Protein AF-A0A955QIJ5-F1 (afdb_monomer)

Structure (mmCIF, N/CA/C/O backbone):
data_AF-A0A955QIJ5-F1
#
_entry.id   AF-A0A955QIJ5-F1
#
loop_
_atom_site.group_PDB
_atom_site.id
_atom_site.type_symbol
_atom_site.label_atom_id
_atom_site.label_alt_id
_atom_site.label_comp_id
_atom_site.label_asym_id
_atom_site.label_entity_id
_atom_site.label_seq_id
_atom_site.pdbx_PDB_ins_code
_atom_site.Cartn_x
_atom_site.Cartn_y
_atom_site.Cartn_z
_atom_site.occupancy
_atom_site.B_iso_or_equiv
_atom_site.auth_seq_id
_atom_site.auth_comp_id
_atom_site.auth_asym_id
_atom_site.auth_atom_id
_atom_site.pdbx_PDB_model_num
ATOM 1 N N . MET A 1 1 ? -51.780 15.637 22.548 1.00 55.47 1 MET A N 1
ATOM 2 C CA . MET A 1 1 ? -52.985 15.083 21.881 1.00 55.47 1 MET A CA 1
ATOM 3 C C . MET A 1 1 ? -52.559 14.599 20.509 1.00 55.47 1 MET A C 1
ATOM 5 O O . MET A 1 1 ? -51.910 15.371 19.822 1.00 55.47 1 MET A O 1
ATOM 9 N N . ALA A 1 2 ? -52.879 13.366 20.103 1.00 66.81 2 ALA A N 1
ATOM 10 C CA . ALA A 1 2 ? -52.420 12.860 18.807 1.00 66.81 2 ALA A CA 1
ATOM 11 C C . ALA A 1 2 ? -52.874 13.755 17.642 1.00 66.81 2 ALA A C 1
ATOM 13 O O . ALA A 1 2 ? -53.985 14.299 17.634 1.00 66.81 2 ALA A O 1
ATOM 14 N N . LYS A 1 3 ? -51.983 13.913 16.665 1.00 83.75 3 LYS A N 1
ATOM 15 C CA . LYS A 1 3 ? -52.189 14.722 15.465 1.00 83.75 3 LYS A CA 1
ATOM 16 C C . LYS A 1 3 ? -51.974 13.854 14.242 1.00 83.75 3 LYS A C 1
ATOM 18 O O . LYS A 1 3 ? -51.146 12.955 14.242 1.00 83.75 3 LYS A O 1
ATOM 23 N N . ILE A 1 4 ? -52.687 14.149 13.174 1.00 87.12 4 ILE A N 1
ATOM 24 C CA . ILE A 1 4 ? -52.513 13.493 11.886 1.00 87.12 4 ILE A CA 1
ATOM 25 C C . ILE A 1 4 ? -51.670 14.417 11.021 1.00 87.12 4 ILE A C 1
ATOM 27 O O . ILE A 1 4 ? -52.077 15.540 10.721 1.00 87.12 4 ILE A O 1
ATOM 31 N N . HIS A 1 5 ? -50.490 13.946 10.642 1.00 88.44 5 HIS A N 1
ATOM 32 C CA . HIS A 1 5 ? -49.674 14.561 9.610 1.00 88.44 5 HIS A CA 1
ATOM 33 C C . HIS A 1 5 ? -50.230 14.176 8.238 1.00 88.44 5 HIS A C 1
ATOM 35 O O . HIS A 1 5 ? -50.459 13.002 7.973 1.00 88.44 5 HIS A O 1
ATOM 41 N N . CYS A 1 6 ? -50.457 15.153 7.367 1.00 87.00 6 CYS A N 1
ATOM 42 C CA . CYS A 1 6 ? -50.906 14.956 5.996 1.00 87.00 6 CYS A CA 1
ATOM 43 C C . CYS A 1 6 ? -49.921 15.614 5.030 1.00 87.00 6 CYS A C 1
ATOM 45 O O . CYS A 1 6 ? -49.727 16.833 5.076 1.00 87.00 6 CYS A O 1
ATOM 47 N N . GLN A 1 7 ? -49.372 14.822 4.112 1.00 86.25 7 GLN A N 1
ATOM 48 C CA . GLN A 1 7 ? -48.500 15.273 3.035 1.00 86.25 7 GLN A CA 1
ATOM 49 C C . GLN A 1 7 ? -49.211 15.166 1.680 1.00 86.25 7 GLN A C 1
ATOM 51 O O . GLN A 1 7 ? -49.794 14.134 1.350 1.00 86.25 7 GLN A O 1
ATOM 56 N N . TYR A 1 8 ? -49.150 16.228 0.876 1.00 82.06 8 TYR A N 1
ATOM 57 C CA . TYR A 1 8 ? -49.671 16.264 -0.495 1.00 82.06 8 TYR A CA 1
ATOM 58 C C . TYR A 1 8 ? -48.760 17.135 -1.368 1.00 82.06 8 TYR A C 1
ATOM 60 O O . TYR A 1 8 ? -48.547 18.304 -1.051 1.00 82.06 8 TYR A O 1
ATOM 68 N N . GLU A 1 9 ? -48.208 16.570 -2.451 1.00 80.06 9 GLU A N 1
ATOM 69 C CA . GLU A 1 9 ? -47.320 17.267 -3.409 1.00 80.06 9 GLU A CA 1
ATOM 70 C C . GLU A 1 9 ? -46.224 18.113 -2.717 1.00 80.06 9 GLU A C 1
ATOM 72 O O . GLU A 1 9 ? -46.011 19.282 -3.030 1.00 80.06 9 GLU A O 1
ATOM 77 N N . GLY A 1 10 ? -45.560 17.528 -1.711 1.00 70.06 10 GLY A N 1
ATOM 78 C CA . GLY A 1 10 ? -44.480 18.169 -0.948 1.00 70.06 10 GLY A CA 1
ATOM 79 C C . GLY A 1 10 ? -44.929 19.137 0.155 1.00 70.06 10 GLY A C 1
ATOM 80 O O . GLY A 1 10 ? -44.114 19.499 0.999 1.00 70.06 10 GLY A O 1
ATOM 81 N N . LYS A 1 11 ? -46.213 19.520 0.217 1.00 66.62 11 LYS A N 1
ATOM 82 C CA . LYS A 1 11 ? -46.762 20.359 1.296 1.00 66.62 11 LYS A CA 1
ATOM 83 C C . LYS A 1 11 ? -47.198 19.510 2.486 1.00 66.62 11 LYS A C 1
ATOM 85 O O . LYS A 1 11 ? -47.835 18.473 2.304 1.00 66.62 1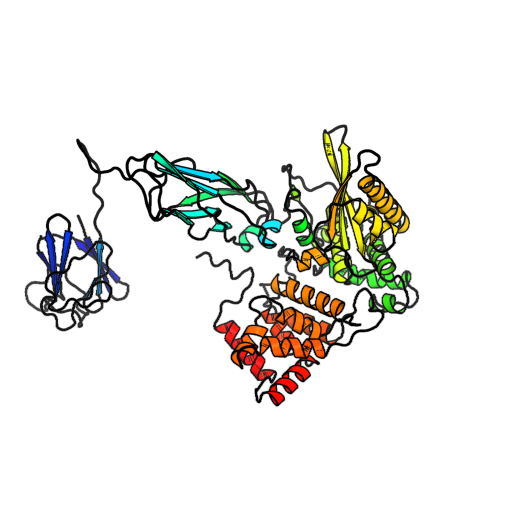1 LYS A O 1
ATOM 90 N N . GLN A 1 12 ? -46.887 19.985 3.688 1.00 77.69 12 GLN A N 1
ATOM 91 C CA . GLN A 1 12 ? -47.206 19.329 4.956 1.00 77.69 12 GLN A CA 1
ATOM 92 C C . GLN A 1 12 ? -48.290 20.100 5.716 1.00 77.69 12 GLN A C 1
ATOM 94 O O . GLN A 1 12 ? -48.309 21.331 5.725 1.00 77.69 12 GLN A O 1
ATOM 99 N N . SER A 1 13 ? -49.204 19.370 6.349 1.00 77.50 13 SER A N 1
ATOM 100 C CA . SER A 1 13 ? -50.295 19.910 7.166 1.00 77.50 13 SER A CA 1
ATOM 101 C C . SER A 1 13 ? -50.574 18.992 8.354 1.00 77.50 13 SER A C 1
ATOM 103 O O . SER A 1 13 ? -50.336 17.789 8.279 1.00 77.50 13 SER A O 1
ATOM 105 N N . PHE A 1 14 ? -51.059 19.555 9.460 1.00 80.25 14 PHE A N 1
ATOM 106 C CA . PHE A 1 14 ? -51.228 18.838 10.723 1.00 80.25 14 PHE A CA 1
ATOM 107 C C . PHE A 1 14 ? -52.631 19.061 11.273 1.00 80.25 14 PHE A C 1
ATOM 109 O O . PHE A 1 14 ? -53.052 20.203 11.456 1.00 80.25 14 PHE A O 1
ATOM 116 N N . PHE A 1 15 ? -53.340 17.973 11.565 1.00 79.94 15 PHE A N 1
ATOM 117 C CA . PHE A 1 15 ? -54.726 18.008 12.023 1.00 79.94 15 PHE A CA 1
ATOM 118 C C . PHE A 1 15 ? -54.845 17.395 13.421 1.00 79.94 15 PHE A C 1
ATOM 120 O O . PHE A 1 15 ? -54.448 16.245 13.606 1.00 79.94 15 PHE A O 1
ATOM 127 N N . PRO A 1 16 ? -55.373 18.115 14.423 1.00 79.38 16 PRO A N 1
ATOM 128 C CA . PRO A 1 16 ? -55.605 17.537 15.740 1.00 79.38 16 PRO A CA 1
ATOM 129 C C . PRO A 1 16 ? -56.772 16.547 15.699 1.00 79.38 16 PRO A C 1
ATOM 131 O O . PRO A 1 16 ? -57.781 16.794 15.033 1.00 79.38 16 PRO A O 1
ATOM 134 N N . ILE A 1 17 ? -56.671 15.459 16.462 1.00 79.81 17 ILE A N 1
ATOM 135 C CA . ILE A 1 17 ? -57.813 14.572 16.687 1.00 79.81 17 ILE A CA 1
ATOM 136 C C . ILE A 1 17 ? -58.677 15.181 17.786 1.00 79.81 17 ILE A C 1
ATOM 138 O O . ILE A 1 17 ? -58.249 15.315 18.930 1.00 79.81 17 ILE A O 1
ATOM 142 N N . THR A 1 18 ? -59.874 15.629 17.406 1.00 75.81 18 THR A N 1
ATOM 143 C CA . THR A 1 18 ? -60.755 16.448 18.262 1.00 75.81 18 THR A CA 1
ATOM 144 C C . THR A 1 18 ? -62.062 15.757 18.636 1.00 75.81 18 THR A C 1
ATOM 146 O O . THR A 1 18 ? -62.811 16.279 19.460 1.00 75.81 18 THR A O 1
ATOM 149 N N . LYS A 1 19 ? -62.355 14.602 18.030 1.00 81.25 19 LYS A N 1
ATOM 150 C CA . LYS A 1 19 ? -63.581 13.823 18.235 1.00 81.25 19 LYS A CA 1
ATOM 151 C C . LYS A 1 19 ? -63.253 12.333 18.186 1.00 81.25 19 LYS A C 1
ATOM 153 O O . LYS A 1 19 ? -62.383 11.938 17.414 1.00 81.25 19 LYS A O 1
ATOM 158 N N . ASP A 1 20 ? -64.026 11.522 18.907 1.00 84.56 20 ASP A N 1
ATOM 159 C CA . ASP A 1 20 ? -63.888 10.055 18.901 1.00 84.56 20 ASP A CA 1
ATOM 160 C C . ASP A 1 20 ? -64.119 9.451 17.513 1.00 84.56 20 ASP A C 1
ATOM 162 O O . ASP A 1 20 ? -63.571 8.402 17.193 1.00 84.56 20 ASP A O 1
ATOM 166 N N . ARG A 1 21 ? -64.900 10.127 16.662 1.00 90.12 21 ARG A N 1
ATOM 167 C CA . ARG A 1 21 ? -65.059 9.794 15.246 1.00 90.12 21 ARG A CA 1
ATOM 168 C C . ARG A 1 21 ? -64.950 11.051 14.390 1.00 90.12 21 ARG A C 1
ATOM 170 O O . ARG A 1 21 ? -65.693 12.008 14.602 1.00 90.12 21 ARG A O 1
ATOM 177 N N . MET A 1 22 ? -64.048 11.031 13.411 1.00 92.00 22 MET A N 1
ATOM 178 C CA . MET A 1 22 ? -63.779 12.141 12.492 1.00 92.00 22 MET A CA 1
ATOM 179 C C . MET A 1 22 ? -63.942 11.694 11.042 1.00 92.00 22 MET A C 1
ATOM 181 O O . MET A 1 22 ? -63.424 10.650 10.645 1.00 92.00 22 MET A O 1
ATOM 185 N N . LEU A 1 23 ? -64.643 12.491 10.237 1.00 92.31 23 LEU A N 1
ATOM 186 C CA . LEU A 1 23 ? -64.738 12.287 8.795 1.00 92.31 23 LEU A CA 1
ATOM 187 C C . LEU A 1 23 ? -63.526 12.903 8.087 1.00 92.31 23 LEU A C 1
ATOM 189 O O . LEU A 1 23 ? -63.251 14.092 8.247 1.00 92.31 23 LEU A O 1
ATOM 193 N N . ILE A 1 24 ? -62.858 12.118 7.244 1.00 93.56 24 ILE A N 1
ATOM 194 C CA . ILE A 1 24 ? -61.839 12.586 6.304 1.00 93.56 24 ILE A CA 1
ATOM 195 C C . ILE A 1 24 ? -62.454 12.741 4.918 1.00 93.56 24 ILE A C 1
ATOM 197 O O . ILE A 1 24 ? -63.119 11.837 4.399 1.00 93.56 24 ILE A O 1
ATOM 201 N N . GLY A 1 25 ? -62.157 13.851 4.254 1.00 90.50 25 GLY A N 1
ATOM 202 C CA . GLY A 1 25 ? -62.460 13.984 2.840 1.00 90.50 25 GLY A CA 1
ATOM 203 C C . GLY A 1 25 ? -62.065 15.328 2.268 1.00 90.50 25 GLY A C 1
ATOM 204 O O . GLY A 1 25 ? -61.505 16.187 2.940 1.00 90.50 25 GLY A O 1
ATOM 205 N N . ARG A 1 26 ? -62.386 15.517 0.997 1.00 91.12 26 ARG A N 1
ATOM 206 C CA . ARG A 1 26 ? -62.233 16.791 0.301 1.00 91.12 26 ARG A CA 1
ATOM 207 C C . ARG A 1 26 ? -63.404 17.724 0.633 1.00 91.12 26 ARG A C 1
ATOM 209 O O . ARG A 1 26 ? -64.551 17.273 0.569 1.00 91.12 26 ARG A O 1
ATOM 216 N N . PRO A 1 27 ? -63.187 19.012 0.940 1.00 85.12 27 PRO A N 1
ATOM 217 C CA . PRO A 1 27 ? -64.286 19.902 1.297 1.00 85.12 27 PRO A CA 1
ATOM 218 C C . PRO A 1 27 ? -65.301 20.056 0.141 1.00 85.12 27 PRO A C 1
ATOM 220 O O . PRO A 1 27 ? -64.931 20.045 -1.041 1.00 85.12 27 PRO A O 1
ATOM 223 N N . PRO A 1 28 ? -66.613 20.138 0.439 1.00 77.31 28 PRO A N 1
ATOM 224 C CA . PRO A 1 28 ? -67.637 20.380 -0.568 1.00 77.31 28 PRO A CA 1
ATOM 225 C C . PRO A 1 28 ? -67.699 21.870 -0.941 1.00 77.31 28 PRO A C 1
ATOM 227 O O . PRO A 1 28 ? -67.513 22.737 -0.100 1.00 77.31 28 PRO A O 1
ATOM 230 N N . GLY A 1 29 ? -68.069 22.186 -2.188 1.00 68.94 29 GLY A N 1
ATOM 231 C CA . GLY A 1 29 ? -68.242 23.586 -2.617 1.00 68.94 29 GLY A CA 1
ATOM 232 C C . GLY A 1 29 ? -69.404 24.330 -1.931 1.00 68.94 29 GLY A C 1
ATOM 233 O O . GLY A 1 29 ? -69.423 25.556 -1.925 1.00 68.94 29 GLY A O 1
ATOM 234 N N . LYS A 1 30 ? -70.381 23.604 -1.362 1.00 62.94 30 LYS A N 1
ATOM 235 C CA . LYS A 1 30 ? -71.430 24.099 -0.449 1.00 62.94 30 LYS A CA 1
ATOM 236 C C . LYS A 1 30 ? -71.804 22.979 0.530 1.00 62.94 30 LYS A C 1
ATOM 238 O O . LYS A 1 30 ? -72.020 21.853 0.084 1.00 62.94 30 LYS A O 1
ATOM 243 N N . GLY A 1 31 ? -71.917 23.283 1.823 1.00 66.88 31 GLY A N 1
ATOM 244 C CA . GLY A 1 31 ? -72.259 22.319 2.879 1.00 66.88 31 GLY A CA 1
ATOM 245 C C . GLY A 1 31 ? -71.198 22.237 3.978 1.00 66.88 31 GLY A C 1
ATOM 246 O O . GLY A 1 31 ? -70.257 23.024 3.991 1.00 66.88 31 GLY A O 1
ATOM 247 N N . GLN A 1 32 ? -71.371 21.301 4.912 1.00 69.56 32 GLN A N 1
ATOM 248 C CA . GLN A 1 32 ? -70.445 21.112 6.028 1.00 69.56 32 GLN A CA 1
ATOM 249 C C . GLN A 1 32 ? -69.159 20.420 5.552 1.00 69.56 32 GLN A C 1
ATOM 251 O O . GLN A 1 32 ? -69.215 19.374 4.905 1.00 69.56 32 GLN A O 1
ATOM 256 N N . SER A 1 33 ? -68.010 21.021 5.862 1.00 78.94 33 SER A N 1
ATOM 257 C CA . SER A 1 33 ? -66.695 20.441 5.582 1.00 78.94 33 SER A CA 1
ATOM 258 C C . SER A 1 33 ? -66.411 19.225 6.473 1.00 78.94 33 SER A C 1
ATOM 260 O O . SER A 1 33 ? -66.913 19.173 7.599 1.00 78.94 33 SER A O 1
ATOM 262 N N . PRO A 1 34 ? -65.614 18.256 5.990 1.00 86.81 34 PRO A N 1
ATOM 263 C CA . PRO A 1 34 ? -65.160 17.130 6.800 1.00 86.81 34 PRO A CA 1
ATOM 264 C C . PRO A 1 34 ? -64.276 17.603 7.962 1.00 86.81 34 PRO A C 1
ATOM 266 O O . PRO A 1 34 ? -63.668 18.673 7.894 1.00 86.81 34 PRO A O 1
ATOM 269 N N . ASP A 1 35 ? -64.198 16.792 9.018 1.00 87.56 35 ASP A N 1
ATOM 270 C CA . ASP A 1 35 ? -63.408 17.095 10.217 1.00 87.56 35 ASP A CA 1
ATOM 271 C C . ASP A 1 35 ? -61.901 17.154 9.909 1.00 87.56 35 ASP A C 1
ATOM 273 O O . ASP A 1 35 ? -61.183 17.964 10.493 1.00 87.56 35 ASP A O 1
ATOM 277 N N . LEU A 1 36 ? -61.434 16.335 8.956 1.00 90.81 36 LEU A N 1
ATOM 278 C CA . LEU A 1 36 ? -60.126 16.462 8.312 1.00 90.81 36 LEU A CA 1
ATOM 279 C C . LEU A 1 36 ? -60.327 16.773 6.825 1.00 90.81 36 LEU A C 1
ATOM 281 O O . LEU A 1 36 ? -60.712 15.903 6.036 1.00 90.81 36 LEU A O 1
ATOM 285 N N . ALA A 1 37 ? -60.060 18.024 6.450 1.00 88.25 37 ALA A N 1
ATOM 286 C CA . ALA A 1 37 ? -60.170 18.499 5.077 1.00 88.25 37 ALA A CA 1
ATOM 287 C C . ALA A 1 37 ? -58.875 18.243 4.294 1.00 88.25 37 ALA A C 1
ATOM 289 O O . ALA A 1 37 ? -57.861 18.908 4.502 1.00 88.25 37 ALA A O 1
ATOM 290 N N . LEU A 1 38 ? -58.932 17.286 3.369 1.00 89.38 38 LEU A N 1
ATOM 291 C CA . LEU A 1 38 ? -57.890 17.050 2.371 1.00 89.38 38 LEU A CA 1
ATOM 292 C C . LEU A 1 38 ? -57.877 18.174 1.317 1.00 89.38 38 LEU A C 1
ATOM 294 O O . LEU A 1 38 ? -58.902 18.842 1.131 1.00 89.38 38 LEU A O 1
ATOM 298 N N . PRO A 1 39 ? -56.757 18.381 0.597 1.00 87.25 39 PRO A N 1
ATOM 299 C CA . PRO A 1 39 ? -56.637 19.443 -0.401 1.00 87.25 39 PRO A CA 1
ATOM 300 C C . PRO A 1 39 ? -57.777 19.449 -1.432 1.00 87.25 39 PRO A C 1
ATOM 302 O O . PRO A 1 39 ? -58.151 18.412 -1.983 1.00 87.25 39 PRO A O 1
ATOM 305 N N . GLU A 1 40 ? -58.328 20.632 -1.734 1.00 83.56 40 GLU A N 1
ATOM 306 C CA . GLU A 1 40 ? -59.497 20.781 -2.623 1.00 83.56 40 GLU A CA 1
ATOM 307 C C . GLU A 1 40 ? -59.259 20.280 -4.056 1.00 83.56 40 GLU A C 1
ATOM 309 O O . GLU A 1 40 ? -60.211 19.960 -4.775 1.00 83.56 40 GLU A O 1
ATOM 314 N N . ASN A 1 41 ? -57.992 20.208 -4.464 1.00 84.69 41 ASN A N 1
ATOM 315 C CA . ASN A 1 41 ? -57.523 19.742 -5.762 1.00 84.69 41 ASN A CA 1
ATOM 316 C C . ASN A 1 41 ? -57.182 18.239 -5.801 1.00 84.69 41 ASN A C 1
ATOM 318 O O . ASN A 1 41 ? -56.866 17.735 -6.879 1.00 84.69 41 ASN A O 1
ATOM 322 N N . ASP A 1 42 ? -57.292 17.496 -4.692 1.00 85.75 42 ASP A N 1
ATOM 323 C CA . ASP A 1 42 ? -57.155 16.035 -4.714 1.00 85.75 42 ASP A CA 1
ATOM 324 C C . ASP A 1 42 ? -58.450 15.374 -5.21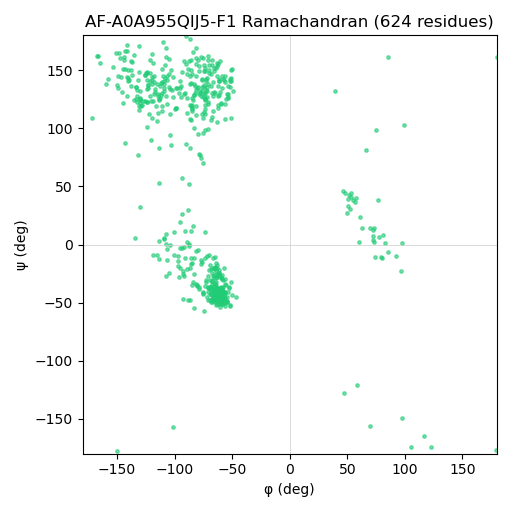4 1.00 85.75 42 ASP A C 1
ATOM 326 O O . ASP A 1 42 ? -59.268 14.857 -4.453 1.00 85.75 42 ASP A O 1
ATOM 330 N N . TYR A 1 43 ? -58.670 15.398 -6.529 1.00 83.94 43 TYR A N 1
ATOM 331 C CA . TYR A 1 43 ? -59.876 14.834 -7.148 1.00 83.94 43 TYR A CA 1
ATOM 332 C C . TYR A 1 43 ? -60.006 13.307 -6.996 1.00 83.94 43 TYR A C 1
ATOM 334 O O . TYR A 1 43 ? -61.082 12.771 -7.274 1.00 83.94 43 TYR A O 1
ATOM 342 N N . HIS A 1 44 ? -58.954 12.615 -6.542 1.00 86.38 44 HIS A N 1
ATOM 343 C CA . HIS A 1 44 ? -58.992 11.186 -6.226 1.00 86.38 44 HIS A CA 1
ATOM 344 C C . HIS A 1 44 ? -59.484 10.919 -4.797 1.00 86.38 44 HIS A C 1
ATOM 346 O O . HIS A 1 44 ? -59.927 9.803 -4.511 1.00 86.38 44 HIS A O 1
ATOM 352 N N . ALA A 1 45 ? -59.484 11.932 -3.927 1.00 89.19 45 ALA A N 1
ATOM 353 C CA . ALA A 1 45 ? -60.143 11.893 -2.633 1.00 89.19 45 ALA A CA 1
ATOM 354 C C . ALA A 1 45 ? -61.643 12.231 -2.753 1.00 89.19 45 ALA A C 1
ATOM 356 O O . ALA A 1 45 ? -62.090 13.147 -3.453 1.00 89.19 45 ALA A O 1
ATOM 357 N N . GLY A 1 46 ? -62.455 11.468 -2.026 1.00 87.44 46 GLY A N 1
ATOM 358 C CA . GLY A 1 46 ? -63.903 11.651 -1.956 1.00 87.44 46 GLY A CA 1
ATOM 359 C C . GLY A 1 46 ? -64.250 12.789 -1.000 1.00 87.44 46 GLY A C 1
ATOM 360 O O . GLY A 1 46 ? -63.456 13.127 -0.128 1.00 87.44 46 GLY A O 1
ATOM 361 N N . ARG A 1 47 ? -65.446 13.376 -1.124 1.00 86.94 47 ARG A N 1
ATOM 362 C CA . ARG A 1 47 ? -65.876 14.442 -0.196 1.00 86.94 47 ARG A CA 1
ATOM 363 C C . ARG A 1 47 ? -66.146 13.936 1.228 1.00 86.94 47 ARG A C 1
ATOM 365 O O . ARG A 1 47 ? -65.922 14.658 2.187 1.00 86.94 47 ARG A O 1
ATOM 372 N N . ALA A 1 48 ? -66.579 12.683 1.342 1.00 89.75 48 ALA A N 1
ATOM 373 C CA . ALA A 1 48 ? -66.722 11.938 2.590 1.00 89.75 48 ALA A CA 1
ATOM 374 C C . ALA A 1 48 ? -66.057 10.564 2.397 1.00 89.75 48 ALA A C 1
ATOM 376 O O . ALA A 1 48 ? -66.734 9.594 2.067 1.00 89.75 48 ALA A O 1
ATOM 377 N N . HIS A 1 49 ? -64.722 10.523 2.446 1.00 92.50 49 HIS A N 1
ATOM 378 C CA . HIS A 1 49 ? -63.925 9.409 1.923 1.00 92.50 49 HIS A CA 1
ATOM 379 C C . HIS A 1 49 ? -63.697 8.290 2.942 1.00 92.50 49 HIS A C 1
ATOM 381 O O . HIS A 1 49 ? -63.896 7.128 2.609 1.00 92.50 49 HIS A O 1
ATOM 387 N N . ALA A 1 50 ? -63.296 8.627 4.165 1.00 94.75 50 ALA A N 1
ATOM 388 C CA . ALA A 1 50 ? -63.002 7.652 5.212 1.00 94.75 50 ALA A CA 1
ATOM 389 C C . ALA A 1 50 ? -63.352 8.217 6.591 1.00 94.75 50 ALA A C 1
ATOM 391 O O . ALA A 1 50 ? -63.444 9.432 6.761 1.00 94.75 50 ALA A O 1
ATOM 392 N N . PHE A 1 51 ? -63.520 7.343 7.576 1.00 93.38 51 PHE A N 1
ATOM 393 C CA . PHE A 1 51 ? -63.662 7.716 8.978 1.00 93.38 51 PHE A CA 1
ATOM 394 C C . PHE A 1 51 ? -62.440 7.287 9.773 1.00 93.38 51 PHE A C 1
ATOM 396 O O . PHE A 1 51 ? -61.942 6.178 9.599 1.00 93.38 51 PHE A O 1
ATOM 403 N N . ILE A 1 52 ? -62.013 8.146 10.692 1.00 92.31 52 ILE A N 1
ATOM 404 C CA . ILE A 1 52 ? -61.091 7.785 11.765 1.00 92.31 52 ILE A CA 1
ATOM 405 C C . ILE A 1 52 ? -61.921 7.622 13.021 1.00 92.31 52 ILE A C 1
ATOM 407 O O . ILE A 1 52 ? -62.740 8.489 13.321 1.00 92.31 52 ILE A O 1
ATOM 411 N N . THR A 1 53 ? -61.702 6.533 13.747 1.00 89.50 53 THR A N 1
ATOM 412 C CA . THR A 1 53 ? -62.298 6.329 15.068 1.00 89.50 53 THR A CA 1
ATOM 413 C C . THR A 1 53 ? -61.194 6.092 16.087 1.00 89.50 53 THR A C 1
ATOM 415 O O . THR A 1 53 ? -60.277 5.315 15.818 1.00 89.50 53 THR A O 1
ATOM 418 N N . GLN A 1 54 ? -61.282 6.748 17.240 1.00 82.62 54 GLN A N 1
ATOM 419 C CA . GLN A 1 54 ? -60.388 6.568 18.376 1.00 82.62 54 GLN A CA 1
ATOM 420 C C . GLN A 1 54 ? -61.159 5.929 19.533 1.00 82.62 54 GLN A C 1
ATOM 422 O O . GLN A 1 54 ? -62.201 6.425 19.946 1.00 82.62 54 GLN A O 1
ATOM 427 N N . GLU A 1 55 ? -60.623 4.844 20.083 1.00 77.81 55 GLU A N 1
ATOM 428 C CA . GLU A 1 55 ? -61.153 4.153 21.263 1.00 77.81 55 GLU A CA 1
ATOM 429 C C . GLU A 1 55 ? -59.969 3.697 22.123 1.00 77.81 55 GLU A C 1
ATOM 431 O O . GLU A 1 55 ? -59.042 3.063 21.626 1.00 77.81 55 GLU A O 1
ATOM 436 N N . HIS A 1 56 ? -59.974 4.034 23.414 1.00 71.88 56 HIS A N 1
ATOM 437 C CA . HIS A 1 56 ? -58.945 3.600 24.375 1.00 71.88 56 HIS A CA 1
ATOM 438 C C . HIS A 1 56 ? -57.482 3.877 23.949 1.00 71.88 56 HIS A C 1
ATOM 440 O O . HIS A 1 56 ? -56.578 3.135 24.317 1.00 71.88 56 HIS A O 1
ATOM 446 N N . GLY A 1 57 ? -57.233 4.948 23.182 1.00 69.69 57 GLY A N 1
ATOM 447 C CA . GLY A 1 57 ? -55.884 5.343 22.739 1.00 69.69 57 GLY A CA 1
ATOM 448 C C . GLY A 1 57 ? -55.385 4.657 21.462 1.00 69.69 57 GLY A C 1
ATOM 449 O O . GLY A 1 57 ? -54.356 5.065 20.928 1.00 69.69 57 GLY A O 1
ATOM 450 N N . CYS A 1 58 ? -56.138 3.692 20.938 1.00 76.75 58 CYS A N 1
ATOM 451 C CA . CYS A 1 58 ? -55.923 3.105 19.622 1.00 76.75 58 CYS A CA 1
ATOM 452 C C . CYS A 1 58 ? -56.709 3.887 18.561 1.00 76.75 58 CYS A C 1
ATOM 454 O O . CYS A 1 58 ? -57.713 4.547 18.856 1.00 76.75 58 CYS A O 1
ATOM 456 N N . TYR A 1 59 ? -56.248 3.812 17.316 1.00 85.81 59 TYR A N 1
ATOM 457 C CA . TYR A 1 59 ? -56.860 4.499 16.184 1.00 85.81 59 TYR A CA 1
ATOM 458 C C . TYR A 1 59 ? -57.168 3.495 15.099 1.00 85.81 59 TYR A C 1
ATOM 460 O O . TYR A 1 59 ? -56.448 2.524 14.887 1.00 85.81 59 TYR A O 1
ATOM 468 N N . TRP A 1 60 ? -58.262 3.742 14.405 1.00 92.12 60 TRP A N 1
ATOM 469 C CA . TRP A 1 60 ? -58.718 2.900 13.324 1.00 92.12 60 TRP A CA 1
ATOM 470 C C . TRP A 1 60 ? -59.200 3.765 12.182 1.00 92.12 60 TRP A C 1
ATOM 472 O O . TRP A 1 60 ? -59.741 4.850 12.406 1.00 92.12 60 TRP A O 1
ATOM 482 N N . ILE A 1 61 ? -59.064 3.238 10.975 1.00 94.19 61 ILE A N 1
ATOM 483 C CA . ILE A 1 61 ? -59.534 3.864 9.755 1.00 94.19 61 ILE A CA 1
ATOM 484 C C . ILE A 1 61 ? -60.492 2.934 9.014 1.00 94.19 61 ILE A C 1
ATOM 486 O O . ILE A 1 61 ? -60.279 1.727 8.913 1.00 94.19 61 ILE A O 1
ATOM 490 N N . GLU A 1 62 ? -61.577 3.508 8.516 1.00 94.50 62 GLU A N 1
ATOM 491 C CA . GLU A 1 62 ? -62.615 2.808 7.768 1.00 94.50 62 GLU A CA 1
ATOM 492 C C . GLU A 1 62 ? -62.896 3.563 6.468 1.00 94.50 62 GLU A C 1
ATOM 494 O O . GLU A 1 62 ? -63.209 4.755 6.495 1.00 94.50 62 GLU A O 1
ATOM 499 N N . ASP A 1 63 ? -62.801 2.881 5.326 1.00 95.44 63 ASP A N 1
ATOM 500 C CA . ASP A 1 63 ? -63.191 3.459 4.038 1.00 95.44 63 ASP A CA 1
ATOM 501 C C . ASP A 1 63 ? -64.719 3.588 3.949 1.00 95.44 63 ASP A C 1
ATOM 503 O O . ASP A 1 63 ? -65.455 2.616 4.128 1.00 95.44 63 ASP A O 1
ATOM 507 N N . ASN A 1 64 ? -65.207 4.788 3.634 1.00 92.81 64 ASN A N 1
ATOM 508 C CA . ASN A 1 64 ? -66.633 5.098 3.572 1.00 92.81 64 ASN A CA 1
ATOM 509 C C . ASN A 1 64 ? -67.188 4.931 2.147 1.00 92.81 64 ASN A C 1
ATOM 511 O O . ASN A 1 64 ? -67.716 5.876 1.557 1.00 92.81 64 ASN A O 1
ATOM 515 N N . GLN A 1 65 ? -67.035 3.732 1.577 1.00 87.31 65 GLN A N 1
ATOM 516 C CA . GLN A 1 65 ? -67.450 3.403 0.203 1.00 87.31 65 GLN A CA 1
ATOM 517 C C . GLN A 1 65 ? -66.903 4.401 -0.828 1.00 87.31 65 GLN A C 1
ATOM 519 O O . GLN A 1 65 ? -67.603 4.866 -1.736 1.00 87.31 65 GLN A O 1
ATOM 524 N N . SER A 1 66 ? -65.637 4.777 -0.665 1.00 89.19 66 SER A N 1
ATOM 525 C CA . SER A 1 66 ? -65.007 5.748 -1.544 1.00 89.19 66 SER A CA 1
ATOM 526 C C . SER A 1 66 ? -64.842 5.169 -2.953 1.00 89.19 66 SER A C 1
ATOM 528 O O . SER A 1 66 ? -64.773 3.961 -3.127 1.00 89.19 66 SER A O 1
ATOM 530 N N . LYS A 1 67 ? -64.775 6.000 -4.002 1.00 85.75 67 LYS A N 1
ATOM 531 C CA . LYS A 1 67 ? -64.581 5.483 -5.375 1.00 85.75 67 LYS A CA 1
ATOM 532 C C . LYS A 1 67 ? -63.162 4.978 -5.635 1.00 85.75 67 LYS A C 1
ATOM 534 O O . LYS A 1 67 ? -62.988 4.080 -6.450 1.00 85.75 67 LYS A O 1
ATOM 539 N N . SER A 1 68 ? -62.175 5.591 -4.987 1.00 86.62 68 SER A N 1
ATOM 540 C CA . SER A 1 68 ? -60.759 5.307 -5.230 1.00 86.62 68 SER A CA 1
ATOM 541 C C . SER A 1 68 ? -60.195 4.280 -4.252 1.00 86.62 68 SER A C 1
ATOM 543 O O . SER A 1 68 ? -59.208 3.648 -4.588 1.00 86.62 68 SER A O 1
ATOM 545 N N . GLY A 1 69 ? -60.827 4.069 -3.096 1.00 88.75 69 GLY A N 1
ATOM 546 C CA . GLY A 1 69 ? -60.296 3.247 -2.013 1.00 88.75 69 GLY A CA 1
ATOM 547 C C . GLY A 1 69 ? -59.359 4.020 -1.083 1.00 88.75 69 GLY A C 1
ATOM 548 O O . GLY A 1 69 ? -58.817 5.069 -1.435 1.00 88.75 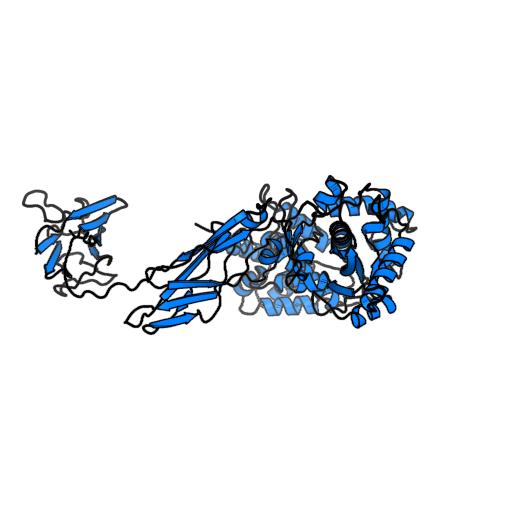69 GLY A O 1
ATOM 549 N N . THR A 1 70 ? -59.165 3.449 0.103 1.00 93.62 70 THR A N 1
ATOM 550 C CA . THR A 1 70 ? -58.199 3.873 1.120 1.00 93.62 70 THR A CA 1
ATOM 551 C C . THR A 1 70 ? -57.140 2.781 1.238 1.00 93.62 70 THR A C 1
ATOM 553 O O . THR A 1 70 ? -57.487 1.597 1.263 1.00 93.62 70 THR A O 1
ATOM 556 N N . TRP A 1 71 ? -55.858 3.143 1.313 1.00 92.75 71 TRP A N 1
ATOM 557 C CA . TRP A 1 71 ? -54.766 2.166 1.390 1.00 92.75 71 TRP A CA 1
ATOM 558 C C . TRP A 1 71 ? -53.932 2.353 2.645 1.00 92.75 71 TRP A C 1
ATOM 560 O O . TRP A 1 71 ? -53.410 3.437 2.871 1.00 92.75 71 TRP A O 1
ATOM 570 N N . ILE A 1 72 ? -53.731 1.284 3.409 1.00 87.88 72 ILE A N 1
ATOM 571 C CA . ILE A 1 72 ? -52.813 1.249 4.551 1.00 87.88 72 ILE A CA 1
ATOM 572 C C . ILE A 1 72 ? -51.662 0.296 4.228 1.00 87.88 72 ILE A C 1
ATOM 574 O O . ILE A 1 72 ? -51.898 -0.846 3.833 1.00 87.88 72 ILE A O 1
ATOM 578 N N . ASN A 1 73 ? -50.418 0.776 4.323 1.00 78.06 73 ASN A N 1
ATOM 579 C CA . ASN A 1 73 ? -49.216 -0.004 3.987 1.00 78.06 73 ASN A CA 1
ATOM 580 C C . ASN A 1 73 ? -49.312 -0.746 2.625 1.00 78.06 73 ASN A C 1
ATOM 582 O O . ASN A 1 73 ? -49.049 -1.941 2.520 1.00 78.06 73 ASN A O 1
ATOM 586 N N . GLY A 1 74 ? -49.815 -0.059 1.591 1.00 73.50 74 GLY A N 1
ATOM 587 C CA . GLY A 1 74 ? -50.008 -0.616 0.241 1.00 73.50 74 GLY A CA 1
ATOM 588 C C . GLY A 1 74 ? -51.257 -1.491 0.041 1.00 73.50 74 GLY A C 1
ATOM 589 O O . GLY A 1 74 ? -51.631 -1.757 -1.100 1.00 73.50 74 GLY A O 1
ATOM 590 N N . ASN A 1 75 ? -51.964 -1.880 1.106 1.00 81.94 75 ASN A N 1
ATOM 591 C CA . ASN A 1 75 ? -53.157 -2.728 1.030 1.00 81.94 75 ASN A CA 1
ATOM 592 C C . ASN A 1 75 ? -54.451 -1.902 0.984 1.00 81.94 75 ASN A C 1
ATOM 594 O O . ASN A 1 75 ? -54.697 -1.083 1.868 1.00 81.94 75 ASN A O 1
ATOM 598 N N . ASN A 1 76 ? -55.318 -2.149 -0.008 1.00 90.25 76 ASN A N 1
ATOM 599 C CA . ASN A 1 76 ? -56.638 -1.506 -0.098 1.00 90.25 76 ASN A CA 1
ATOM 600 C C . ASN A 1 76 ? -57.597 -2.068 0.972 1.00 90.25 76 ASN A C 1
ATOM 602 O O . ASN A 1 76 ? -57.715 -3.295 1.119 1.00 90.25 76 ASN A O 1
ATOM 606 N N . ILE A 1 77 ? -58.282 -1.179 1.697 1.00 92.75 77 ILE A N 1
ATOM 607 C CA . ILE A 1 77 ? -59.236 -1.509 2.770 1.00 92.75 77 ILE A CA 1
ATOM 608 C C . ILE A 1 77 ? -60.708 -1.229 2.422 1.00 92.75 77 ILE A C 1
ATOM 610 O O . ILE A 1 77 ? -61.583 -1.409 3.266 1.00 92.75 77 ILE A O 1
ATOM 614 N N . GLN A 1 78 ? -61.013 -0.832 1.185 1.00 90.38 78 GLN A N 1
ATOM 615 C CA . GLN A 1 78 ? -62.387 -0.617 0.724 1.00 90.38 78 GLN A CA 1
ATOM 616 C C . GLN A 1 78 ? -63.263 -1.861 0.965 1.00 90.38 78 GLN A C 1
ATOM 618 O O . GLN A 1 78 ? -62.918 -2.970 0.556 1.00 90.38 78 GLN A O 1
ATOM 623 N N . GLY A 1 79 ? -64.395 -1.683 1.652 1.00 81.56 79 GLY A N 1
ATOM 624 C CA . GLY A 1 79 ? -65.327 -2.771 1.975 1.00 81.56 79 GLY A CA 1
ATOM 625 C C . GLY A 1 79 ? -64.844 -3.761 3.046 1.00 81.56 79 GLY A C 1
ATOM 626 O O . GLY A 1 79 ? -65.562 -4.714 3.333 1.00 81.56 79 GLY A O 1
ATOM 627 N N . LYS A 1 80 ? -63.669 -3.546 3.662 1.00 85.25 80 LYS A N 1
ATOM 628 C CA . LYS A 1 80 ? -63.135 -4.398 4.745 1.00 85.25 80 LYS A CA 1
ATOM 629 C C . LYS A 1 80 ? -63.575 -3.965 6.151 1.00 85.25 80 LYS A C 1
ATOM 631 O O . LYS A 1 80 ? -63.167 -4.584 7.128 1.00 85.25 80 LYS A O 1
ATOM 636 N N . GLY A 1 81 ? -64.411 -2.931 6.250 1.00 85.81 81 GLY A N 1
ATOM 637 C CA . GLY A 1 81 ? -64.816 -2.333 7.521 1.00 85.81 81 GLY A CA 1
ATOM 638 C C . GLY A 1 81 ? -63.669 -1.582 8.199 1.00 85.81 81 GLY A C 1
ATOM 639 O O . GLY A 1 81 ? -62.730 -1.123 7.546 1.00 85.81 81 GLY A O 1
ATOM 640 N N . ARG A 1 82 ? -63.763 -1.436 9.520 1.00 88.00 82 ARG A N 1
ATOM 641 C CA . ARG A 1 82 ? -62.801 -0.705 10.351 1.00 88.00 82 ARG A CA 1
ATOM 642 C C . ARG A 1 82 ? -61.495 -1.495 10.513 1.00 88.00 82 ARG A C 1
ATOM 644 O O . ARG A 1 82 ? -61.502 -2.596 11.055 1.00 88.00 82 ARG A O 1
ATOM 651 N N . VAL A 1 83 ? -60.376 -0.915 10.080 1.00 89.06 83 VAL A N 1
ATOM 652 C CA . VAL A 1 83 ? -59.025 -1.497 10.166 1.00 89.06 83 VAL A CA 1
ATOM 653 C C . VAL A 1 83 ? -58.189 -0.692 11.156 1.00 89.06 83 VAL A C 1
ATOM 655 O O . VAL A 1 83 ? -58.286 0.533 11.196 1.00 89.06 83 VAL A O 1
ATOM 658 N N . GLU A 1 84 ? -57.394 -1.365 11.985 1.00 89.19 84 GLU A N 1
ATOM 659 C CA . GLU A 1 84 ? -56.496 -0.685 12.922 1.00 89.19 84 GLU A CA 1
ATOM 660 C C . GLU A 1 84 ? -55.464 0.160 12.165 1.00 89.19 84 GLU A C 1
ATOM 662 O O . GLU A 1 84 ? -54.902 -0.272 11.158 1.00 89.19 84 GLU A O 1
ATOM 667 N N . TRP A 1 85 ? -55.238 1.382 12.645 1.00 89.31 85 TRP A N 1
ATOM 668 C CA . TRP A 1 85 ? -54.287 2.332 12.085 1.00 89.31 85 TRP A CA 1
ATOM 669 C C . TRP A 1 85 ? -53.238 2.709 13.140 1.00 89.31 85 TRP A C 1
ATOM 671 O O . TRP A 1 85 ? -53.434 3.665 13.896 1.00 89.31 85 TRP A O 1
ATOM 681 N N . PRO A 1 86 ? -52.120 1.965 13.212 1.00 83.50 86 PRO A N 1
ATOM 682 C CA . PRO A 1 86 ? -51.069 2.241 14.181 1.00 83.50 86 PRO A CA 1
ATOM 683 C C . PRO A 1 86 ? -50.377 3.591 13.913 1.00 83.50 86 PRO A C 1
ATOM 685 O O . PRO A 1 86 ? -50.251 3.998 12.750 1.00 83.50 86 PRO A O 1
ATOM 688 N N . PRO A 1 87 ? -49.872 4.282 14.954 1.00 82.62 87 PRO A N 1
ATOM 689 C CA . PRO A 1 87 ? -49.026 5.463 14.786 1.00 82.62 87 PRO A CA 1
ATOM 690 C C . PRO A 1 87 ? -47.857 5.205 13.831 1.00 82.62 87 PRO A C 1
ATOM 692 O O . PRO A 1 87 ? -47.378 4.079 13.708 1.00 82.62 87 PRO A O 1
ATOM 695 N N . ASN A 1 88 ? -47.410 6.246 13.131 1.00 80.62 88 ASN A N 1
ATOM 696 C CA . ASN A 1 88 ? -46.348 6.193 12.118 1.00 80.62 88 ASN A CA 1
ATOM 697 C C . ASN A 1 88 ? -46.615 5.268 10.913 1.00 80.62 88 ASN A C 1
ATOM 699 O O . ASN A 1 88 ? -45.788 5.198 10.007 1.00 80.62 88 ASN A O 1
ATOM 703 N N . THR A 1 89 ? -47.781 4.618 10.832 1.00 84.19 89 THR A N 1
ATOM 704 C CA . THR A 1 89 ? -48.166 3.832 9.656 1.00 84.19 89 THR A CA 1
ATOM 705 C C . THR A 1 89 ? -48.776 4.752 8.596 1.00 84.19 89 THR A C 1
ATOM 707 O O . THR A 1 89 ? -49.757 5.440 8.889 1.00 84.19 89 THR A O 1
ATOM 710 N N . PRO A 1 90 ? -48.254 4.778 7.359 1.00 88.94 90 PRO A N 1
ATOM 711 C CA . PRO A 1 90 ? -48.813 5.617 6.310 1.00 88.94 90 PRO A CA 1
ATOM 712 C C . PRO A 1 90 ? -50.142 5.057 5.782 1.00 88.94 90 PRO A C 1
ATOM 714 O O . PRO A 1 90 ? -50.240 3.892 5.379 1.00 88.94 90 PRO A O 1
ATOM 717 N N . VAL A 1 91 ? -51.151 5.926 5.716 1.00 93.44 91 VAL A N 1
ATOM 718 C CA . VAL A 1 91 ? -52.414 5.704 5.007 1.00 93.44 91 VAL A CA 1
ATOM 719 C C . VAL A 1 91 ? -52.504 6.648 3.819 1.00 93.44 91 VAL A C 1
ATOM 721 O O . VAL A 1 91 ? -52.415 7.863 3.958 1.00 93.44 91 VAL A O 1
ATOM 724 N N . LYS A 1 92 ? -52.731 6.101 2.632 1.00 93.62 92 LYS A N 1
ATOM 725 C CA . LYS A 1 92 ? -52.964 6.867 1.414 1.00 93.62 92 LYS A CA 1
ATOM 726 C C . LYS A 1 92 ? -54.462 7.014 1.157 1.00 93.62 92 LYS A C 1
ATOM 728 O O . LYS A 1 92 ? -55.188 6.020 1.131 1.00 93.62 92 LYS A O 1
ATOM 733 N N . ILE A 1 93 ? -54.897 8.246 0.906 1.00 92.38 93 ILE A N 1
ATOM 734 C CA . ILE A 1 93 ? -56.233 8.596 0.406 1.00 92.38 93 ILE A CA 1
ATOM 735 C C . ILE A 1 93 ? -56.039 9.546 -0.772 1.00 92.38 93 ILE A C 1
ATOM 737 O O . ILE A 1 93 ? -55.464 10.619 -0.612 1.00 92.38 93 ILE A O 1
ATOM 741 N N . GLY A 1 94 ? -56.500 9.158 -1.963 1.00 89.19 94 GLY A N 1
ATOM 742 C CA . GLY A 1 94 ? -56.198 9.910 -3.183 1.00 89.19 94 GLY A CA 1
ATOM 743 C C . GLY A 1 94 ? -54.685 10.007 -3.421 1.00 89.19 94 GLY A C 1
ATOM 744 O O . GLY A 1 94 ? -54.003 8.986 -3.548 1.00 89.19 94 GLY A O 1
ATOM 745 N N . LYS A 1 95 ? -54.158 11.231 -3.484 1.00 88.69 95 LYS A N 1
ATOM 746 C CA . LYS A 1 95 ? -52.715 11.520 -3.536 1.00 88.69 95 LYS A CA 1
ATOM 747 C C . LYS A 1 95 ? -52.138 11.945 -2.180 1.00 88.69 95 LYS A C 1
ATOM 749 O O . LYS A 1 95 ? -50.919 12.051 -2.067 1.00 88.69 95 LYS A O 1
ATOM 754 N N . SER A 1 96 ? -52.975 12.179 -1.174 1.00 89.50 96 SER A N 1
ATOM 755 C CA . SER A 1 96 ? -52.532 12.500 0.181 1.00 89.50 96 SER A CA 1
ATOM 756 C C . SER A 1 96 ? -52.000 11.271 0.919 1.00 89.50 96 SER A C 1
ATOM 758 O O . SER A 1 96 ? -52.608 10.197 0.887 1.00 89.50 96 SER A O 1
ATOM 760 N N . LEU A 1 97 ? -50.882 11.455 1.622 1.00 90.88 97 LEU A N 1
ATOM 761 C CA . LEU A 1 97 ? -50.328 10.496 2.573 1.00 90.88 97 LEU A CA 1
ATOM 762 C C . LEU A 1 97 ? -50.568 11.008 3.994 1.00 90.88 97 LEU A C 1
ATOM 764 O O . LEU A 1 97 ? -50.142 12.108 4.341 1.00 90.88 97 LEU A O 1
ATOM 768 N N . LEU A 1 98 ? -51.272 10.221 4.794 1.00 91.12 98 LEU A N 1
ATOM 769 C CA . LEU A 1 98 ? -51.651 10.522 6.164 1.00 91.12 98 LEU A CA 1
ATOM 770 C C . LEU A 1 98 ? -50.855 9.633 7.113 1.00 91.12 98 LEU A C 1
ATOM 772 O O . LEU A 1 98 ? -50.795 8.422 6.920 1.00 91.12 98 LEU A O 1
ATOM 776 N N . THR A 1 99 ? -50.324 10.218 8.177 1.00 89.38 99 THR A N 1
ATOM 777 C CA . THR A 1 99 ? -49.610 9.496 9.226 1.00 89.38 99 THR A CA 1
ATOM 778 C C . THR A 1 99 ? -50.076 10.001 10.579 1.00 89.38 99 THR A C 1
ATOM 780 O O . THR A 1 99 ? -50.015 11.196 10.871 1.00 89.38 99 THR A O 1
ATOM 783 N N . LEU A 1 100 ? -50.553 9.092 11.419 1.00 85.38 100 LEU A N 1
ATOM 784 C CA . LEU A 1 100 ? -50.899 9.411 12.793 1.00 85.38 100 LEU A CA 1
ATOM 785 C C . LEU A 1 100 ? -49.622 9.598 13.624 1.00 85.38 100 LEU A C 1
ATOM 787 O O . LEU A 1 100 ? -48.801 8.690 13.714 1.00 85.38 100 LEU A O 1
ATOM 791 N N . MET A 1 101 ? -49.491 10.749 14.273 1.00 76.50 101 MET A N 1
ATOM 792 C CA . MET A 1 101 ? -48.420 11.077 15.209 1.00 76.50 101 MET A CA 1
ATOM 793 C C . MET A 1 101 ? -49.009 11.164 16.619 1.00 76.50 101 MET A C 1
ATOM 795 O O . MET A 1 101 ? -49.844 12.027 16.904 1.00 76.50 101 MET A O 1
ATOM 799 N N . ALA A 1 102 ? -48.613 10.263 17.513 1.00 63.53 102 ALA A N 1
ATOM 800 C CA . ALA A 1 102 ? -48.992 10.356 18.918 1.00 63.53 102 ALA A CA 1
ATOM 801 C C . ALA A 1 102 ? -48.042 11.324 19.648 1.00 63.53 102 ALA A C 1
ATOM 803 O O . ALA A 1 102 ? -46.827 11.178 19.548 1.00 63.53 102 ALA A O 1
ATOM 804 N N . ASP A 1 103 ? -48.588 12.302 20.382 1.00 48.97 103 ASP A N 1
ATOM 805 C CA . ASP A 1 103 ? -47.797 13.125 21.310 1.00 48.97 103 ASP A CA 1
ATOM 806 C C . ASP A 1 103 ? -47.451 12.278 22.547 1.00 48.97 103 ASP A C 1
ATOM 808 O O . ASP A 1 103 ? -48.358 11.779 23.223 1.00 48.97 103 ASP A O 1
ATOM 812 N N . SER A 1 104 ? -46.166 12.169 22.885 1.00 36.53 104 SER A N 1
ATOM 813 C CA . SER A 1 104 ? -45.702 11.637 24.171 1.00 36.53 104 SER A CA 1
ATOM 814 C C . SER A 1 104 ? -46.240 12.497 25.330 1.00 36.53 104 SER A C 1
ATOM 816 O O . SER A 1 104 ? -46.113 13.724 25.273 1.00 36.53 104 SER A O 1
ATOM 818 N N . PRO A 1 105 ? -46.834 11.925 26.396 1.00 33.59 105 PRO A N 1
ATOM 819 C CA . PRO A 1 105 ? -47.292 12.724 27.525 1.00 33.59 105 PRO A CA 1
ATOM 820 C C . PRO A 1 105 ? -46.130 13.177 28.426 1.00 33.59 105 PRO A C 1
ATOM 822 O O . PRO A 1 105 ? -45.291 12.381 28.843 1.00 33.59 105 PRO A O 1
ATOM 825 N N . SER A 1 106 ? -46.129 14.472 28.758 1.00 29.30 106 SER A N 1
ATOM 826 C CA . SER A 1 106 ? -45.315 15.119 29.794 1.00 29.30 106 SER A CA 1
ATOM 827 C C . SER A 1 106 ? -45.714 14.687 31.216 1.00 29.30 106 SER A C 1
ATOM 829 O O . SER A 1 106 ? -46.892 14.477 31.497 1.00 29.30 106 SER A O 1
ATOM 831 N N . GLN A 1 107 ? -44.728 14.623 32.116 1.00 35.81 107 GLN A N 1
ATOM 832 C CA . GLN A 1 107 ? -44.815 14.215 33.528 1.00 35.81 107 GLN A CA 1
ATOM 833 C C . GLN A 1 107 ? -45.721 15.096 34.415 1.00 35.81 107 GLN A C 1
ATOM 835 O O . GLN A 1 107 ? -45.616 16.318 34.353 1.00 35.81 107 GLN A O 1
ATOM 840 N N . ALA A 1 108 ? -46.476 14.469 35.334 1.00 27.84 108 ALA A N 1
ATOM 841 C CA . ALA A 1 108 ? -46.481 14.774 36.781 1.00 27.84 108 ALA A CA 1
ATOM 842 C C . ALA A 1 108 ? -47.316 13.737 37.588 1.00 27.84 108 ALA A C 1
ATOM 844 O O . ALA A 1 108 ? -48.533 13.731 37.466 1.00 27.84 108 ALA A O 1
ATOM 845 N N . GLN A 1 109 ? -46.609 12.891 38.367 1.00 30.92 109 GLN A N 1
ATOM 846 C CA . GLN A 1 109 ? -46.917 12.216 39.665 1.00 30.92 109 GLN A CA 1
ATOM 847 C C . GLN A 1 109 ? -48.355 11.668 39.917 1.00 30.92 109 GLN A C 1
ATOM 849 O O . GLN A 1 109 ? -49.327 12.390 39.772 1.00 30.92 109 GLN A O 1
ATOM 854 N N . ASP A 1 110 ? -48.621 10.441 40.390 1.00 26.28 110 ASP A N 1
ATOM 855 C CA . ASP A 1 110 ? -47.833 9.489 41.185 1.00 26.28 110 ASP A CA 1
ATOM 856 C C . ASP A 1 110 ? -48.478 8.070 41.183 1.00 26.28 110 ASP A C 1
ATOM 858 O O . ASP A 1 110 ? -49.677 7.926 40.951 1.00 26.28 110 ASP A O 1
ATOM 862 N N . ALA A 1 111 ? -47.675 7.058 41.544 1.00 32.38 111 ALA A N 1
ATOM 863 C CA . ALA A 1 111 ? -48.026 5.717 42.060 1.00 32.38 111 ALA A CA 1
ATOM 864 C C . ALA A 1 111 ? -48.586 4.584 41.139 1.00 32.38 111 ALA A C 1
ATOM 866 O O . ALA A 1 111 ? -49.785 4.350 41.005 1.00 32.38 111 ALA A O 1
ATOM 867 N N . SER A 1 112 ? -47.640 3.713 40.749 1.00 32.62 112 SER A N 1
ATOM 868 C CA . SER A 1 112 ? -47.728 2.251 40.515 1.00 32.62 112 SER A CA 1
ATOM 869 C C . SER A 1 112 ? -47.881 1.701 39.075 1.00 32.62 112 SER A C 1
ATOM 871 O O . SER A 1 112 ? -48.953 1.639 38.485 1.00 32.62 112 SER A O 1
ATOM 873 N N . SER A 1 113 ? -46.731 1.208 38.582 1.00 33.09 113 SER A N 1
ATOM 874 C CA . SER A 1 113 ? -46.493 0.167 37.558 1.00 33.09 113 SER A CA 1
ATOM 875 C C . SER A 1 113 ? -46.898 0.408 36.092 1.00 33.09 113 SER A C 1
ATOM 877 O O . SER A 1 113 ? -47.853 -0.179 35.597 1.00 33.09 113 SER A O 1
ATOM 879 N N . LEU A 1 114 ? -46.045 1.129 35.356 1.00 30.70 114 LEU A N 1
ATOM 880 C CA . LEU A 1 114 ? -45.700 0.809 33.958 1.00 30.70 114 LEU A CA 1
ATOM 881 C C . LEU A 1 114 ? -44.279 0.203 33.947 1.00 30.70 114 LEU A C 1
ATOM 883 O O . LEU A 1 114 ? -43.474 0.608 34.798 1.00 30.70 114 LEU A O 1
ATOM 887 N N . PRO A 1 115 ? -43.931 -0.744 33.047 1.00 34.19 115 PRO A N 1
ATOM 888 C CA . PRO A 1 115 ? -42.549 -1.190 32.913 1.00 34.19 115 PRO A CA 1
ATOM 889 C C . PRO A 1 115 ? -41.719 0.022 32.486 1.00 34.19 115 PRO A C 1
ATOM 891 O O . PRO A 1 115 ? -41.981 0.624 31.448 1.00 34.19 115 PRO A O 1
ATOM 894 N N . ARG A 1 116 ? -40.760 0.423 33.324 1.00 41.94 116 ARG A N 1
ATOM 895 C CA . ARG A 1 116 ? -39.716 1.373 32.933 1.00 41.94 116 ARG A CA 1
ATOM 896 C C . ARG A 1 116 ? -39.063 0.808 31.669 1.00 41.94 116 ARG A C 1
ATOM 898 O O . ARG A 1 116 ? -38.636 -0.342 31.718 1.00 41.94 116 ARG A O 1
ATOM 905 N N . GLU A 1 117 ? -38.968 1.578 30.581 1.00 54.06 117 GLU A N 1
ATOM 906 C CA . GLU A 1 117 ? -37.922 1.325 29.581 1.00 54.06 117 GLU A CA 1
ATOM 907 C C . GLU A 1 117 ? -36.621 1.254 30.371 1.00 54.06 117 GLU A C 1
ATOM 909 O O . GLU A 1 117 ? -36.214 2.241 30.990 1.00 54.06 117 GLU A O 1
ATOM 914 N N . VAL A 1 118 ? -36.062 0.055 30.492 1.00 59.09 118 VAL A N 1
ATOM 915 C CA . VAL A 1 118 ? -34.833 -0.143 31.241 1.00 59.09 118 VAL A CA 1
ATOM 916 C C . VAL A 1 118 ? -33.732 0.383 30.328 1.00 59.09 118 VAL A C 1
ATOM 918 O O . VAL A 1 118 ? -33.529 -0.197 29.261 1.00 59.09 118 VAL A O 1
ATOM 921 N N . PRO A 1 119 ? -33.057 1.488 30.683 1.00 70.62 119 PRO A N 1
ATOM 922 C CA . PRO A 1 119 ? -31.945 1.962 29.883 1.00 70.62 119 PRO A CA 1
ATOM 923 C C . PRO A 1 119 ? -30.847 0.894 29.890 1.00 70.62 119 PRO A C 1
ATOM 925 O O . PRO A 1 119 ? -30.456 0.405 30.951 1.00 70.62 119 PRO A O 1
ATOM 928 N N . LEU A 1 120 ? -30.382 0.514 28.702 1.00 83.88 120 LEU A N 1
ATOM 929 C CA . LEU A 1 120 ? -29.287 -0.435 28.549 1.00 83.88 120 LEU A CA 1
ATOM 930 C C . LEU A 1 120 ? -27.988 0.259 28.912 1.00 83.88 120 LEU A C 1
ATOM 932 O O . LEU A 1 120 ? -27.658 1.295 28.331 1.00 83.88 120 LEU A O 1
ATOM 936 N N . ARG A 1 121 ? -27.231 -0.328 29.836 1.00 89.19 121 ARG A N 1
ATOM 937 C CA . ARG A 1 121 ? -25.877 0.149 30.078 1.00 89.19 121 ARG A CA 1
ATOM 938 C C . ARG A 1 121 ? -24.945 -0.402 29.013 1.00 89.19 121 ARG A C 1
ATOM 940 O O . ARG A 1 121 ? -25.035 -1.579 28.685 1.00 89.19 121 ARG A O 1
ATOM 947 N N . VAL A 1 122 ? -24.065 0.427 28.469 1.00 88.75 122 VAL A N 1
ATOM 948 C CA . VAL A 1 122 ? -23.134 0.017 27.408 1.00 88.75 122 VAL A CA 1
ATOM 949 C C . VAL A 1 122 ? -21.701 0.164 27.897 1.00 88.75 122 VAL A C 1
ATOM 951 O O . VAL A 1 122 ? -21.379 1.118 28.599 1.00 88.75 122 VAL A O 1
ATOM 954 N N . ALA A 1 123 ? -20.859 -0.806 27.552 1.00 88.00 123 ALA A N 1
ATOM 955 C CA . ALA A 1 123 ? -19.411 -0.709 27.647 1.00 88.00 123 ALA A CA 1
ATOM 956 C C . ALA A 1 123 ? -18.808 -0.983 26.272 1.00 88.00 123 ALA A C 1
ATOM 958 O O . ALA A 1 123 ? -19.274 -1.865 25.546 1.00 88.00 123 ALA A O 1
ATOM 959 N N . VAL A 1 124 ? -17.763 -0.233 25.945 1.00 88.81 124 VAL A N 1
ATOM 960 C CA . VAL A 1 124 ? -17.069 -0.324 24.665 1.00 88.81 124 VAL A CA 1
ATOM 961 C C . VAL A 1 124 ? -15.585 -0.559 24.914 1.00 88.81 124 VAL A C 1
ATOM 963 O O . VAL A 1 124 ? -15.031 -0.062 25.892 1.00 88.81 124 VAL A O 1
ATOM 966 N N . SER A 1 125 ? -14.949 -1.324 24.035 1.00 89.75 125 SER A N 1
ATOM 967 C CA . SER A 1 125 ? -13.500 -1.496 23.982 1.00 89.75 125 SER A CA 1
ATOM 968 C C . SER A 1 125 ? -13.041 -1.341 22.537 1.00 89.75 125 SER A C 1
ATOM 970 O O . SER A 1 125 ? -13.590 -1.977 21.636 1.00 89.75 125 SER A O 1
ATOM 972 N N . CYS A 1 126 ? -12.060 -0.474 22.305 1.00 91.00 126 CYS A N 1
ATOM 973 C CA . CYS A 1 126 ? -11.469 -0.238 20.992 1.00 91.00 126 CYS A CA 1
ATOM 974 C C . CYS A 1 126 ? -9.999 0.195 21.139 1.00 91.00 126 CYS A C 1
ATOM 976 O O . CYS A 1 126 ? -9.577 0.576 22.238 1.00 91.00 126 CYS A O 1
ATOM 978 N N . PRO A 1 127 ? -9.206 0.166 20.054 1.00 89.81 127 PRO A N 1
ATOM 979 C CA . PRO A 1 127 ? -7.887 0.783 20.042 1.00 89.81 127 PRO A CA 1
ATOM 980 C C . PRO A 1 127 ? -7.975 2.277 20.421 1.00 89.81 127 PRO A C 1
ATOM 982 O O . PRO A 1 127 ? -8.909 2.960 19.994 1.00 89.81 127 PRO A O 1
ATOM 985 N N . PRO A 1 128 ? -7.029 2.806 21.221 1.00 90.00 128 PRO A N 1
ATOM 986 C CA . PRO A 1 128 ? -7.070 4.195 21.691 1.00 90.00 128 PRO A CA 1
ATOM 987 C C . PRO A 1 128 ? -6.652 5.211 20.618 1.00 90.00 128 PRO A C 1
ATOM 989 O O . PRO A 1 128 ? -6.856 6.413 20.783 1.00 90.00 128 PRO A O 1
ATOM 992 N N . GLU A 1 129 ? -6.031 4.734 19.543 1.00 91.19 129 GLU A N 1
ATOM 993 C CA . GLU A 1 129 ? -5.434 5.522 18.472 1.00 91.19 129 GLU A CA 1
ATOM 994 C C . GLU A 1 129 ? -5.795 4.884 17.128 1.00 91.19 129 GLU A C 1
ATOM 996 O O . GLU A 1 129 ? -5.876 3.659 17.027 1.00 91.19 129 GLU A O 1
ATOM 1001 N N . VAL A 1 130 ? -5.979 5.701 16.092 1.00 92.56 130 VAL A N 1
ATOM 1002 C CA . VAL A 1 130 ? -6.145 5.247 14.707 1.00 92.56 130 VAL A CA 1
ATOM 1003 C C . VAL A 1 130 ? -5.242 6.059 13.785 1.00 92.56 130 VAL A C 1
ATOM 1005 O O . VAL A 1 130 ? -5.183 7.285 13.874 1.00 92.56 130 VAL A O 1
ATOM 1008 N N . ALA A 1 131 ? -4.517 5.367 12.905 1.00 92.31 131 ALA A N 1
ATOM 1009 C CA . ALA A 1 131 ? -3.624 5.975 11.927 1.00 92.31 131 ALA A CA 1
ATOM 1010 C C . ALA A 1 131 ? -4.208 5.852 10.520 1.00 92.31 131 ALA A C 1
ATOM 1012 O O . ALA A 1 131 ? -4.755 4.812 10.155 1.00 92.31 131 ALA A O 1
ATOM 1013 N N . TYR A 1 132 ? -4.009 6.876 9.694 1.00 93.81 132 TYR A N 1
ATOM 1014 C CA . TYR A 1 132 ? -4.370 6.813 8.279 1.00 93.81 132 TYR A CA 1
ATOM 1015 C C . TYR A 1 132 ? -3.670 5.651 7.559 1.00 93.81 132 TYR A C 1
ATOM 1017 O O . TYR A 1 132 ? -4.314 4.889 6.844 1.00 93.81 132 TYR A O 1
ATOM 1025 N N . SER A 1 133 ? -2.373 5.456 7.818 1.00 92.19 133 SER A N 1
ATOM 1026 C CA . SER A 1 133 ? -1.565 4.383 7.222 1.00 92.19 133 SER A CA 1
ATOM 1027 C C . SER A 1 133 ? -2.098 2.973 7.495 1.00 92.19 133 SER A C 1
ATOM 1029 O O . SER A 1 133 ? -1.950 2.075 6.661 1.00 92.19 133 SER A O 1
ATOM 1031 N N . TRP A 1 134 ? -2.740 2.808 8.649 1.00 89.00 134 TRP A N 1
ATOM 1032 C CA . TRP A 1 134 ? -3.368 1.582 9.117 1.00 89.00 134 TRP A CA 1
ATOM 1033 C C . TRP A 1 134 ? -4.681 1.309 8.376 1.00 89.00 134 TRP A C 1
ATOM 1035 O O . TRP A 1 134 ? -4.819 0.296 7.692 1.00 89.00 134 TRP A O 1
ATOM 1045 N N . VAL A 1 135 ? -5.603 2.272 8.435 1.00 90.69 135 VAL A N 1
ATOM 1046 C CA . VAL A 1 135 ? -6.934 2.167 7.823 1.00 90.69 135 VAL A CA 1
ATOM 1047 C C . VAL A 1 135 ? -6.848 2.082 6.301 1.00 90.69 135 VAL A C 1
ATOM 1049 O O . VAL A 1 135 ? -7.542 1.274 5.686 1.00 90.69 135 VAL A O 1
ATOM 1052 N N . TYR A 1 136 ? -5.978 2.887 5.685 1.00 90.19 136 TYR A N 1
ATOM 1053 C CA . TYR A 1 136 ? -5.790 2.893 4.239 1.00 90.19 136 TYR A CA 1
ATOM 1054 C C . TYR A 1 136 ? -5.397 1.501 3.738 1.00 90.19 136 TYR A C 1
ATOM 1056 O O . TYR A 1 136 ? -5.983 1.014 2.783 1.00 90.19 136 TYR A O 1
ATOM 1064 N N . ASN A 1 137 ? -4.476 0.806 4.405 1.00 88.25 137 ASN A N 1
ATOM 1065 C CA . ASN A 1 137 ? -4.007 -0.507 3.953 1.00 88.25 137 ASN A CA 1
ATOM 1066 C C . ASN A 1 137 ? -4.895 -1.688 4.391 1.00 88.25 137 ASN A C 1
ATOM 1068 O O . ASN A 1 137 ? -4.475 -2.839 4.294 1.00 88.25 137 ASN A O 1
ATOM 1072 N N . GLY A 1 138 ? -6.132 -1.419 4.824 1.00 83.44 138 GLY A N 1
ATOM 1073 C CA . GLY A 1 138 ? -7.163 -2.439 5.028 1.00 83.44 138 GLY A CA 1
ATOM 1074 C C . GLY A 1 138 ? -7.070 -3.209 6.344 1.00 83.44 138 GLY A C 1
ATOM 1075 O O . GLY A 1 138 ? -7.820 -4.168 6.546 1.00 83.44 138 GLY A O 1
ATOM 1076 N N . ASP A 1 139 ? -6.190 -2.801 7.250 1.00 82.75 139 ASP A N 1
ATOM 1077 C CA . ASP A 1 139 ? -6.168 -3.362 8.589 1.00 82.75 139 ASP A CA 1
ATOM 1078 C C . ASP A 1 139 ? -7.364 -2.816 9.418 1.00 82.75 139 ASP A C 1
ATOM 1080 O O . ASP A 1 139 ? -7.928 -1.751 9.154 1.00 82.75 139 ASP A O 1
ATOM 1084 N N . LEU A 1 140 ? -7.796 -3.580 10.425 1.00 83.62 140 LEU A N 1
ATOM 1085 C CA . LEU A 1 140 ? -9.097 -3.392 11.077 1.00 83.62 140 LEU A CA 1
ATOM 1086 C C . LEU A 1 140 ? -9.023 -2.543 12.351 1.00 83.62 140 LEU A C 1
ATOM 1088 O O . LEU A 1 140 ? -8.170 -2.792 13.192 1.00 83.62 140 LEU A O 1
ATOM 1092 N N . PHE A 1 141 ? -10.013 -1.672 12.572 1.00 88.38 141 PHE A N 1
ATOM 1093 C CA . PHE A 1 141 ? -10.268 -1.004 13.858 1.00 88.38 141 PHE A CA 1
ATOM 1094 C C . PHE A 1 141 ? -11.466 -1.671 14.569 1.00 88.38 141 PHE A C 1
ATOM 1096 O O . PHE A 1 141 ? -12.611 -1.255 14.357 1.00 88.38 141 PHE A O 1
ATOM 1103 N N . PRO A 1 142 ? -11.255 -2.757 15.341 1.00 90.88 142 PRO A N 1
ATOM 1104 C CA . PRO A 1 142 ? -12.345 -3.486 15.978 1.00 90.88 142 PRO A CA 1
ATOM 1105 C C . PRO A 1 142 ? -12.904 -2.726 17.182 1.00 90.88 142 PRO A C 1
ATOM 1107 O O . PRO A 1 142 ? -12.159 -2.243 18.034 1.00 90.88 142 PRO A O 1
ATOM 1110 N N . ILE A 1 143 ? -14.230 -2.684 17.276 1.00 90.81 143 ILE A N 1
ATOM 1111 C CA . ILE A 1 143 ? -14.960 -2.101 18.399 1.00 90.81 143 ILE A CA 1
ATOM 1112 C C . ILE A 1 143 ? -15.820 -3.193 19.028 1.00 90.81 143 ILE A C 1
ATOM 1114 O O . ILE A 1 143 ? -16.816 -3.644 18.456 1.00 90.81 143 ILE A O 1
ATOM 1118 N N . GLU A 1 144 ? -15.437 -3.633 20.218 1.00 92.12 144 GLU A N 1
ATOM 1119 C CA . GLU A 1 144 ? -16.229 -4.564 21.013 1.00 92.12 144 GLU A CA 1
ATOM 1120 C C . GLU A 1 144 ? -17.267 -3.785 21.814 1.00 92.12 144 GLU A C 1
ATOM 1122 O O . GLU A 1 144 ? -16.927 -2.855 22.546 1.00 92.12 144 GLU A O 1
ATOM 1127 N N . VAL A 1 145 ? -18.538 -4.170 21.686 1.00 90.88 145 VAL A N 1
ATOM 1128 C CA . VAL A 1 145 ? -19.643 -3.543 22.417 1.00 90.88 145 VAL A CA 1
ATOM 1129 C C . VAL A 1 145 ? -20.344 -4.592 23.266 1.00 90.88 145 VAL A C 1
ATOM 1131 O O . VAL A 1 145 ? -20.840 -5.601 22.753 1.00 90.88 145 VAL A O 1
ATOM 1134 N N . THR A 1 146 ? -20.406 -4.324 24.567 1.00 91.62 146 THR A N 1
ATOM 1135 C CA . THR A 1 146 ? -21.126 -5.128 25.554 1.00 91.62 146 THR A CA 1
ATOM 1136 C C . THR A 1 146 ? -22.268 -4.308 26.121 1.00 91.62 146 THR A C 1
ATOM 1138 O O . THR A 1 146 ? -22.068 -3.195 26.609 1.00 91.62 146 THR A O 1
ATOM 1141 N N . VAL A 1 147 ? -23.471 -4.871 26.087 1.00 92.19 147 VAL A N 1
ATOM 1142 C CA . VAL A 1 147 ? -24.658 -4.265 26.691 1.00 92.19 147 VAL A CA 1
ATOM 1143 C C . VAL A 1 147 ? -25.030 -5.013 27.963 1.00 92.19 147 VAL A C 1
ATOM 1145 O O . VAL A 1 147 ? -24.949 -6.236 28.024 1.00 92.19 147 VAL A O 1
ATOM 1148 N N . TYR A 1 148 ? -25.470 -4.275 28.973 1.00 91.88 148 TYR A N 1
ATOM 1149 C CA . TYR A 1 148 ? -25.907 -4.781 30.264 1.00 91.88 148 TYR A CA 1
ATOM 1150 C C . TYR A 1 148 ? -27.386 -4.452 30.425 1.00 91.88 148 TYR A C 1
ATOM 1152 O O . TYR A 1 148 ? -27.791 -3.284 30.419 1.00 91.88 148 TYR A O 1
ATOM 1160 N N . ASN A 1 149 ? -28.195 -5.493 30.576 1.00 91.81 149 ASN A N 1
ATOM 1161 C CA . ASN A 1 149 ? -29.598 -5.366 30.911 1.00 91.81 149 ASN A CA 1
ATOM 1162 C C . ASN A 1 149 ? -29.744 -5.388 32.433 1.00 91.81 149 ASN A C 1
ATOM 1164 O O . ASN A 1 149 ? -30.008 -6.426 33.033 1.00 91.81 149 ASN A O 1
ATOM 1168 N N . ASP A 1 150 ? -29.623 -4.220 33.062 1.00 86.56 150 ASP A N 1
ATOM 1169 C CA . ASP A 1 150 ? -29.823 -4.052 34.510 1.00 86.56 150 ASP A CA 1
ATOM 1170 C C . ASP A 1 150 ? -31.326 -4.118 34.908 1.00 86.56 150 ASP A C 1
ATOM 1172 O O . ASP A 1 150 ? -31.728 -3.778 36.024 1.00 86.56 150 ASP A O 1
ATOM 1176 N N . GLY A 1 151 ? -32.182 -4.532 33.969 1.00 85.81 151 GLY A N 1
ATOM 1177 C CA . GLY A 1 151 ? -33.627 -4.618 34.083 1.00 85.81 151 GLY A CA 1
ATOM 1178 C C . GLY A 1 151 ? -34.143 -5.949 34.605 1.00 85.81 151 GLY A C 1
ATOM 1179 O O . GLY A 1 151 ? -33.405 -6.889 34.880 1.00 85.81 151 GLY A O 1
ATOM 1180 N N . THR A 1 152 ? -35.468 -6.031 34.715 1.00 84.81 152 THR A N 1
ATOM 1181 C CA . THR A 1 152 ? -36.183 -7.228 35.189 1.00 84.81 152 THR A CA 1
ATOM 1182 C C . THR A 1 152 ? -36.852 -8.027 34.070 1.00 84.81 152 THR A C 1
ATOM 1184 O O . THR A 1 152 ? -37.488 -9.042 34.347 1.00 84.81 152 THR A O 1
ATOM 1187 N N . GLN A 1 153 ? -36.731 -7.581 32.817 1.00 85.56 153 GLN A N 1
ATOM 1188 C CA . GLN A 1 153 ? -37.298 -8.236 31.638 1.00 85.56 153 GLN A CA 1
ATOM 1189 C C . GLN A 1 153 ? -36.208 -8.505 30.611 1.00 85.56 153 GLN A C 1
ATOM 1191 O O . GLN A 1 153 ? -35.271 -7.721 30.490 1.00 85.56 153 GLN A O 1
ATOM 1196 N N . ASP A 1 154 ? -36.355 -9.590 29.859 1.00 87.88 154 ASP A N 1
ATOM 1197 C CA . ASP A 1 154 ? -35.470 -9.875 28.737 1.00 87.88 154 ASP A CA 1
ATOM 1198 C C . ASP A 1 154 ? -35.690 -8.866 27.615 1.00 87.88 154 ASP A C 1
ATOM 1200 O O . ASP A 1 154 ? -36.826 -8.592 27.225 1.00 87.88 154 ASP A O 1
ATOM 1204 N N . LEU A 1 155 ? -34.590 -8.386 27.051 1.00 88.19 155 LEU A N 1
ATOM 1205 C CA . LEU A 1 155 ? -34.584 -7.499 25.896 1.00 88.19 155 LEU A CA 1
ATOM 1206 C C . LEU A 1 155 ? -34.204 -8.293 24.651 1.00 88.19 155 LEU A C 1
ATOM 1208 O O . LEU A 1 155 ? -33.495 -9.298 24.743 1.00 88.19 155 LEU A O 1
ATOM 1212 N N . ARG A 1 156 ? -34.712 -7.882 23.491 1.00 90.44 156 ARG A N 1
ATOM 1213 C CA . ARG A 1 156 ? -34.494 -8.555 22.205 1.00 90.44 156 ARG A CA 1
ATOM 1214 C C . ARG A 1 156 ? -34.245 -7.540 21.111 1.00 90.44 156 ARG A C 1
ATOM 1216 O O . ARG A 1 156 ? -34.652 -6.394 21.249 1.00 90.44 156 ARG A O 1
ATOM 1223 N N . ASP A 1 157 ? -33.607 -7.997 20.040 1.00 89.44 157 ASP A N 1
ATOM 1224 C CA . ASP A 1 157 ? -33.361 -7.203 18.835 1.00 89.44 157 ASP A CA 1
ATOM 1225 C C . ASP A 1 157 ? -32.680 -5.860 19.149 1.00 89.44 157 ASP A C 1
ATOM 1227 O O . ASP A 1 157 ? -33.060 -4.809 18.637 1.00 89.44 157 ASP A O 1
ATOM 1231 N N . ILE A 1 158 ? -31.668 -5.896 20.023 1.00 90.69 158 ILE A N 1
ATOM 1232 C CA . ILE A 1 158 ? -30.893 -4.709 20.383 1.00 90.69 158 ILE A CA 1
ATOM 1233 C C . ILE A 1 158 ? -29.966 -4.404 19.216 1.00 90.69 158 ILE A C 1
ATOM 1235 O O . ILE A 1 158 ? -29.008 -5.133 18.954 1.00 90.69 158 ILE A O 1
ATOM 1239 N N . GLN A 1 159 ? -30.277 -3.327 18.513 1.00 92.44 159 GLN A N 1
ATOM 1240 C CA . GLN A 1 159 ? -29.488 -2.832 17.397 1.00 92.44 159 GLN A CA 1
ATOM 1241 C C . GLN A 1 159 ? -28.518 -1.762 17.882 1.00 92.44 159 GLN A C 1
ATOM 1243 O O . GLN A 1 159 ? -28.914 -0.905 18.670 1.00 92.44 159 GLN A O 1
ATOM 1248 N N . LEU A 1 160 ? -27.271 -1.813 17.432 1.00 91.62 160 LEU A N 1
ATOM 1249 C CA . LEU A 1 160 ? -26.203 -0.915 17.860 1.00 91.62 160 LEU A CA 1
ATOM 1250 C C . LEU A 1 160 ? -25.446 -0.400 16.644 1.00 91.62 160 LEU A C 1
ATOM 1252 O O . LEU A 1 160 ? -25.095 -1.173 15.754 1.00 91.62 160 LEU A O 1
ATOM 1256 N N . GLU A 1 161 ? -25.167 0.890 16.642 1.00 92.00 161 GLU A N 1
ATOM 1257 C CA . GLU A 1 161 ? -24.356 1.568 15.642 1.00 92.00 161 GLU A CA 1
ATOM 1258 C C . GLU A 1 161 ? -23.308 2.417 16.350 1.00 92.00 161 GLU A C 1
ATOM 1260 O O . GLU A 1 161 ? -23.526 2.862 17.478 1.00 92.00 161 GLU A O 1
ATOM 1265 N N . VAL A 1 162 ? -22.147 2.581 15.723 1.00 91.81 162 VAL A N 1
ATOM 1266 C CA . VAL A 1 162 ? -21.024 3.312 16.305 1.00 91.81 162 VAL A CA 1
ATOM 1267 C C . VAL A 1 162 ? -20.513 4.332 15.317 1.00 91.81 162 VAL A C 1
ATOM 1269 O O . VAL A 1 162 ? -20.242 3.981 14.172 1.00 91.81 162 VAL A O 1
ATOM 1272 N N . THR A 1 163 ? -20.322 5.554 15.791 1.00 93.06 163 THR A N 1
ATOM 1273 C CA . THR A 1 163 ? -19.806 6.676 15.014 1.00 93.06 163 THR A CA 1
ATOM 1274 C C . THR A 1 163 ? -18.565 7.232 15.699 1.00 93.06 163 THR A C 1
ATOM 1276 O O . THR A 1 163 ? -18.523 7.367 16.921 1.00 93.06 163 THR A O 1
ATOM 1279 N N . LEU A 1 164 ? -17.537 7.547 14.915 1.00 92.81 164 LEU A N 1
ATOM 1280 C CA . LEU A 1 164 ? -16.333 8.234 15.368 1.00 92.81 164 LEU A CA 1
ATOM 1281 C C . LEU A 1 164 ? -16.275 9.609 14.704 1.00 92.81 164 LEU A C 1
ATOM 1283 O O . LEU A 1 164 ? -15.638 9.780 13.662 1.00 92.81 164 LEU A O 1
ATOM 1287 N N . GLY A 1 165 ? -16.991 10.572 15.286 1.00 90.56 165 GLY A N 1
ATOM 1288 C CA . GLY A 1 165 ? -17.126 11.923 14.743 1.00 90.56 165 GLY A CA 1
ATOM 1289 C C . GLY A 1 165 ? -17.450 11.922 13.244 1.00 90.56 165 GLY A C 1
ATOM 1290 O O . GLY A 1 165 ? -18.361 11.242 12.781 1.00 90.56 165 GLY A O 1
ATOM 1291 N N . ARG A 1 166 ? -16.659 12.668 12.469 1.00 90.00 166 ARG A N 1
ATOM 1292 C CA . ARG A 1 166 ? -16.738 12.707 10.995 1.00 90.00 166 ARG A CA 1
ATOM 1293 C C . ARG A 1 166 ? -15.901 11.636 10.285 1.00 90.00 166 ARG A C 1
ATOM 1295 O O . ARG A 1 166 ? -15.838 11.637 9.063 1.00 90.00 166 ARG A O 1
ATOM 1302 N N . PHE A 1 167 ? -15.182 10.801 11.032 1.00 92.12 167 PHE A N 1
ATOM 1303 C CA . PHE A 1 167 ? -14.145 9.930 10.483 1.00 92.12 167 PHE A CA 1
ATOM 1304 C C . PHE A 1 167 ? -14.646 8.550 10.104 1.00 92.12 167 PHE A C 1
ATOM 1306 O O . PHE A 1 167 ? -14.026 7.923 9.255 1.00 92.12 167 PHE A O 1
ATOM 1313 N N . GLY A 1 168 ? -15.719 8.050 10.712 1.00 91.06 168 GLY A N 1
ATOM 1314 C CA . GLY A 1 168 ? -16.248 6.749 10.331 1.00 91.06 168 GLY A CA 1
ATOM 1315 C C . GLY A 1 168 ? -17.473 6.311 11.111 1.00 91.06 168 GLY A C 1
ATOM 1316 O O . GLY A 1 168 ? -17.752 6.815 12.196 1.00 91.06 168 GLY A O 1
ATOM 1317 N N . GLN A 1 169 ? -18.193 5.349 10.542 1.00 91.81 169 GLN A N 1
ATOM 1318 C CA . GLN A 1 169 ? -19.420 4.776 11.101 1.00 91.81 169 GLN A CA 1
ATOM 1319 C C . GLN A 1 169 ? -19.444 3.276 10.842 1.00 91.81 169 GLN A C 1
ATOM 1321 O O . GLN A 1 169 ? -18.944 2.795 9.822 1.00 91.81 169 GLN A O 1
ATOM 1326 N N . SER A 1 170 ? -19.977 2.511 11.786 1.00 92.50 170 SER A N 1
ATOM 1327 C CA . SER A 1 170 ? -20.106 1.068 11.646 1.00 92.50 170 SER A CA 1
ATOM 1328 C C . SER A 1 170 ? -21.388 0.682 10.921 1.00 92.50 170 SER A C 1
ATOM 1330 O O . SER A 1 170 ? -22.371 1.413 10.893 1.00 92.50 170 SER A O 1
ATOM 1332 N N . LYS A 1 171 ? -21.406 -0.529 10.361 1.00 89.62 171 LYS A N 1
ATOM 1333 C CA . LYS A 1 171 ? -22.678 -1.176 10.025 1.00 89.62 171 LYS A CA 1
ATOM 1334 C C . LYS A 1 171 ? -23.404 -1.582 11.306 1.00 89.62 171 LYS A C 1
ATOM 1336 O O . LYS A 1 171 ? -22.770 -1.904 12.308 1.00 89.62 171 LYS A O 1
ATOM 1341 N N . LEU A 1 172 ? -24.727 -1.680 11.221 1.00 89.75 172 LEU A N 1
ATOM 1342 C CA . LEU A 1 172 ? -25.584 -2.088 12.331 1.00 89.75 172 LEU A CA 1
ATOM 1343 C C . LEU A 1 172 ? -25.197 -3.465 12.908 1.00 89.75 172 LEU A C 1
ATOM 1345 O O . LEU A 1 172 ? -25.257 -4.484 12.214 1.00 89.75 172 LEU A O 1
ATOM 1349 N N . GLY A 1 173 ? -24.860 -3.502 14.198 1.00 91.38 173 GLY A N 1
ATOM 1350 C CA . GLY A 1 173 ? -24.723 -4.719 14.998 1.00 91.38 173 GLY A CA 1
ATOM 1351 C C . GLY A 1 173 ? -26.042 -5.114 15.648 1.00 91.38 173 GLY A C 1
ATOM 1352 O O . GLY A 1 173 ? -26.831 -4.251 16.023 1.00 91.38 173 GLY A O 1
ATOM 1353 N N . ILE A 1 174 ? -26.291 -6.417 15.805 1.00 92.44 174 ILE A N 1
ATOM 1354 C CA . ILE A 1 174 ? -27.542 -6.923 16.387 1.00 92.44 174 ILE A CA 1
ATOM 1355 C C . ILE A 1 174 ? -27.242 -7.938 17.493 1.00 92.44 174 ILE A C 1
ATOM 1357 O O . ILE A 1 174 ? -26.603 -8.962 17.250 1.00 92.44 174 ILE A O 1
ATOM 1361 N N . ILE A 1 175 ? -27.772 -7.686 18.693 1.00 91.50 175 ILE A N 1
ATOM 1362 C CA . ILE A 1 175 ? -27.840 -8.653 19.792 1.00 91.50 175 ILE A CA 1
ATOM 1363 C C . ILE A 1 175 ? -29.277 -9.166 19.886 1.00 91.50 175 ILE A C 1
ATOM 1365 O O . ILE A 1 175 ? -30.202 -8.439 20.247 1.00 91.50 175 ILE A O 1
ATOM 1369 N N . ALA A 1 176 ? -29.465 -10.447 19.563 1.00 90.56 176 ALA A N 1
ATOM 1370 C CA . ALA A 1 176 ? -30.793 -11.050 19.458 1.00 90.56 176 ALA A CA 1
ATOM 1371 C C . ALA A 1 176 ? -31.559 -11.068 20.791 1.00 90.56 176 ALA A C 1
ATOM 1373 O O . ALA A 1 176 ? -32.780 -10.908 20.802 1.00 90.56 176 ALA A O 1
ATOM 1374 N N . ARG A 1 177 ? -30.866 -11.287 21.917 1.00 91.19 177 ARG A N 1
ATOM 1375 C CA . ARG A 1 177 ? -31.478 -11.307 23.250 1.00 91.19 177 ARG A CA 1
ATOM 1376 C C . ARG A 1 177 ? -30.464 -11.027 24.349 1.00 91.19 177 ARG A C 1
ATOM 1378 O O . ARG A 1 177 ? -29.361 -11.560 24.309 1.00 91.19 177 ARG A O 1
ATOM 1385 N N . VAL A 1 178 ? -30.896 -10.288 25.367 1.00 92.06 178 VAL A N 1
ATOM 1386 C CA . VAL A 1 178 ? -30.165 -10.084 26.623 1.00 92.06 178 VAL A CA 1
ATOM 1387 C C . VAL A 1 178 ? -31.114 -10.348 27.776 1.00 92.06 178 VAL A C 1
ATOM 1389 O O . VAL A 1 178 ? -32.128 -9.665 27.932 1.00 92.06 178 VAL A O 1
ATOM 1392 N N . GLU A 1 179 ? -30.815 -11.380 28.556 1.00 92.56 179 GLU A N 1
ATOM 1393 C CA . GLU A 1 179 ? -31.654 -11.772 29.686 1.00 92.56 179 GLU A CA 1
ATOM 1394 C C . GLU A 1 179 ? 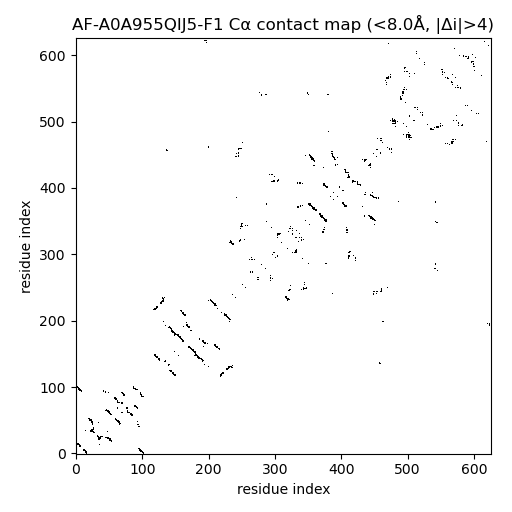-31.666 -10.697 30.778 1.00 92.56 179 GLU A C 1
ATOM 1396 O O . GLU A 1 179 ? -30.714 -9.931 30.930 1.00 92.56 179 GLU A O 1
ATOM 1401 N N . ALA A 1 180 ? -32.756 -10.635 31.540 1.00 90.88 180 ALA A N 1
ATOM 1402 C CA . ALA A 1 180 ? -32.866 -9.738 32.686 1.00 90.88 180 ALA A CA 1
ATOM 1403 C C . ALA A 1 180 ? -31.700 -9.930 33.677 1.00 90.88 180 ALA A C 1
ATOM 1405 O O . ALA A 1 180 ? -31.411 -11.050 34.107 1.00 90.88 180 ALA A O 1
ATOM 1406 N N . GLY A 1 181 ? -31.041 -8.838 34.068 1.00 88.94 181 GLY A N 1
ATOM 1407 C CA . GLY A 1 181 ? -29.895 -8.849 34.981 1.00 88.94 181 GLY A CA 1
ATOM 1408 C C . GLY A 1 181 ? -28.615 -9.454 34.394 1.00 88.94 181 GLY A C 1
ATOM 1409 O O . GLY A 1 181 ? -27.711 -9.805 35.157 1.00 88.94 181 GLY A O 1
ATOM 1410 N N . LYS A 1 182 ? -28.543 -9.638 33.071 1.00 92.88 182 LYS A N 1
ATOM 1411 C CA . LYS A 1 182 ? -27.387 -10.197 32.360 1.00 92.88 182 LYS A CA 1
ATOM 1412 C C . LYS A 1 182 ? -26.817 -9.208 31.355 1.00 92.88 182 LYS A C 1
ATOM 1414 O O . LYS A 1 182 ? -27.459 -8.235 30.966 1.00 92.88 182 LYS A O 1
ATOM 1419 N N . ASP A 1 183 ? -25.601 -9.491 30.929 1.00 92.56 183 ASP A N 1
ATOM 1420 C CA . ASP A 1 183 ? -24.910 -8.817 29.848 1.00 92.56 183 ASP A CA 1
ATOM 1421 C C . ASP A 1 183 ? -24.813 -9.699 28.600 1.00 92.56 183 ASP A C 1
ATOM 1423 O O . ASP A 1 183 ? -25.006 -10.918 28.638 1.00 92.56 183 ASP A O 1
ATOM 1427 N N . SER A 1 184 ? -24.552 -9.057 27.468 1.00 93.62 184 SER A N 1
ATOM 1428 C CA . SER A 1 184 ? -24.239 -9.732 26.218 1.00 93.62 184 SER A CA 1
ATOM 1429 C C . SER A 1 184 ? -23.322 -8.862 25.372 1.00 93.62 184 SER A C 1
ATOM 1431 O O . SER A 1 184 ? -23.525 -7.652 25.254 1.00 93.62 184 SER A O 1
ATOM 1433 N N . THR A 1 185 ? -22.323 -9.491 24.770 1.00 92.38 185 THR A N 1
ATOM 1434 C CA . THR A 1 185 ? -21.397 -8.864 23.826 1.00 92.38 185 THR A CA 1
ATOM 1435 C C . THR A 1 185 ? -21.805 -9.232 22.407 1.00 92.38 185 THR A C 1
ATOM 1437 O O . THR A 1 185 ? -22.254 -10.355 22.156 1.00 92.38 185 THR A O 1
ATOM 1440 N N . LEU A 1 186 ? -21.639 -8.301 21.466 1.00 90.81 186 LEU A N 1
ATOM 1441 C CA . LEU A 1 186 ? -21.778 -8.619 20.046 1.00 90.81 186 LEU A CA 1
ATOM 1442 C C . LEU A 1 186 ? -20.880 -9.808 19.672 1.00 90.81 186 LEU A C 1
ATOM 1444 O O . LEU A 1 186 ? -19.715 -9.873 20.054 1.00 90.81 186 LEU A O 1
ATOM 1448 N N . ALA A 1 187 ? -21.421 -10.743 18.888 1.00 88.69 187 ALA A N 1
ATOM 1449 C CA . ALA A 1 187 ? -20.698 -11.952 18.485 1.00 88.69 187 ALA A CA 1
ATOM 1450 C C . ALA A 1 187 ? -19.473 -11.661 17.598 1.00 88.69 187 ALA A C 1
ATOM 1452 O O . ALA A 1 187 ? -18.593 -12.506 17.444 1.00 88.69 187 ALA A O 1
ATOM 1453 N N . SER A 1 188 ? -19.428 -10.486 16.976 1.00 90.31 188 SER A N 1
ATOM 1454 C CA . SER A 1 188 ? -18.280 -9.995 16.222 1.00 90.31 188 SER A CA 1
ATOM 1455 C C . SER A 1 188 ? -18.098 -8.507 16.512 1.00 90.31 188 SER A C 1
ATOM 1457 O O . SER A 1 188 ? -19.108 -7.805 16.622 1.00 90.31 188 SER A O 1
ATOM 1459 N N . PRO A 1 189 ? -16.850 -8.020 16.628 1.00 91.31 189 PRO A N 1
ATOM 1460 C CA . PRO A 1 189 ? -16.588 -6.597 16.775 1.00 91.31 189 PRO A CA 1
ATOM 1461 C C . PRO A 1 189 ? -17.193 -5.802 15.619 1.00 91.31 189 PRO A C 1
ATOM 1463 O O . PRO A 1 189 ? -17.207 -6.257 14.471 1.00 91.31 189 PRO A O 1
ATOM 1466 N N . LEU A 1 190 ? -17.663 -4.598 15.922 1.00 91.31 190 LEU A N 1
ATOM 1467 C CA . LEU A 1 190 ? -18.046 -3.640 14.899 1.00 91.31 190 LEU A CA 1
ATOM 1468 C C . LEU A 1 190 ? -16.794 -3.087 14.230 1.00 91.31 190 LEU A C 1
ATOM 1470 O O . LEU A 1 190 ? -15.775 -2.858 14.878 1.00 91.31 190 LEU A O 1
ATOM 1474 N N . LEU A 1 191 ? -16.890 -2.883 12.921 1.00 90.75 191 LEU A N 1
ATOM 1475 C CA . LEU A 1 191 ? -15.842 -2.289 12.105 1.00 90.75 191 LEU A CA 1
ATOM 1476 C C . LEU A 1 191 ? -16.359 -0.959 11.572 1.00 90.75 191 LEU A C 1
ATOM 1478 O O . LEU A 1 191 ? -17.458 -0.916 11.010 1.00 90.75 191 LEU A O 1
ATOM 1482 N N . LEU A 1 192 ? -15.576 0.104 11.749 1.00 89.88 192 LEU A N 1
ATOM 1483 C CA . LEU A 1 192 ? -15.880 1.398 11.149 1.00 89.88 192 LEU A CA 1
ATOM 1484 C C . LEU A 1 192 ? -15.547 1.376 9.660 1.00 89.88 192 LEU A C 1
ATOM 1486 O O . LEU A 1 192 ? -14.481 0.923 9.243 1.00 89.88 192 LEU A O 1
ATOM 1490 N N . GLN A 1 193 ? -16.463 1.912 8.866 1.00 89.81 193 GLN A N 1
ATOM 1491 C CA . GLN A 1 193 ? -16.183 2.372 7.519 1.00 89.81 193 GLN A CA 1
ATOM 1492 C C . GLN A 1 193 ? -15.665 3.800 7.642 1.00 89.81 193 GLN A C 1
ATOM 1494 O O . GLN A 1 193 ? -16.420 4.705 7.995 1.00 89.81 193 GLN A O 1
ATOM 1499 N N . PHE A 1 194 ? -14.363 3.973 7.434 1.00 90.50 194 PHE A N 1
ATOM 1500 C CA . PHE A 1 194 ? -13.718 5.270 7.577 1.00 90.50 194 PHE A CA 1
ATOM 1501 C C . PHE A 1 194 ? -13.827 6.114 6.310 1.00 90.50 194 PHE A C 1
ATOM 1503 O O . PHE A 1 194 ? -13.732 5.602 5.194 1.00 90.50 194 PHE A O 1
ATOM 1510 N N . ASP A 1 195 ? -13.924 7.424 6.503 1.00 88.19 195 ASP A N 1
ATOM 1511 C CA . ASP A 1 195 ? -13.685 8.412 5.466 1.00 88.19 195 ASP A CA 1
ATOM 1512 C C . ASP A 1 195 ? -12.174 8.676 5.349 1.00 88.19 195 ASP A C 1
ATOM 1514 O O . ASP A 1 195 ? -11.566 9.400 6.144 1.00 88.19 195 ASP A O 1
ATOM 1518 N N . LEU A 1 196 ? -11.555 8.053 4.343 1.00 86.19 196 LEU A N 1
ATOM 1519 C CA . LEU A 1 196 ? -10.122 8.180 4.074 1.00 86.19 196 LEU A CA 1
ATOM 1520 C C . LEU A 1 196 ? -9.714 9.616 3.715 1.00 86.19 196 LEU A C 1
ATOM 1522 O O . LEU A 1 196 ? -8.580 9.991 4.010 1.00 86.19 196 LEU A O 1
ATOM 1526 N N . GLN A 1 197 ? -10.625 10.420 3.152 1.00 83.62 197 GLN A N 1
ATOM 1527 C CA . GLN A 1 197 ? -10.371 11.833 2.870 1.00 83.62 197 GLN A CA 1
ATOM 1528 C C . GLN A 1 197 ? -10.190 12.628 4.153 1.00 83.62 197 GLN A C 1
ATOM 1530 O O . GLN A 1 197 ? -9.251 13.405 4.296 1.00 83.62 197 GLN A O 1
ATOM 1535 N N . GLN A 1 198 ? -11.079 12.409 5.117 1.00 88.25 198 GLN A N 1
ATOM 1536 C CA . GLN A 1 198 ? -10.981 13.093 6.401 1.00 88.25 198 GLN A CA 1
ATOM 1537 C C . GLN A 1 198 ? -9.708 12.670 7.136 1.00 88.25 198 GLN A C 1
ATOM 1539 O O . GLN A 1 198 ? -9.040 13.519 7.721 1.00 88.25 198 GLN A O 1
ATOM 1544 N N . LEU A 1 199 ? -9.346 11.381 7.083 1.00 91.12 199 LEU A N 1
ATOM 1545 C CA . LEU A 1 199 ? -8.131 10.867 7.724 1.00 91.12 199 LEU A CA 1
ATOM 1546 C C . LEU A 1 199 ? -6.843 11.423 7.102 1.00 91.12 199 LEU A C 1
ATOM 1548 O O . LEU A 1 199 ? -5.926 11.772 7.844 1.00 91.12 199 LEU A O 1
ATOM 1552 N N . CYS A 1 200 ? -6.754 11.527 5.773 1.00 89.56 200 CYS A N 1
ATOM 1553 C CA . CYS A 1 200 ? -5.542 12.030 5.123 1.00 89.56 200 CYS A CA 1
ATOM 1554 C C . CYS A 1 200 ? -5.321 13.538 5.344 1.00 89.56 200 CYS A C 1
ATOM 1556 O O . CYS A 1 200 ? -4.198 14.018 5.233 1.00 89.56 200 CYS A O 1
ATOM 1558 N N . GLU A 1 201 ? -6.377 14.294 5.661 1.00 88.88 201 GLU A N 1
ATOM 1559 C CA . GLU A 1 201 ? -6.310 15.736 5.937 1.00 88.88 201 GLU A CA 1
ATOM 1560 C C . GLU A 1 201 ? -5.858 16.059 7.378 1.00 88.88 201 GLU A C 1
ATOM 1562 O O . GLU A 1 201 ? -5.644 17.226 7.723 1.00 88.88 201 GLU A O 1
ATOM 1567 N N . VAL A 1 202 ? -5.693 15.054 8.246 1.00 91.94 202 VAL A N 1
ATOM 1568 C CA . VAL A 1 202 ? -5.261 15.253 9.637 1.00 91.94 202 VAL A CA 1
ATOM 1569 C C . VAL A 1 202 ? -3.765 15.576 9.694 1.00 91.94 202 VAL A C 1
ATOM 1571 O O . VAL A 1 202 ? -2.921 14.729 9.411 1.00 91.94 202 VAL A O 1
ATOM 1574 N N . THR A 1 203 ? -3.418 16.795 10.115 1.00 91.00 203 THR A N 1
ATOM 1575 C CA . THR A 1 203 ? -2.017 17.254 10.242 1.00 91.00 203 THR A CA 1
ATOM 1576 C C . THR A 1 203 ? -1.441 17.114 11.650 1.00 91.00 203 THR A C 1
ATOM 1578 O O . THR A 1 203 ? -0.232 16.969 11.822 1.00 91.00 203 THR A O 1
ATOM 1581 N N . ASP A 1 204 ? -2.309 17.168 12.657 1.00 90.88 204 ASP A N 1
ATOM 1582 C CA . ASP A 1 204 ? -1.992 17.101 14.081 1.00 90.88 204 ASP A CA 1
ATOM 1583 C C . ASP A 1 204 ? -2.997 16.182 14.774 1.00 90.88 204 ASP A C 1
ATOM 1585 O O . ASP A 1 204 ? -4.106 15.992 14.277 1.00 90.88 204 ASP A O 1
ATOM 1589 N N . ILE A 1 205 ? -2.616 15.626 15.926 1.00 92.38 205 ILE A N 1
ATOM 1590 C CA . ILE A 1 205 ? -3.461 14.697 16.690 1.00 92.38 205 ILE A CA 1
ATOM 1591 C C . ILE A 1 205 ? -4.821 15.348 16.983 1.00 92.38 205 ILE A C 1
ATOM 1593 O O . ILE A 1 205 ? -4.877 16.415 17.600 1.00 92.38 205 ILE A O 1
ATOM 1597 N N . GLN A 1 206 ? -5.909 14.681 16.593 1.00 94.12 206 GLN A N 1
ATOM 1598 C CA . GLN A 1 206 ? -7.281 15.082 16.924 1.00 94.12 206 GLN A CA 1
ATOM 1599 C C . GLN A 1 206 ? -7.872 14.105 17.939 1.00 94.12 206 GLN A C 1
ATOM 1601 O O . GLN A 1 206 ? -7.658 12.899 17.852 1.00 94.12 206 GLN A O 1
ATOM 1606 N N . GLN A 1 207 ? -8.590 14.625 18.933 1.00 93.81 207 GLN A N 1
ATOM 1607 C CA . GLN A 1 207 ? -9.313 13.809 19.905 1.00 93.81 207 GLN A CA 1
ATOM 1608 C C . GLN A 1 207 ? -10.774 13.733 19.493 1.00 93.81 207 GLN A C 1
ATOM 1610 O O . GLN A 1 207 ? -11.461 14.751 19.490 1.00 93.81 207 GLN A O 1
ATOM 1615 N N . GLU A 1 208 ? -11.239 12.529 19.194 1.00 94.31 208 GLU A N 1
ATOM 1616 C CA . GLU A 1 208 ? -12.595 12.284 18.726 1.00 94.31 208 GLU A CA 1
ATOM 1617 C C . GLU A 1 208 ? -13.338 11.368 19.680 1.00 94.31 208 GLU A C 1
ATOM 1619 O O . GLU A 1 208 ? -12.769 10.462 20.288 1.00 94.31 208 GLU A O 1
ATOM 1624 N N . GLN A 1 209 ? -14.626 11.637 19.831 1.00 91.62 209 GLN A N 1
ATOM 1625 C CA . GLN A 1 209 ? -15.492 10.853 20.688 1.00 91.62 209 GLN A CA 1
ATOM 1626 C C . GLN A 1 209 ? -16.100 9.707 19.888 1.00 91.62 209 GLN A C 1
ATOM 1628 O O . GLN A 1 209 ? -16.699 9.915 18.833 1.00 91.62 209 GLN A O 1
ATOM 1633 N N . LEU A 1 210 ? -15.931 8.492 20.400 1.00 90.69 210 LEU A N 1
ATOM 1634 C CA . LEU A 1 210 ? -16.635 7.321 19.913 1.00 90.69 210 LEU A CA 1
ATOM 1635 C C . LEU A 1 210 ? -18.029 7.303 20.541 1.00 90.69 210 LEU A C 1
ATOM 1637 O O . LEU A 1 210 ? -18.154 7.214 21.764 1.00 90.69 210 LEU A O 1
ATOM 1641 N N . GLU A 1 211 ? -19.061 7.366 19.712 1.00 90.25 211 GLU A N 1
ATOM 1642 C CA . GLU A 1 211 ? -20.461 7.402 20.122 1.00 90.25 211 GLU A CA 1
ATOM 1643 C C . GLU A 1 211 ? -21.147 6.098 19.721 1.00 90.25 211 GLU A C 1
ATOM 1645 O O . GLU A 1 211 ? -21.028 5.660 18.580 1.00 90.25 211 GLU A O 1
ATOM 1650 N N . VAL A 1 212 ? -21.855 5.460 20.658 1.00 89.50 212 VAL A N 1
ATOM 1651 C CA . VAL A 1 212 ? -22.710 4.303 20.363 1.00 89.50 212 VAL A CA 1
ATOM 1652 C C . VAL A 1 212 ? -24.151 4.751 20.469 1.00 89.50 212 VAL A C 1
ATOM 1654 O O . VAL A 1 212 ? -24.575 5.265 21.507 1.00 89.50 212 VAL A O 1
ATOM 1657 N N . GLU A 1 213 ? -24.913 4.479 19.425 1.00 89.44 213 GLU A N 1
ATOM 1658 C CA . GLU A 1 213 ? -26.340 4.736 19.378 1.00 89.44 213 GLU A CA 1
ATOM 1659 C C . GLU A 1 213 ? -27.113 3.434 19.185 1.00 89.44 213 GLU A C 1
ATOM 1661 O O . GLU A 1 213 ? -26.604 2.425 18.690 1.00 89.44 213 GLU A O 1
ATOM 1666 N N . SER A 1 214 ? -28.373 3.441 19.614 1.00 87.94 214 SER A N 1
ATOM 1667 C CA . SER A 1 214 ? -29.296 2.350 19.343 1.00 87.94 214 SER A CA 1
ATOM 1668 C C . SER A 1 214 ? -30.620 2.915 18.843 1.00 87.94 214 SER A C 1
ATOM 1670 O O . SER A 1 214 ? -31.275 3.662 19.572 1.00 87.94 214 SER A O 1
ATOM 1672 N N . PRO A 1 215 ? -31.077 2.520 17.642 1.00 83.31 215 PRO A N 1
ATOM 1673 C CA . PRO A 1 215 ? -32.393 2.918 17.149 1.00 83.31 215 PRO A CA 1
ATOM 1674 C C . PRO A 1 215 ? -33.539 2.180 17.860 1.00 83.31 215 PRO A C 1
ATOM 1676 O O . PRO A 1 215 ? -34.702 2.537 17.694 1.00 83.31 215 PRO A O 1
ATOM 1679 N N . THR A 1 216 ? -33.230 1.131 18.631 1.00 82.31 216 THR A N 1
ATOM 1680 C CA . THR A 1 216 ? -34.230 0.228 19.233 1.00 82.31 216 THR A CA 1
ATOM 1681 C C . THR A 1 216 ? -34.385 0.409 20.736 1.00 82.31 216 THR A C 1
ATOM 1683 O O . THR A 1 216 ? -35.454 0.123 21.269 1.00 82.31 216 THR A O 1
ATOM 1686 N N . HIS A 1 217 ? -33.339 0.865 21.428 1.00 85.06 217 HIS A N 1
ATOM 1687 C CA . HIS A 1 217 ? -33.311 0.952 22.883 1.00 85.06 217 HIS A CA 1
ATOM 1688 C C . HIS A 1 217 ? -32.618 2.232 23.336 1.00 85.06 217 HIS A C 1
ATOM 1690 O O . HIS A 1 217 ? -31.686 2.718 22.706 1.00 85.06 217 HIS A O 1
ATOM 1696 N N . LYS A 1 218 ? -33.023 2.765 24.489 1.00 84.44 218 LYS A N 1
ATOM 1697 C CA . LYS A 1 218 ? -32.299 3.874 25.109 1.00 84.44 218 LYS A CA 1
ATOM 1698 C C . LYS A 1 218 ? -31.030 3.359 25.786 1.00 84.44 218 LYS A C 1
ATOM 1700 O O . LYS A 1 218 ? -31.100 2.460 26.624 1.00 84.44 218 LYS A O 1
ATOM 1705 N N . LEU A 1 219 ? -29.897 3.969 25.460 1.00 84.62 219 LEU A N 1
ATOM 1706 C CA . LEU A 1 219 ? -28.605 3.663 26.069 1.00 84.62 219 LEU A CA 1
ATOM 1707 C C . LEU A 1 219 ? -28.318 4.608 27.252 1.00 84.62 219 LEU A C 1
ATOM 1709 O O . LEU A 1 219 ? -28.769 5.757 27.274 1.00 84.62 219 LEU A O 1
ATOM 1713 N N . GLN A 1 220 ? -27.592 4.119 28.258 1.00 77.31 220 GLN A N 1
ATOM 1714 C CA . GLN A 1 220 ? -27.095 4.876 29.414 1.00 77.31 220 GLN A CA 1
ATOM 1715 C C . GLN A 1 220 ? -25.698 4.360 29.814 1.00 77.31 220 GLN A C 1
ATOM 1717 O O . GLN A 1 220 ? -25.322 3.247 29.474 1.00 77.31 220 GLN A O 1
ATOM 1722 N N . GLY A 1 221 ? -24.918 5.135 30.566 1.00 61.91 221 GLY A N 1
ATOM 1723 C CA . GLY A 1 221 ? -23.579 4.726 31.016 1.00 61.91 221 GLY A CA 1
ATOM 1724 C C . GLY A 1 221 ? -22.466 5.433 30.250 1.00 61.91 221 GLY A C 1
ATOM 1725 O O . GLY A 1 221 ? -22.735 6.380 29.516 1.00 61.91 221 GLY A O 1
ATOM 1726 N N . GLU A 1 222 ? -21.218 5.040 30.497 1.00 56.66 222 GLU A N 1
ATOM 1727 C CA . GLU A 1 222 ? -20.037 5.755 29.999 1.00 56.66 222 GLU A CA 1
ATOM 1728 C C . GLU A 1 222 ? -19.859 5.606 28.489 1.00 56.66 222 GLU A C 1
ATOM 1730 O O . GLU A 1 222 ? -19.312 4.613 28.024 1.00 56.66 222 GLU A O 1
ATOM 1735 N N . ILE A 1 223 ? -20.283 6.635 27.755 1.00 63.56 223 ILE A N 1
ATOM 1736 C CA . ILE A 1 223 ? -19.832 6.998 26.408 1.00 63.56 223 ILE A CA 1
ATOM 1737 C C . ILE A 1 223 ? -19.872 8.537 26.368 1.00 63.56 223 ILE A C 1
ATOM 1739 O O . ILE A 1 223 ? -20.872 9.105 26.826 1.00 63.56 223 ILE A O 1
ATOM 1743 N N . PRO A 1 224 ? -18.810 9.229 25.910 1.00 60.91 224 PRO A N 1
ATOM 1744 C CA . PRO A 1 224 ? -17.858 8.739 24.910 1.00 60.91 224 PRO A CA 1
ATOM 1745 C C . PRO A 1 224 ? -16.454 8.332 25.384 1.00 60.91 224 PRO A C 1
ATOM 1747 O O . PRO A 1 224 ? -15.866 8.936 26.282 1.00 60.91 224 PRO A O 1
ATOM 1750 N N . LEU A 1 225 ? -15.918 7.291 24.728 1.00 82.62 225 LEU A N 1
ATOM 1751 C CA . LEU A 1 225 ? -14.489 6.965 24.734 1.00 82.62 225 LEU A CA 1
ATOM 1752 C C . LEU A 1 225 ? -13.780 7.908 23.767 1.00 82.62 225 LEU A C 1
ATOM 1754 O O . LEU A 1 225 ? -14.181 8.029 22.611 1.00 82.62 225 LEU A O 1
ATOM 1758 N N . THR A 1 226 ? -12.704 8.539 24.223 1.00 90.06 226 THR A N 1
ATOM 1759 C CA . THR A 1 226 ? -11.889 9.391 23.358 1.00 90.06 226 THR A CA 1
ATOM 1760 C C . THR A 1 226 ? -10.872 8.547 22.598 1.00 90.06 226 THR A C 1
ATOM 1762 O O . THR A 1 226 ? -10.015 7.911 23.212 1.00 90.06 226 THR A O 1
ATOM 1765 N N . VAL A 1 227 ? -10.948 8.577 21.272 1.00 92.94 227 VAL A N 1
ATOM 1766 C CA . VAL A 1 227 ? -9.981 7.977 20.349 1.00 92.94 227 VAL A CA 1
ATOM 1767 C C . VAL A 1 227 ? -9.131 9.092 19.747 1.00 92.94 227 VAL A C 1
ATOM 1769 O O . VAL A 1 227 ? -9.637 10.144 19.358 1.00 92.94 227 VAL A O 1
ATOM 1772 N N . GLN A 1 228 ? -7.822 8.879 19.676 1.00 93.81 228 GLN A N 1
ATOM 1773 C CA . GLN A 1 228 ? -6.910 9.795 19.000 1.00 93.81 228 GLN A CA 1
ATOM 1774 C C . GLN A 1 228 ? -6.826 9.460 17.509 1.00 93.81 228 GLN A C 1
ATOM 1776 O O . GLN A 1 228 ? -6.395 8.370 17.131 1.00 93.81 228 GLN A O 1
ATOM 1781 N N . ILE A 1 229 ? -7.183 10.418 16.662 1.00 95.19 229 ILE A N 1
ATOM 1782 C CA . ILE A 1 229 ? -6.894 10.365 15.232 1.00 95.19 229 ILE A CA 1
ATOM 1783 C C . ILE A 1 229 ? -5.479 10.900 15.032 1.00 95.19 229 ILE A C 1
ATOM 1785 O O . ILE A 1 229 ? -5.195 12.063 15.336 1.00 95.19 229 ILE A O 1
ATOM 1789 N N . LEU A 1 230 ? -4.578 10.034 14.578 1.00 93.94 230 LEU A N 1
ATOM 1790 C CA . LEU A 1 230 ? -3.184 10.397 14.355 1.00 93.94 230 LEU A CA 1
ATOM 1791 C C . LEU A 1 230 ? -3.025 11.171 13.034 1.00 93.94 230 LEU A C 1
ATOM 1793 O O . LEU A 1 230 ? -3.815 10.963 12.111 1.00 93.94 230 LEU A O 1
ATOM 1797 N N . PRO A 1 231 ? -1.993 12.031 12.920 1.00 92.94 231 PRO A N 1
ATOM 1798 C CA . PRO A 1 231 ? -1.631 12.667 11.657 1.00 92.94 231 PRO A CA 1
ATOM 1799 C C . PRO A 1 231 ? -1.488 11.669 10.503 1.00 92.94 231 PRO A C 1
ATOM 1801 O O . PRO A 1 231 ? -1.088 10.522 10.712 1.00 92.94 231 PRO A O 1
ATOM 1804 N N . ALA A 1 232 ? -1.754 12.111 9.276 1.00 92.50 232 ALA A N 1
ATOM 1805 C CA . ALA A 1 232 ? -1.688 11.260 8.087 1.00 92.50 232 ALA A CA 1
ATOM 1806 C C . ALA A 1 232 ? -0.293 10.651 7.851 1.00 92.50 232 ALA A C 1
ATOM 1808 O O . ALA A 1 232 ? -0.171 9.552 7.309 1.00 92.50 232 ALA A O 1
ATOM 1809 N N . ASP A 1 233 ? 0.752 11.337 8.313 1.00 92.56 233 ASP A N 1
ATOM 1810 C CA . ASP A 1 233 ? 2.145 10.906 8.244 1.00 92.56 233 ASP A CA 1
ATOM 1811 C C . ASP A 1 233 ? 2.603 10.103 9.482 1.00 92.56 233 ASP A C 1
ATOM 1813 O O . ASP A 1 233 ? 3.795 9.852 9.671 1.00 92.56 233 ASP A O 1
ATOM 1817 N N . ALA A 1 234 ? 1.673 9.687 10.348 1.00 93.19 234 ALA A N 1
ATOM 1818 C CA . ALA A 1 234 ? 1.968 8.850 11.501 1.00 93.19 234 ALA A CA 1
ATOM 1819 C C . ALA A 1 234 ? 2.046 7.363 11.126 1.00 93.19 234 ALA A C 1
ATOM 1821 O O . ALA A 1 234 ? 1.136 6.775 10.529 1.00 93.19 234 ALA A O 1
ATOM 1822 N N . TRP A 1 235 ? 3.127 6.723 11.563 1.00 92.62 235 TRP A N 1
ATOM 1823 C CA . TRP A 1 235 ? 3.320 5.283 11.482 1.00 92.62 235 TRP A CA 1
ATOM 1824 C C . TRP A 1 235 ? 3.282 4.652 12.876 1.00 92.62 235 TRP A C 1
ATOM 1826 O O . TRP A 1 235 ? 4.120 4.960 13.731 1.00 92.62 235 TRP A O 1
ATOM 1836 N N . HIS A 1 236 ? 2.324 3.745 13.093 1.00 88.38 236 HIS A N 1
ATOM 1837 C CA . HIS A 1 236 ? 2.203 2.953 14.317 1.00 88.38 236 HIS A CA 1
ATOM 1838 C C . HIS A 1 236 ? 3.093 1.705 14.238 1.00 88.38 236 HIS A C 1
ATOM 1840 O O . HIS A 1 236 ? 2.898 0.838 13.389 1.00 88.38 236 HIS A O 1
ATOM 1846 N N . ARG A 1 237 ? 4.088 1.610 15.124 1.00 80.56 237 ARG A N 1
ATOM 1847 C CA . ARG A 1 237 ? 5.184 0.632 15.024 1.00 80.56 237 ARG A CA 1
ATOM 1848 C C . ARG A 1 237 ? 4.806 -0.756 15.521 1.00 80.56 237 ARG A C 1
ATOM 1850 O O . ARG A 1 237 ? 5.296 -1.740 14.986 1.00 80.56 237 ARG A O 1
ATOM 1857 N N . GLU A 1 238 ? 3.975 -0.844 16.553 1.00 77.88 238 GLU A N 1
ATOM 1858 C CA . GLU A 1 238 ? 3.598 -2.120 17.168 1.00 77.88 238 GLU A CA 1
ATOM 1859 C C . GLU A 1 238 ? 2.321 -2.671 16.532 1.00 77.88 238 GLU A C 1
ATOM 1861 O O . GLU A 1 238 ? 1.336 -1.948 16.393 1.00 77.88 238 GLU A O 1
ATOM 1866 N N . GLY A 1 239 ? 2.343 -3.940 16.113 1.00 80.56 239 GLY A N 1
ATOM 1867 C CA . GLY A 1 239 ? 1.182 -4.643 15.550 1.00 80.56 239 GLY A CA 1
ATOM 1868 C C . GLY A 1 239 ? 0.787 -4.244 14.124 1.00 80.56 23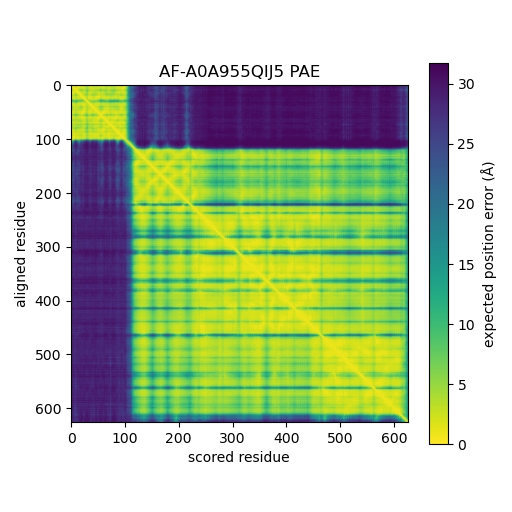9 GLY A C 1
ATOM 1869 O O . GLY A 1 239 ? -0.014 -4.944 13.518 1.00 80.56 239 GLY A O 1
ATOM 1870 N N . ASN A 1 240 ? 1.369 -3.168 13.585 1.00 86.69 240 ASN A N 1
ATOM 1871 C CA . ASN A 1 240 ? 1.066 -2.605 12.266 1.00 86.69 240 ASN A CA 1
ATOM 1872 C C . ASN A 1 240 ? 2.349 -2.360 11.449 1.00 86.69 240 ASN A C 1
ATOM 1874 O O . ASN A 1 240 ? 2.433 -1.417 10.663 1.00 86.69 240 ASN A O 1
ATOM 1878 N N . GLU A 1 241 ? 3.388 -3.183 11.626 1.00 92.31 241 GLU A N 1
ATOM 1879 C CA . GLU A 1 241 ? 4.712 -2.951 11.029 1.00 92.31 241 GLU A CA 1
ATOM 1880 C C . GLU A 1 241 ? 4.646 -2.815 9.501 1.00 92.31 241 GLU A C 1
ATOM 1882 O O . GLU A 1 241 ? 5.279 -1.929 8.929 1.00 92.31 241 GLU A O 1
ATOM 1887 N N . ALA A 1 242 ? 3.837 -3.654 8.843 1.00 94.44 242 ALA A N 1
ATOM 1888 C CA . ALA A 1 242 ? 3.691 -3.686 7.388 1.00 94.44 242 ALA A CA 1
ATOM 1889 C C . ALA A 1 242 ? 3.167 -2.365 6.793 1.00 94.44 242 ALA A C 1
ATOM 1891 O O . ALA A 1 242 ? 3.486 -2.050 5.646 1.00 94.44 242 ALA A O 1
ATOM 1892 N N . THR A 1 243 ? 2.447 -1.552 7.577 1.00 94.94 243 THR A N 1
ATOM 1893 C CA . THR A 1 243 ? 1.927 -0.242 7.142 1.00 94.94 243 THR A CA 1
ATOM 1894 C C . THR A 1 243 ? 3.036 0.750 6.790 1.00 94.94 243 THR A C 1
ATOM 1896 O O . THR A 1 243 ? 2.806 1.660 5.992 1.00 94.94 243 THR A O 1
ATOM 1899 N N . LEU A 1 244 ? 4.273 0.534 7.268 1.00 95.94 244 LEU A N 1
ATOM 1900 C CA . LEU A 1 244 ? 5.436 1.325 6.855 1.00 95.94 244 LEU A CA 1
ATOM 1901 C C . LEU A 1 244 ? 5.673 1.252 5.340 1.00 95.94 244 LEU A C 1
ATOM 1903 O O . LEU A 1 244 ? 6.149 2.211 4.735 1.00 95.94 244 LEU A O 1
ATOM 1907 N N . ALA A 1 245 ? 5.301 0.135 4.702 1.00 96.62 245 ALA A N 1
ATOM 1908 C CA . ALA A 1 245 ? 5.393 -0.015 3.255 1.00 96.62 245 ALA A CA 1
ATOM 1909 C C . ALA A 1 245 ? 4.531 1.015 2.505 1.00 96.62 245 ALA A C 1
ATOM 1911 O O . ALA A 1 245 ? 4.847 1.337 1.358 1.00 96.62 245 ALA A O 1
ATOM 1912 N N . GLY A 1 246 ? 3.477 1.550 3.130 1.00 95.50 246 GLY A N 1
ATOM 1913 C CA . GLY A 1 246 ? 2.648 2.605 2.552 1.00 95.50 246 GLY A CA 1
ATOM 1914 C C . GLY A 1 246 ? 3.391 3.933 2.376 1.00 95.50 246 GLY A C 1
ATOM 1915 O O . GLY A 1 246 ? 3.099 4.682 1.451 1.00 95.50 246 GLY A O 1
ATOM 1916 N N . PHE A 1 247 ? 4.416 4.205 3.180 1.00 96.19 247 PHE A N 1
ATOM 1917 C CA . PHE A 1 247 ? 5.227 5.420 3.040 1.00 96.19 247 PHE A CA 1
ATOM 1918 C C . PHE A 1 247 ? 6.225 5.343 1.876 1.00 96.19 247 PHE A C 1
ATOM 1920 O O . PHE A 1 247 ? 6.780 6.355 1.453 1.00 96.19 247 PHE A O 1
ATOM 1927 N N . VAL A 1 248 ? 6.449 4.147 1.320 1.00 97.25 248 VAL A N 1
ATOM 1928 C CA . VAL A 1 248 ? 7.304 3.933 0.146 1.00 97.25 248 VAL A CA 1
ATOM 1929 C C . VAL A 1 248 ? 6.541 4.355 -1.118 1.00 97.25 248 VAL A C 1
ATOM 1931 O O . VAL A 1 248 ? 6.053 3.529 -1.885 1.00 97.25 248 VAL A O 1
ATOM 1934 N N . ALA A 1 249 ? 6.415 5.668 -1.320 1.00 94.25 249 ALA A N 1
ATOM 1935 C CA . ALA A 1 249 ? 5.702 6.278 -2.440 1.00 94.25 249 ALA A CA 1
ATOM 1936 C C . ALA A 1 249 ? 6.537 6.244 -3.732 1.00 94.25 249 ALA A C 1
ATOM 1938 O O . ALA A 1 249 ? 7.133 7.229 -4.161 1.00 94.25 249 ALA A O 1
ATOM 1939 N N . CYS A 1 250 ? 6.609 5.075 -4.372 1.00 93.25 250 CYS A N 1
ATOM 1940 C CA . CYS A 1 250 ? 7.452 4.843 -5.550 1.00 93.25 250 CYS A CA 1
ATOM 1941 C C . CYS A 1 250 ? 7.030 5.619 -6.814 1.00 93.25 250 CYS A C 1
ATOM 1943 O O . CYS A 1 250 ? 7.800 5.679 -7.769 1.00 93.25 250 CYS A O 1
ATOM 1945 N N . HIS A 1 251 ? 5.847 6.234 -6.832 1.00 89.69 251 HIS A N 1
ATOM 1946 C CA . HIS A 1 251 ? 5.362 7.078 -7.933 1.00 89.69 251 HIS A CA 1
ATOM 1947 C C . HIS A 1 251 ? 5.359 8.578 -7.596 1.00 89.69 251 HIS A C 1
ATOM 1949 O O . HIS A 1 251 ? 4.847 9.377 -8.377 1.00 89.69 251 HIS A O 1
ATOM 1955 N N . ASP A 1 252 ? 5.948 8.960 -6.460 1.00 89.88 252 ASP A N 1
ATOM 1956 C CA . ASP A 1 252 ? 6.098 10.354 -6.045 1.00 89.88 252 ASP A CA 1
ATOM 1957 C C . ASP A 1 252 ? 6.946 11.149 -7.066 1.00 89.88 252 ASP A C 1
ATOM 1959 O O . ASP A 1 252 ? 7.953 10.668 -7.604 1.00 89.88 252 ASP A O 1
ATOM 1963 N N . GLN A 1 253 ? 6.553 12.396 -7.330 1.00 89.00 253 GLN A N 1
ATOM 1964 C CA . GLN A 1 253 ? 7.269 13.309 -8.216 1.00 89.00 253 GLN A CA 1
ATOM 1965 C C . GLN A 1 253 ? 8.721 13.539 -7.766 1.00 89.00 253 GLN A C 1
ATOM 1967 O O . GLN A 1 253 ? 9.620 13.638 -8.612 1.00 89.00 253 GLN A O 1
ATOM 1972 N N . ALA A 1 254 ? 8.981 13.590 -6.458 1.00 92.88 254 ALA A N 1
ATOM 1973 C CA . ALA A 1 254 ? 10.332 13.697 -5.925 1.00 92.88 254 ALA A CA 1
ATOM 1974 C C . ALA A 1 254 ? 11.196 12.486 -6.291 1.00 92.88 254 ALA A C 1
ATOM 1976 O O . ALA A 1 254 ? 12.368 12.649 -6.648 1.00 92.88 254 ALA A O 1
ATOM 1977 N N . VAL A 1 255 ? 10.619 11.281 -6.285 1.00 95.69 255 VAL A N 1
ATOM 1978 C CA . VAL A 1 255 ? 11.312 10.058 -6.710 1.00 95.69 255 VAL A CA 1
ATOM 1979 C C . VAL A 1 255 ? 11.668 10.148 -8.192 1.00 95.69 255 VAL A C 1
ATOM 1981 O O . VAL A 1 255 ? 12.830 9.949 -8.552 1.00 95.69 255 VAL A O 1
ATOM 1984 N N . GLU A 1 256 ? 10.733 10.549 -9.056 1.00 92.81 256 GLU A N 1
ATOM 1985 C CA . GLU A 1 256 ? 11.013 10.752 -10.486 1.00 92.81 256 GLU A CA 1
ATOM 1986 C C . GLU A 1 256 ? 12.112 11.803 -10.727 1.00 92.81 256 GLU A C 1
ATOM 1988 O O . GLU A 1 256 ? 12.991 11.619 -11.579 1.00 92.81 256 GLU A O 1
ATOM 1993 N N . ALA A 1 257 ? 12.142 12.876 -9.931 1.00 93.81 257 ALA A N 1
ATOM 1994 C CA . ALA A 1 257 ? 13.205 13.875 -9.990 1.00 93.81 257 ALA A CA 1
ATOM 1995 C C . ALA A 1 257 ? 14.579 13.285 -9.614 1.00 93.81 257 ALA A C 1
ATOM 1997 O O . ALA A 1 257 ? 15.572 13.544 -10.311 1.00 93.81 257 ALA A O 1
ATOM 1998 N N . VAL A 1 258 ? 14.645 12.458 -8.563 1.00 97.25 258 VAL A N 1
ATOM 1999 C CA . VAL A 1 258 ? 15.866 11.736 -8.161 1.00 97.25 258 VAL A CA 1
ATOM 2000 C C . VAL A 1 258 ? 16.332 10.811 -9.282 1.00 97.25 258 VAL A C 1
ATOM 2002 O O . VAL A 1 258 ? 17.496 10.877 -9.685 1.00 97.25 258 VAL A O 1
ATOM 2005 N N . ILE A 1 259 ? 15.435 10.007 -9.858 1.00 95.44 259 ILE A N 1
ATOM 2006 C CA . ILE A 1 259 ? 15.744 9.114 -10.984 1.00 95.44 259 ILE A CA 1
ATOM 2007 C C . ILE A 1 259 ? 16.265 9.894 -12.196 1.00 95.44 259 ILE A C 1
ATOM 2009 O O . ILE A 1 259 ? 17.250 9.489 -12.828 1.00 95.44 259 ILE A O 1
ATOM 2013 N N . GLY A 1 260 ? 15.642 11.031 -12.514 1.00 94.25 260 GLY A N 1
ATOM 2014 C CA . GLY A 1 260 ? 16.069 11.917 -13.592 1.00 94.25 260 GLY A CA 1
ATOM 2015 C C . GLY A 1 260 ? 17.519 12.377 -13.423 1.00 94.25 260 GLY A C 1
ATOM 2016 O O . GLY A 1 260 ? 18.311 12.283 -14.367 1.00 94.25 260 GLY A O 1
ATOM 2017 N N . ARG A 1 261 ? 17.904 12.798 -12.210 1.00 95.44 261 ARG A N 1
ATOM 2018 C CA . ARG A 1 261 ? 19.296 13.168 -11.884 1.00 95.44 261 ARG A CA 1
ATOM 2019 C C . ARG A 1 261 ? 20.230 11.959 -11.879 1.00 95.44 261 ARG A C 1
ATOM 2021 O O . ARG A 1 261 ? 21.369 12.064 -12.348 1.00 95.44 261 ARG A O 1
ATOM 2028 N N . ALA A 1 262 ? 19.746 10.808 -11.423 1.00 95.94 262 ALA A N 1
ATOM 2029 C CA . ALA A 1 262 ? 20.530 9.588 -11.303 1.00 95.94 262 ALA A CA 1
ATOM 2030 C C . ALA A 1 262 ? 21.038 9.063 -12.650 1.00 95.94 262 ALA A C 1
ATOM 2032 O O . ALA A 1 262 ? 22.129 8.501 -12.714 1.00 95.94 262 ALA A O 1
ATOM 2033 N N . ARG A 1 263 ? 20.335 9.341 -13.757 1.00 92.06 263 ARG A N 1
ATOM 2034 C CA . ARG A 1 263 ? 20.820 9.054 -15.123 1.00 92.06 263 ARG A CA 1
ATOM 2035 C C . ARG A 1 263 ? 22.171 9.712 -15.428 1.00 92.06 263 ARG A C 1
ATOM 2037 O O . ARG A 1 263 ? 22.983 9.150 -16.158 1.00 92.06 263 ARG A O 1
ATOM 2044 N N . THR A 1 264 ? 22.441 10.895 -14.877 1.00 91.00 264 THR A N 1
ATOM 2045 C CA . THR A 1 264 ? 23.727 11.582 -15.078 1.00 91.00 264 THR A CA 1
ATOM 2046 C C . THR A 1 264 ? 24.839 10.938 -14.261 1.00 91.00 264 THR A C 1
ATOM 2048 O O . THR A 1 264 ? 25.922 10.717 -14.794 1.00 91.00 264 THR A O 1
ATOM 2051 N N . VAL A 1 265 ? 24.564 10.582 -13.005 1.00 93.38 265 VAL A N 1
ATOM 2052 C CA . VAL A 1 265 ? 25.517 9.860 -12.145 1.00 93.38 265 VAL A CA 1
ATOM 2053 C C . VAL A 1 265 ? 25.817 8.474 -12.723 1.00 93.38 265 VAL A C 1
ATOM 2055 O O . VAL A 1 265 ? 26.976 8.066 -12.786 1.00 93.38 265 VAL A O 1
ATOM 2058 N N . LEU A 1 266 ? 24.798 7.795 -13.255 1.00 93.44 266 LEU A N 1
ATOM 2059 C CA . LEU A 1 266 ? 24.925 6.494 -13.901 1.00 93.44 266 LEU A CA 1
ATOM 2060 C C . LEU A 1 266 ? 25.967 6.495 -15.021 1.00 93.44 266 LEU A C 1
ATOM 2062 O O . LEU A 1 266 ? 26.840 5.632 -15.047 1.00 93.44 266 LEU A O 1
ATOM 2066 N N . ARG A 1 267 ? 25.892 7.478 -15.927 1.00 92.12 267 ARG A N 1
ATOM 2067 C CA . ARG A 1 267 ? 26.815 7.609 -17.068 1.00 92.12 267 ARG A CA 1
ATOM 2068 C C . ARG A 1 267 ? 28.274 7.757 -16.636 1.00 92.12 267 ARG A C 1
ATOM 2070 O O . ARG A 1 267 ? 29.170 7.348 -17.372 1.00 92.12 267 ARG A O 1
ATOM 2077 N N . CYS A 1 268 ? 28.514 8.328 -15.457 1.00 90.88 268 CYS A N 1
ATOM 2078 C CA . CYS A 1 268 ? 29.849 8.439 -14.876 1.00 90.88 268 CYS A CA 1
ATOM 2079 C C . CYS A 1 268 ? 30.308 7.124 -14.228 1.00 90.88 268 CYS A C 1
ATOM 2081 O O . CYS A 1 268 ? 31.482 6.773 -14.319 1.00 90.88 268 CYS A O 1
ATOM 2083 N N . LEU A 1 269 ? 29.395 6.399 -13.572 1.00 89.56 269 LEU A N 1
ATOM 2084 C CA . LEU A 1 269 ? 29.708 5.177 -12.824 1.00 89.56 269 LEU A CA 1
ATOM 2085 C C . LEU A 1 269 ? 29.817 3.925 -13.704 1.00 89.56 269 LEU A C 1
ATOM 2087 O O . LEU A 1 269 ? 30.606 3.031 -13.397 1.00 89.56 269 LEU A O 1
ATOM 2091 N N . VAL A 1 270 ? 29.022 3.841 -14.770 1.00 88.56 270 VAL A N 1
ATOM 2092 C CA . VAL A 1 270 ? 28.888 2.649 -15.614 1.00 88.56 270 VAL A CA 1
ATOM 2093 C C . VAL A 1 270 ? 29.203 3.017 -17.058 1.00 88.56 270 VAL A C 1
ATOM 2095 O O . VAL A 1 270 ? 28.385 3.582 -17.785 1.00 88.56 270 VAL A O 1
ATOM 2098 N N . ARG A 1 271 ? 30.423 2.685 -17.493 1.00 86.44 271 ARG A N 1
ATOM 2099 C CA . ARG A 1 271 ? 30.896 2.992 -18.846 1.00 86.44 271 ARG A CA 1
ATOM 2100 C C . ARG A 1 271 ? 29.991 2.334 -19.892 1.00 86.44 271 ARG A C 1
ATOM 2102 O O . ARG A 1 271 ? 29.877 1.115 -19.935 1.00 86.44 271 ARG A O 1
ATOM 2109 N N . GLY A 1 272 ? 29.418 3.150 -20.773 1.00 85.50 272 GLY A N 1
ATOM 2110 C CA . GLY A 1 272 ? 28.573 2.694 -21.881 1.00 85.50 272 GLY A CA 1
ATOM 2111 C C . GLY A 1 272 ? 27.074 2.642 -21.573 1.00 85.50 272 GLY A C 1
ATOM 2112 O O . GLY A 1 272 ? 26.299 2.519 -22.514 1.00 85.50 272 GLY A O 1
ATOM 2113 N N . ALA A 1 273 ? 26.649 2.803 -20.315 1.00 88.25 273 ALA A N 1
ATOM 2114 C CA . ALA A 1 273 ? 25.230 2.917 -19.981 1.00 88.25 273 ALA A CA 1
ATOM 2115 C C . ALA A 1 273 ? 24.705 4.325 -20.303 1.00 88.25 273 ALA A C 1
ATOM 2117 O O . ALA A 1 273 ? 25.327 5.315 -19.924 1.00 88.25 273 ALA A O 1
ATOM 2118 N N . GLN A 1 274 ? 23.558 4.424 -20.979 1.00 87.38 274 GLN A N 1
ATOM 2119 C CA . GLN A 1 274 ? 22.816 5.676 -21.197 1.00 87.38 274 GLN A CA 1
ATOM 2120 C C . GLN A 1 274 ? 21.567 5.759 -20.313 1.00 87.38 274 GLN A C 1
ATOM 2122 O O . GLN A 1 274 ? 21.098 6.852 -19.988 1.00 87.38 274 GLN A O 1
ATOM 2127 N N . SER A 1 275 ? 21.053 4.602 -19.908 1.00 88.06 275 SER A N 1
ATOM 2128 C CA . SER A 1 275 ? 19.849 4.420 -19.113 1.00 88.06 275 SER A CA 1
ATOM 2129 C C . SER A 1 275 ? 20.027 3.290 -18.093 1.00 88.06 275 SER A C 1
ATOM 2131 O O . SER A 1 275 ? 20.955 2.484 -18.175 1.00 88.06 275 SER A O 1
ATOM 2133 N N . PHE A 1 276 ? 19.105 3.202 -17.131 1.00 87.88 276 PHE A N 1
ATOM 2134 C CA . PHE A 1 276 ? 19.070 2.097 -16.169 1.00 87.88 276 PHE A CA 1
ATOM 2135 C C . PHE A 1 276 ? 18.818 0.730 -16.828 1.00 87.88 276 PHE A C 1
ATOM 2137 O O . PHE A 1 276 ? 19.246 -0.291 -16.292 1.00 87.88 276 PHE A O 1
ATOM 2144 N N . GLU A 1 277 ? 18.167 0.702 -17.993 1.00 81.69 277 GLU A N 1
ATOM 2145 C CA . GLU A 1 277 ? 17.928 -0.526 -18.760 1.00 81.69 277 GLU A CA 1
ATOM 2146 C C . GLU A 1 277 ? 19.236 -1.125 -19.288 1.00 81.69 277 GLU A C 1
ATOM 2148 O O . GLU A 1 277 ? 19.411 -2.345 -19.276 1.00 81.69 277 GLU A O 1
ATOM 2153 N N . ASP A 1 278 ? 20.199 -0.276 -19.664 1.00 84.19 278 ASP A N 1
ATOM 2154 C CA . ASP A 1 278 ? 21.493 -0.719 -20.192 1.00 84.19 278 ASP A CA 1
ATOM 2155 C C . ASP A 1 278 ? 22.299 -1.500 -19.150 1.00 84.19 278 ASP A C 1
ATOM 2157 O O . ASP A 1 278 ? 22.968 -2.478 -19.486 1.00 84.19 278 ASP A O 1
ATOM 2161 N N . ILE A 1 279 ? 22.198 -1.124 -17.869 1.00 84.56 279 ILE A N 1
ATOM 2162 C CA . ILE A 1 279 ? 22.927 -1.773 -16.765 1.00 84.56 279 ILE A CA 1
ATOM 2163 C C . ILE A 1 279 ? 22.670 -3.281 -16.758 1.00 84.56 279 ILE A C 1
ATOM 2165 O O . ILE A 1 279 ? 23.592 -4.071 -16.562 1.00 84.56 279 ILE A O 1
ATOM 2169 N N . ARG A 1 280 ? 21.420 -3.675 -17.017 1.00 75.50 280 ARG A N 1
ATOM 2170 C CA . ARG A 1 280 ? 20.953 -5.065 -16.979 1.00 75.50 280 ARG A CA 1
ATOM 2171 C C . ARG A 1 280 ? 21.563 -5.910 -18.093 1.00 75.50 280 ARG A C 1
ATOM 2173 O O . ARG A 1 280 ? 21.795 -7.098 -17.903 1.00 75.50 280 ARG A O 1
ATOM 2180 N N . ARG A 1 281 ? 21.843 -5.294 -19.246 1.00 70.12 281 ARG A N 1
ATOM 2181 C CA . ARG A 1 281 ? 22.501 -5.947 -20.389 1.00 70.12 281 ARG A CA 1
ATOM 2182 C C . ARG A 1 281 ? 24.012 -6.019 -20.209 1.00 70.12 281 ARG A C 1
ATOM 2184 O O . ARG A 1 281 ? 24.635 -6.983 -20.641 1.00 70.12 281 ARG A O 1
ATOM 2191 N N . ILE A 1 282 ? 24.597 -4.990 -19.599 1.00 68.25 282 ILE A N 1
ATOM 2192 C CA . ILE A 1 282 ? 26.052 -4.825 -19.507 1.00 68.25 282 ILE A CA 1
ATOM 2193 C C . ILE A 1 282 ? 26.632 -5.612 -18.320 1.00 68.25 282 ILE A C 1
ATOM 2195 O O . ILE A 1 282 ? 27.762 -6.094 -18.400 1.00 68.25 282 ILE A O 1
ATOM 2199 N N . HIS A 1 283 ? 25.884 -5.770 -17.222 1.00 76.50 283 HIS A N 1
ATOM 2200 C CA . HIS A 1 283 ? 26.422 -6.299 -15.970 1.00 76.50 283 HIS A CA 1
ATOM 2201 C C . HIS A 1 283 ? 25.546 -7.369 -15.317 1.00 76.50 283 HIS A C 1
ATOM 2203 O O . HIS A 1 283 ? 24.351 -7.187 -15.111 1.00 76.50 283 HIS A O 1
ATOM 2209 N N . GLN A 1 284 ? 26.195 -8.448 -14.862 1.00 74.88 284 GLN A N 1
ATOM 2210 C CA . GLN A 1 284 ? 25.553 -9.536 -14.109 1.00 74.88 284 GLN A CA 1
ATOM 2211 C C . GLN A 1 284 ? 25.010 -9.095 -12.740 1.00 74.88 284 GLN A C 1
ATOM 2213 O O . GLN A 1 284 ? 24.139 -9.757 -12.192 1.00 74.88 284 GLN A O 1
ATOM 2218 N N . ASN A 1 285 ? 25.515 -7.988 -12.181 1.00 83.50 285 ASN A N 1
ATOM 2219 C CA . ASN A 1 285 ? 25.131 -7.492 -10.859 1.00 83.50 285 ASN A CA 1
ATOM 2220 C C . ASN A 1 285 ? 24.393 -6.145 -10.959 1.00 83.50 285 ASN A C 1
ATOM 2222 O O . ASN A 1 285 ? 24.797 -5.138 -10.372 1.00 83.50 285 ASN A O 1
ATOM 2226 N N . ALA A 1 286 ? 23.341 -6.113 -11.781 1.00 89.19 286 ALA A N 1
ATOM 2227 C CA . ALA A 1 286 ? 22.598 -4.893 -12.087 1.00 89.19 286 ALA A CA 1
ATOM 2228 C C . ALA A 1 286 ? 21.986 -4.240 -10.838 1.00 89.19 286 ALA A C 1
ATOM 2230 O O . ALA A 1 286 ? 22.062 -3.021 -10.699 1.00 89.19 286 ALA A O 1
ATOM 2231 N N . ALA A 1 287 ? 21.465 -5.037 -9.896 1.00 91.94 287 ALA A N 1
ATOM 2232 C CA . ALA A 1 287 ? 20.881 -4.538 -8.650 1.00 91.94 287 ALA A CA 1
ATOM 2233 C C . ALA A 1 287 ? 21.877 -3.696 -7.833 1.00 91.94 287 ALA A C 1
ATOM 2235 O O . ALA A 1 287 ? 21.554 -2.582 -7.424 1.00 91.94 287 ALA A O 1
ATOM 2236 N N . LEU A 1 288 ? 23.119 -4.175 -7.682 1.00 93.81 288 LEU A N 1
ATOM 2237 C CA . LEU A 1 288 ? 24.178 -3.457 -6.967 1.00 93.81 288 LEU A CA 1
ATOM 2238 C C . LEU A 1 288 ? 24.523 -2.122 -7.638 1.00 93.81 288 LEU A C 1
ATOM 2240 O O . LEU A 1 288 ? 24.722 -1.118 -6.956 1.00 93.81 288 LEU A O 1
ATOM 2244 N N . LEU A 1 289 ? 24.603 -2.097 -8.970 1.00 94.25 289 LEU A N 1
ATOM 2245 C CA . LEU A 1 289 ? 24.933 -0.881 -9.718 1.00 94.25 289 LEU A CA 1
ATOM 2246 C C . LEU A 1 289 ? 23.798 0.145 -9.690 1.00 94.25 289 LEU A C 1
ATOM 2248 O O . LEU A 1 289 ? 24.073 1.341 -9.581 1.00 94.25 289 LEU A O 1
ATOM 2252 N N . ILE A 1 290 ? 22.542 -0.304 -9.747 1.00 95.06 290 ILE A N 1
ATOM 2253 C CA . ILE A 1 290 ? 21.368 0.561 -9.581 1.00 95.06 290 ILE A CA 1
ATOM 2254 C C . ILE A 1 290 ? 21.372 1.154 -8.170 1.00 95.06 290 ILE A C 1
ATOM 2256 O O . ILE A 1 290 ? 21.341 2.375 -8.035 1.00 95.06 290 ILE A O 1
ATOM 2260 N N . LEU A 1 291 ? 21.508 0.316 -7.137 1.00 96.69 291 LEU A N 1
ATOM 2261 C CA . LEU A 1 291 ? 21.578 0.746 -5.739 1.00 96.69 291 LEU A CA 1
ATOM 2262 C C . LEU A 1 291 ? 22.698 1.771 -5.519 1.00 96.69 291 LEU A C 1
ATOM 2264 O O . LEU A 1 291 ? 22.453 2.842 -4.969 1.00 96.69 291 LEU A O 1
ATOM 2268 N N . LYS A 1 292 ? 23.908 1.484 -6.017 1.00 97.00 292 LYS A N 1
ATOM 2269 C CA . LYS A 1 292 ? 25.052 2.404 -5.948 1.00 97.00 292 LYS A CA 1
ATOM 2270 C C . LYS A 1 292 ? 24.760 3.732 -6.637 1.00 97.00 292 LYS A C 1
ATOM 2272 O O . LYS A 1 292 ? 25.091 4.784 -6.104 1.00 97.00 292 LYS A O 1
ATOM 2277 N N . THR A 1 293 ? 24.156 3.689 -7.820 1.00 96.94 293 THR A N 1
ATOM 2278 C CA . THR A 1 293 ? 23.834 4.894 -8.591 1.00 96.94 293 THR A CA 1
ATOM 2279 C C . THR A 1 293 ? 22.846 5.776 -7.839 1.00 96.94 293 THR A C 1
ATOM 2281 O O . THR A 1 293 ? 23.069 6.981 -7.739 1.00 96.94 293 THR A O 1
ATOM 2284 N N . LEU A 1 294 ? 21.780 5.192 -7.289 1.00 97.88 294 LEU A N 1
ATOM 2285 C CA . LEU A 1 294 ? 20.776 5.922 -6.515 1.00 97.88 294 LEU A CA 1
ATOM 2286 C C . LEU A 1 294 ? 21.382 6.505 -5.237 1.00 97.88 294 LEU A C 1
ATOM 2288 O O . LEU A 1 294 ? 21.238 7.700 -4.994 1.00 97.88 294 LEU A O 1
ATOM 2292 N N . TYR A 1 295 ? 22.152 5.705 -4.496 1.00 98.50 295 TYR A N 1
ATOM 2293 C CA . TYR A 1 295 ? 22.869 6.152 -3.303 1.00 98.50 295 TYR A CA 1
ATOM 2294 C C . TYR A 1 295 ? 23.793 7.343 -3.596 1.00 98.50 295 TYR A C 1
ATOM 2296 O O . TYR A 1 295 ? 23.685 8.385 -2.956 1.00 98.50 295 TYR A O 1
ATOM 2304 N N . CYS A 1 296 ? 24.677 7.223 -4.594 1.00 97.75 296 CYS A N 1
ATOM 2305 C CA . CYS A 1 296 ? 25.591 8.305 -4.965 1.00 97.75 296 CYS A CA 1
ATOM 2306 C C . CYS A 1 296 ? 24.830 9.531 -5.479 1.00 97.75 296 CYS A C 1
ATOM 2308 O O . CYS A 1 296 ? 25.262 10.655 -5.262 1.00 97.75 296 CYS A O 1
ATOM 2310 N N . THR A 1 297 ? 23.680 9.344 -6.131 1.00 98.06 297 THR A N 1
ATOM 2311 C CA . THR A 1 297 ? 22.841 10.469 -6.558 1.00 98.06 297 THR A CA 1
ATOM 2312 C C . THR A 1 297 ? 22.291 11.230 -5.365 1.00 98.06 297 THR A C 1
ATOM 2314 O O . THR A 1 297 ? 22.417 12.451 -5.343 1.00 98.06 297 THR A O 1
ATOM 2317 N N . LEU A 1 298 ? 21.722 10.530 -4.382 1.00 98.25 298 LEU A N 1
ATOM 2318 C CA . LEU A 1 298 ? 21.238 11.150 -3.150 1.00 98.25 298 LEU A CA 1
ATOM 2319 C C . LEU A 1 298 ? 22.386 11.874 -2.437 1.00 98.25 298 LEU A C 1
ATOM 2321 O O . LEU A 1 298 ? 22.272 13.064 -2.187 1.00 98.25 298 LEU A O 1
ATOM 2325 N N . GLN A 1 299 ? 23.536 11.223 -2.263 1.00 96.94 299 GLN A N 1
ATOM 2326 C CA . GLN A 1 299 ? 24.700 11.804 -1.584 1.00 96.94 299 GLN A CA 1
ATOM 2327 C C . GLN A 1 299 ? 25.318 13.030 -2.284 1.00 96.94 299 GLN A C 1
ATOM 2329 O O . GLN A 1 299 ? 25.754 13.983 -1.637 1.00 96.94 299 GLN A O 1
ATOM 2334 N N . GLU A 1 300 ? 25.461 12.986 -3.610 1.00 94.31 300 GLU A N 1
ATOM 2335 C CA . GLU A 1 300 ? 26.211 14.002 -4.361 1.00 94.31 300 GLU A CA 1
ATOM 2336 C C . GLU A 1 300 ? 25.328 15.139 -4.880 1.00 94.31 300 GLU A C 1
ATOM 2338 O O . GLU A 1 300 ? 25.839 16.207 -5.227 1.00 94.31 300 GLU A O 1
ATOM 2343 N N . ARG A 1 301 ? 24.018 14.904 -5.027 1.00 95.75 301 ARG A N 1
ATOM 2344 C CA . ARG A 1 301 ? 23.084 15.855 -5.656 1.00 95.75 301 ARG A CA 1
ATOM 2345 C C . ARG A 1 301 ? 22.051 16.421 -4.697 1.00 95.75 301 ARG A C 1
ATOM 2347 O O . ARG A 1 301 ? 21.376 17.375 -5.088 1.00 95.75 301 ARG A O 1
ATOM 2354 N N . TYR A 1 302 ? 21.919 15.849 -3.505 1.00 95.19 302 TYR A N 1
ATOM 2355 C CA . TYR A 1 302 ? 20.982 16.294 -2.488 1.00 95.19 302 TYR A CA 1
ATOM 2356 C C . TYR A 1 302 ? 21.736 16.453 -1.168 1.00 95.19 302 TYR A C 1
ATOM 2358 O O . TYR A 1 302 ? 22.367 15.525 -0.678 1.00 95.19 302 TYR A O 1
ATOM 2366 N N . ASP A 1 303 ? 21.712 17.657 -0.605 1.00 94.44 303 ASP A N 1
ATOM 2367 C CA . ASP A 1 303 ? 22.438 17.978 0.627 1.00 94.44 303 ASP A CA 1
ATOM 2368 C C . ASP A 1 303 ? 21.581 17.660 1.859 1.00 94.44 303 ASP A C 1
ATOM 2370 O O . ASP A 1 303 ? 21.315 18.521 2.690 1.00 94.44 303 ASP A O 1
ATOM 2374 N N . ILE A 1 304 ? 21.068 16.428 1.917 1.00 97.31 304 ILE A N 1
ATOM 2375 C CA . ILE A 1 304 ? 20.092 16.009 2.928 1.00 97.31 304 ILE A CA 1
ATOM 2376 C C . ILE A 1 304 ? 20.790 15.922 4.283 1.00 97.31 304 ILE A C 1
ATOM 2378 O O . ILE A 1 304 ? 21.732 15.149 4.430 1.00 97.31 304 ILE A O 1
ATOM 2382 N N . ALA A 1 305 ? 20.334 16.668 5.281 1.00 96.31 305 ALA A N 1
ATOM 2383 C CA . ALA A 1 305 ? 20.826 16.594 6.648 1.00 96.31 305 ALA A CA 1
ATOM 2384 C C . ALA A 1 305 ? 20.166 15.441 7.418 1.00 96.31 305 ALA A C 1
ATOM 2386 O O . ALA A 1 305 ? 18.949 15.253 7.362 1.00 96.31 305 ALA A O 1
ATOM 2387 N N . TYR A 1 306 ? 20.964 14.684 8.174 1.00 94.50 306 TYR A N 1
ATOM 2388 C CA . TYR A 1 306 ? 20.425 13.727 9.135 1.00 94.50 306 TYR A CA 1
ATOM 2389 C C . TYR A 1 306 ? 19.856 14.473 10.346 1.00 94.50 306 TYR A C 1
ATOM 2391 O O . TYR A 1 306 ? 20.601 15.105 11.104 1.00 94.50 306 TYR A O 1
ATOM 2399 N N . GLY A 1 307 ? 18.535 14.410 10.492 1.00 85.69 307 GLY A N 1
ATOM 2400 C CA . GLY A 1 307 ? 17.763 15.135 11.495 1.00 85.69 307 GLY A CA 1
ATOM 2401 C C . GLY A 1 307 ? 17.172 14.232 12.573 1.00 85.69 307 GLY A C 1
ATOM 2402 O O . GLY A 1 307 ? 17.249 13.004 12.511 1.00 85.69 307 GLY A O 1
ATOM 2403 N N . LEU A 1 308 ? 16.569 14.868 13.576 1.00 77.56 308 LEU A N 1
ATOM 2404 C CA . LEU A 1 308 ? 15.763 14.181 14.586 1.00 77.56 308 LEU A CA 1
ATOM 2405 C C . LEU A 1 308 ? 14.347 13.926 14.055 1.00 77.56 308 LEU A C 1
ATOM 2407 O O . LEU A 1 308 ? 13.878 14.580 13.115 1.00 77.56 308 LEU A O 1
ATOM 2411 N N . GLU A 1 309 ? 13.654 12.982 14.686 1.00 74.75 309 GLU A N 1
ATOM 2412 C CA . GLU A 1 309 ? 12.229 12.774 14.469 1.00 74.75 309 GLU A CA 1
ATOM 2413 C C . GLU A 1 309 ? 11.476 14.102 14.652 1.00 74.75 309 GLU A C 1
ATOM 2415 O O . GLU A 1 309 ? 11.798 14.882 15.564 1.00 74.75 309 GLU A O 1
ATOM 2420 N N . PRO A 1 310 ? 10.456 14.389 13.818 1.00 71.25 310 PRO A N 1
ATOM 2421 C CA . PRO A 1 310 ? 9.512 15.447 14.139 1.00 71.25 310 PRO A CA 1
ATOM 2422 C C . PRO A 1 310 ? 8.993 15.220 15.559 1.00 71.25 310 PRO A C 1
ATOM 2424 O O . PRO A 1 310 ? 8.768 14.078 15.960 1.00 71.25 310 PRO A O 1
ATOM 2427 N N . ARG A 1 311 ? 8.813 16.294 16.337 1.00 65.38 311 ARG A N 1
ATOM 2428 C CA . ARG A 1 311 ? 8.380 16.167 17.735 1.00 65.38 311 ARG A CA 1
ATOM 2429 C C . ARG A 1 311 ? 7.062 15.390 17.804 1.00 65.38 311 ARG A C 1
ATOM 2431 O O . ARG A 1 311 ? 6.017 15.921 17.443 1.00 65.38 311 ARG A O 1
ATOM 2438 N N . CYS A 1 312 ? 7.128 14.155 18.289 1.00 66.06 312 CYS A N 1
ATOM 2439 C CA . CYS A 1 312 ? 5.984 13.294 18.548 1.00 66.06 312 CYS A CA 1
ATOM 2440 C C . CYS A 1 312 ? 5.921 12.965 20.045 1.00 66.06 312 CYS A C 1
ATOM 2442 O O . CYS A 1 312 ? 6.950 12.841 20.709 1.00 66.06 312 CYS A O 1
ATOM 2444 N N . TYR A 1 313 ? 4.707 12.847 20.585 1.00 62.88 313 TYR A N 1
ATOM 2445 C CA . TYR A 1 313 ? 4.470 12.579 22.012 1.00 62.88 313 TYR A CA 1
ATOM 2446 C C . TYR A 1 313 ? 3.928 11.160 22.275 1.00 62.88 313 TYR A C 1
ATOM 2448 O O . TYR A 1 313 ? 3.619 10.830 23.417 1.00 62.88 313 TYR A O 1
ATOM 2456 N N . GLY A 1 314 ? 3.822 10.321 21.236 1.00 70.31 314 GLY A N 1
ATOM 2457 C CA . GLY A 1 314 ? 3.366 8.932 21.330 1.00 70.31 314 GLY A CA 1
ATOM 2458 C C . GLY A 1 314 ? 4.492 7.946 21.647 1.00 70.31 314 GLY A C 1
ATOM 2459 O O . GLY A 1 314 ? 5.621 8.109 21.188 1.00 70.31 314 GLY A O 1
ATOM 2460 N N . LEU A 1 315 ? 4.183 6.900 22.422 1.00 73.25 315 LEU A N 1
ATOM 2461 C CA . LEU A 1 315 ? 5.134 5.824 22.746 1.00 73.25 315 LEU A CA 1
ATOM 2462 C C . LEU A 1 315 ? 5.278 4.812 21.593 1.00 73.25 315 LEU A C 1
ATOM 2464 O O . LEU A 1 315 ? 6.379 4.329 21.315 1.00 73.25 315 LEU A O 1
ATOM 2468 N N . HIS A 1 316 ? 4.177 4.522 20.894 1.00 81.75 316 HIS A N 1
ATOM 2469 C CA . HIS A 1 316 ? 4.077 3.397 19.954 1.00 81.75 316 HIS A CA 1
ATOM 2470 C C . HIS A 1 316 ? 4.072 3.810 18.476 1.00 81.75 316 HIS A C 1
ATOM 2472 O O . HIS A 1 316 ? 4.143 2.951 17.599 1.00 81.75 316 HIS A O 1
ATOM 2478 N N . TRP A 1 317 ? 4.078 5.108 18.176 1.00 88.50 317 TRP A N 1
ATOM 2479 C CA . TRP A 1 317 ? 4.087 5.637 16.813 1.00 88.50 317 TRP A CA 1
ATOM 2480 C C . TRP A 1 317 ? 5.095 6.780 16.655 1.00 88.50 317 TRP A C 1
ATOM 2482 O O . TRP A 1 317 ? 5.571 7.351 17.636 1.00 88.50 317 TRP A O 1
ATOM 2492 N N . GLN A 1 318 ? 5.436 7.102 15.411 1.00 88.25 318 GLN A N 1
ATOM 2493 C CA . GLN A 1 318 ? 6.266 8.256 15.056 1.00 88.25 318 GLN A CA 1
ATOM 2494 C C . GLN A 1 318 ? 5.779 8.874 13.745 1.00 88.25 318 GLN A C 1
ATOM 2496 O O . GLN A 1 318 ? 5.131 8.194 12.951 1.00 88.25 318 GLN A O 1
ATOM 2501 N N . ARG A 1 319 ? 6.111 10.145 13.502 1.00 91.94 319 ARG A N 1
ATOM 2502 C CA . ARG A 1 319 ? 5.917 10.758 12.181 1.00 91.94 319 ARG A CA 1
ATOM 2503 C C . ARG A 1 319 ? 6.999 10.271 11.220 1.00 91.94 319 ARG A C 1
ATOM 2505 O O . ARG A 1 319 ? 8.148 10.089 11.630 1.00 91.94 319 ARG A O 1
ATOM 2512 N N . VAL A 1 320 ? 6.622 10.062 9.968 1.00 93.38 320 VAL A N 1
ATOM 2513 C CA . VAL A 1 320 ? 7.493 9.596 8.890 1.00 93.38 320 VAL A CA 1
ATOM 2514 C C . VAL A 1 320 ? 7.316 10.532 7.705 1.00 93.38 320 VAL A C 1
ATOM 2516 O O . VAL A 1 320 ? 6.219 10.652 7.172 1.00 93.38 320 VAL A O 1
ATOM 2519 N N . ARG A 1 321 ? 8.400 11.188 7.288 1.00 93.38 321 ARG A N 1
ATOM 2520 C CA . ARG A 1 321 ? 8.354 12.122 6.159 1.00 93.38 321 ARG A CA 1
ATOM 2521 C C . ARG A 1 321 ? 8.222 11.349 4.854 1.00 93.38 321 ARG A C 1
ATOM 2523 O O . ARG A 1 321 ? 8.983 10.410 4.603 1.00 93.38 321 ARG A O 1
ATOM 2530 N N . PHE A 1 322 ? 7.309 11.782 3.992 1.00 93.56 322 PHE A N 1
ATOM 2531 C CA . PHE A 1 322 ? 7.211 11.249 2.635 1.00 93.56 322 PHE A CA 1
ATOM 2532 C C . PHE A 1 322 ? 8.435 11.636 1.782 1.00 93.56 322 PHE A C 1
ATOM 2534 O O . PHE A 1 322 ? 9.119 12.620 2.089 1.00 93.56 322 PHE A O 1
ATOM 2541 N N . PRO A 1 323 ? 8.732 10.903 0.687 1.00 95.38 323 PRO A N 1
ATOM 2542 C CA . PRO A 1 323 ? 9.849 11.219 -0.204 1.00 95.38 323 PRO A CA 1
ATOM 2543 C C . PRO A 1 323 ? 9.881 12.684 -0.661 1.00 95.38 323 PRO A C 1
ATOM 2545 O O . PRO A 1 323 ? 10.951 13.297 -0.628 1.00 95.38 323 PRO A O 1
ATOM 2548 N N . GLN A 1 324 ? 8.732 13.264 -1.028 1.00 92.81 324 GLN A N 1
ATOM 2549 C CA . GLN A 1 324 ? 8.628 14.683 -1.379 1.00 92.81 324 GLN A CA 1
ATOM 2550 C C . GLN A 1 324 ? 9.102 15.611 -0.256 1.00 92.81 324 GLN A C 1
ATOM 2552 O O . GLN A 1 324 ? 9.934 16.483 -0.501 1.00 92.81 324 GLN A O 1
ATOM 2557 N N . GLU A 1 325 ? 8.660 15.387 0.981 1.00 92.94 325 GLU A N 1
ATOM 2558 C CA . GLU A 1 325 ? 9.055 16.212 2.127 1.00 92.94 325 GLU A CA 1
ATOM 2559 C C . GLU A 1 325 ? 10.559 16.146 2.397 1.00 92.94 325 GLU A C 1
ATOM 2561 O O . GLU A 1 325 ? 11.181 17.179 2.651 1.00 92.94 325 GLU A O 1
ATOM 2566 N N . VAL A 1 326 ? 11.172 14.960 2.300 1.00 95.50 326 VAL A N 1
ATOM 2567 C CA . VAL A 1 326 ? 12.628 14.800 2.476 1.00 95.50 326 VAL A CA 1
ATOM 2568 C C . VAL A 1 326 ? 13.394 15.572 1.403 1.00 95.50 326 VAL A C 1
ATOM 2570 O O . VAL A 1 326 ? 14.411 16.201 1.695 1.00 95.50 326 VAL A O 1
ATOM 2573 N N . ILE A 1 327 ? 12.923 15.544 0.154 1.00 96.06 327 ILE A N 1
ATOM 2574 C CA . ILE A 1 327 ? 13.575 16.246 -0.957 1.00 96.06 327 ILE A CA 1
ATOM 2575 C C . ILE A 1 327 ? 13.372 17.765 -0.886 1.00 96.06 327 ILE A C 1
ATOM 2577 O O . ILE A 1 327 ? 14.304 18.502 -1.215 1.00 96.06 327 ILE A O 1
ATOM 2581 N N . ASP A 1 328 ? 12.209 18.234 -0.437 1.00 94.12 328 ASP A N 1
ATOM 2582 C CA . ASP A 1 328 ? 11.905 19.665 -0.330 1.00 94.12 328 ASP A CA 1
ATOM 2583 C C . ASP A 1 328 ? 12.602 20.321 0.863 1.00 94.12 328 ASP A C 1
ATOM 2585 O O . ASP A 1 328 ? 13.121 21.434 0.751 1.00 94.12 328 ASP A O 1
ATOM 2589 N N . THR A 1 329 ? 12.641 19.629 2.004 1.00 94.19 329 THR A N 1
ATOM 2590 C CA . THR A 1 329 ? 13.269 20.138 3.234 1.00 94.19 329 THR A CA 1
ATOM 2591 C C . THR A 1 329 ? 14.763 19.845 3.313 1.00 94.19 329 THR A C 1
ATOM 2593 O O . THR A 1 329 ? 15.473 20.532 4.045 1.00 94.19 329 THR A O 1
ATOM 2596 N N . LEU A 1 330 ? 15.248 18.861 2.545 1.00 96.06 330 LEU A N 1
ATOM 2597 C CA . LEU A 1 330 ? 16.603 18.319 2.645 1.00 96.06 330 LEU A CA 1
ATOM 2598 C C . LEU A 1 330 ? 16.942 17.879 4.077 1.00 96.06 330 LEU A C 1
ATOM 2600 O O . LEU A 1 330 ? 18.058 18.079 4.548 1.00 96.06 330 LEU A O 1
ATOM 2604 N N . GLU A 1 331 ? 15.993 17.253 4.769 1.00 94.69 331 GLU A N 1
ATOM 2605 C CA . GLU A 1 331 ? 16.175 16.704 6.113 1.00 94.69 331 GLU A CA 1
ATOM 2606 C C . GLU A 1 331 ? 15.453 15.355 6.243 1.00 94.69 331 GLU A C 1
ATOM 2608 O O . GLU A 1 331 ? 14.367 15.163 5.697 1.00 94.69 331 GLU A O 1
ATOM 2613 N N . GLY A 1 332 ? 16.039 14.408 6.979 1.00 95.06 332 GLY A N 1
ATOM 2614 C CA . GLY A 1 332 ? 15.379 13.135 7.268 1.00 95.06 332 GLY A CA 1
ATOM 2615 C C . GLY A 1 332 ? 16.016 12.340 8.406 1.00 95.06 332 GLY A C 1
ATOM 2616 O O . GLY A 1 332 ? 17.198 12.496 8.716 1.00 95.06 332 GLY A O 1
ATOM 2617 N N . THR A 1 333 ? 15.217 11.469 9.018 1.00 94.44 333 THR A N 1
ATOM 2618 C CA . THR A 1 333 ? 15.633 10.461 10.006 1.00 94.44 333 THR A CA 1
ATOM 2619 C C . THR A 1 333 ? 16.096 9.163 9.343 1.00 94.44 333 THR A C 1
ATOM 2621 O O . THR A 1 333 ? 15.997 9.000 8.128 1.00 94.44 333 THR A O 1
ATOM 2624 N N . CYS A 1 334 ? 16.562 8.180 10.122 1.00 95.31 334 CYS A N 1
ATOM 2625 C CA . CYS A 1 334 ? 17.014 6.904 9.556 1.00 95.31 334 CYS A CA 1
ATOM 2626 C C . CYS A 1 334 ? 15.893 6.193 8.776 1.00 95.31 334 CYS A C 1
ATOM 2628 O O . CYS A 1 334 ? 16.153 5.611 7.720 1.00 95.31 334 CYS A O 1
ATOM 2630 N N . VAL A 1 335 ? 14.646 6.297 9.251 1.00 95.81 335 VAL A N 1
ATOM 2631 C CA . VAL A 1 335 ? 13.457 5.737 8.596 1.00 95.81 335 VAL A CA 1
ATOM 2632 C C . VAL A 1 335 ? 13.118 6.516 7.324 1.00 95.81 335 VAL A C 1
ATOM 2634 O O . VAL A 1 335 ? 12.977 5.892 6.274 1.00 95.81 335 VAL A O 1
ATOM 2637 N N . ASP A 1 336 ? 13.083 7.852 7.379 1.00 97.25 336 ASP A N 1
ATOM 2638 C CA . ASP A 1 336 ? 12.763 8.704 6.218 1.00 97.25 336 ASP A CA 1
ATOM 2639 C C . ASP A 1 336 ? 13.732 8.441 5.048 1.00 97.25 336 ASP A C 1
ATOM 2641 O O . ASP A 1 336 ? 13.333 8.271 3.894 1.00 97.25 336 ASP A O 1
ATOM 2645 N N . LEU A 1 337 ? 15.029 8.337 5.355 1.00 98.06 337 LEU A N 1
ATOM 2646 C CA . LEU A 1 337 ? 16.072 8.063 4.368 1.00 98.06 337 LEU A CA 1
ATOM 2647 C C . LEU A 1 337 ? 15.950 6.640 3.792 1.00 98.06 337 LEU A C 1
ATOM 2649 O O . LEU A 1 337 ? 16.019 6.419 2.580 1.00 98.06 337 LEU A O 1
ATOM 2653 N N . THR A 1 338 ? 15.701 5.655 4.652 1.00 98.44 338 THR A N 1
ATOM 2654 C CA . THR A 1 338 ? 15.451 4.274 4.217 1.00 98.44 338 THR A CA 1
ATOM 2655 C C . THR A 1 338 ? 14.267 4.214 3.243 1.00 98.44 338 THR A C 1
ATOM 2657 O O . THR A 1 338 ? 14.368 3.566 2.200 1.00 98.44 338 THR A O 1
ATOM 2660 N N . ILE A 1 339 ? 13.183 4.939 3.530 1.00 98.38 339 ILE A N 1
ATOM 2661 C CA . ILE A 1 339 ? 11.973 5.007 2.700 1.00 98.38 339 ILE A CA 1
ATOM 2662 C C . ILE A 1 339 ? 12.228 5.699 1.364 1.00 98.38 339 ILE A C 1
ATOM 2664 O O . ILE A 1 339 ? 11.847 5.157 0.328 1.00 98.38 339 ILE A O 1
ATOM 2668 N N . LEU A 1 340 ? 12.906 6.851 1.352 1.00 98.50 340 LEU A N 1
ATOM 2669 C CA . LEU A 1 340 ? 13.238 7.562 0.114 1.00 98.50 340 LEU A CA 1
ATOM 2670 C C . LEU A 1 340 ? 14.048 6.671 -0.841 1.00 98.50 340 LEU A C 1
ATOM 2672 O O . LEU A 1 340 ? 13.745 6.580 -2.036 1.00 98.50 340 LEU A O 1
ATOM 2676 N N . LEU A 1 341 ? 15.064 5.977 -0.320 1.00 98.69 341 LEU A N 1
ATOM 2677 C CA . LEU A 1 341 ? 15.861 5.061 -1.131 1.00 98.69 341 LEU A CA 1
ATOM 2678 C C . LEU A 1 341 ? 15.048 3.826 -1.554 1.00 98.69 341 LEU A C 1
ATOM 2680 O O . LEU A 1 341 ? 15.161 3.405 -2.707 1.00 98.69 341 LEU A O 1
ATOM 2684 N N . ALA A 1 342 ? 14.192 3.280 -0.685 1.00 98.69 342 ALA A N 1
ATOM 2685 C CA . ALA A 1 342 ? 13.277 2.194 -1.038 1.00 98.69 342 ALA A CA 1
ATOM 2686 C C . ALA A 1 342 ? 12.331 2.588 -2.181 1.00 98.69 342 ALA A C 1
ATOM 2688 O O . ALA A 1 342 ? 12.189 1.827 -3.135 1.00 98.69 342 ALA A O 1
ATOM 2689 N N . ALA A 1 343 ? 11.761 3.794 -2.140 1.00 98.25 343 ALA A N 1
ATOM 2690 C CA . ALA A 1 343 ? 10.851 4.291 -3.166 1.00 98.25 343 ALA A CA 1
ATOM 2691 C C . ALA A 1 343 ? 11.566 4.415 -4.519 1.00 98.25 343 ALA A C 1
ATOM 2693 O O . ALA A 1 343 ? 11.040 3.978 -5.543 1.00 98.25 343 ALA A O 1
ATOM 2694 N N . CYS A 1 344 ? 12.815 4.896 -4.524 1.00 98.00 344 CYS A N 1
ATOM 2695 C CA . CYS A 1 344 ? 13.653 4.930 -5.726 1.00 98.00 344 CYS A CA 1
ATOM 2696 C C . CYS A 1 344 ? 13.984 3.525 -6.266 1.00 98.00 344 CYS A C 1
ATOM 2698 O O . CYS A 1 344 ? 14.048 3.325 -7.481 1.00 98.00 344 CYS A O 1
ATOM 2700 N N . LEU A 1 345 ? 14.222 2.548 -5.385 1.00 96.94 345 LEU A N 1
ATOM 2701 C CA . LEU A 1 345 ? 14.513 1.163 -5.769 1.00 96.94 345 LEU A CA 1
ATOM 2702 C C . LEU A 1 345 ? 13.282 0.472 -6.363 1.00 96.94 345 LEU A C 1
ATOM 2704 O O . LEU A 1 345 ? 13.384 -0.125 -7.438 1.00 96.94 345 LEU A O 1
ATOM 2708 N N . GLU A 1 346 ? 12.132 0.590 -5.699 1.00 95.88 346 GLU A N 1
ATOM 2709 C CA . GLU A 1 346 ? 10.852 0.046 -6.158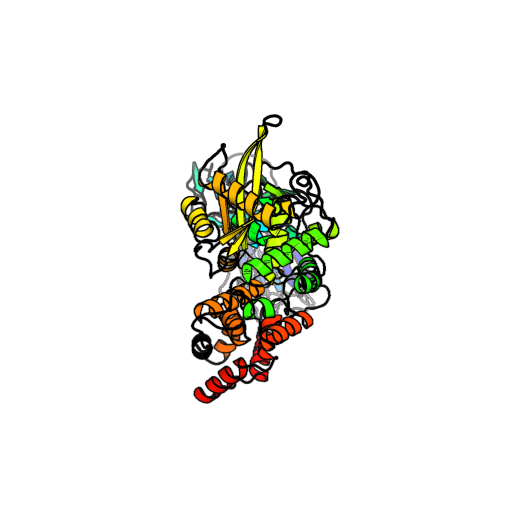 1.00 95.88 346 GLU A CA 1
ATOM 2710 C C . GLU A 1 346 ? 10.459 0.644 -7.512 1.00 95.88 346 GLU A C 1
ATOM 2712 O O . GLU A 1 346 ? 10.142 -0.090 -8.446 1.00 95.88 346 GLU A O 1
ATOM 2717 N N . ASN A 1 347 ? 10.607 1.962 -7.668 1.00 93.94 347 ASN A N 1
ATOM 2718 C CA . ASN A 1 347 ? 10.374 2.667 -8.926 1.00 93.94 347 ASN A CA 1
ATOM 2719 C C . ASN A 1 347 ? 11.266 2.151 -10.079 1.00 93.94 347 ASN A C 1
ATOM 2721 O O . ASN A 1 347 ? 10.907 2.240 -11.251 1.00 93.94 347 ASN A O 1
ATOM 2725 N N . ARG A 1 348 ? 12.443 1.587 -9.777 1.00 92.56 348 ARG A N 1
ATOM 2726 C CA . ARG A 1 348 ? 13.331 0.937 -10.761 1.00 92.56 348 ARG A CA 1
ATOM 2727 C C . ARG A 1 348 ? 13.135 -0.580 -10.842 1.00 92.56 348 ARG A C 1
ATOM 2729 O O . ARG A 1 348 ? 14.001 -1.281 -11.379 1.00 92.56 348 ARG A O 1
ATOM 2736 N N . HIS A 1 349 ? 11.989 -1.064 -10.367 1.00 90.44 349 HIS A N 1
ATOM 2737 C CA . HIS A 1 349 ? 11.542 -2.459 -10.348 1.00 90.44 349 HIS A CA 1
ATOM 2738 C C . HIS A 1 349 ? 12.404 -3.403 -9.505 1.00 90.44 349 HIS A C 1
ATOM 2740 O O . HIS A 1 349 ? 12.253 -4.622 -9.620 1.00 90.44 349 HIS A O 1
ATOM 2746 N N . LEU A 1 350 ? 13.288 -2.879 -8.648 1.00 91.88 350 LEU A N 1
ATOM 2747 C CA . LEU A 1 350 ? 13.941 -3.696 -7.624 1.00 91.88 350 LEU A CA 1
ATOM 2748 C C . LEU A 1 350 ? 12.963 -3.986 -6.487 1.00 91.88 350 LEU A C 1
ATOM 2750 O O . LEU A 1 350 ? 11.961 -3.296 -6.326 1.00 91.88 350 LEU A O 1
ATOM 2754 N N . ASN A 1 351 ? 13.268 -5.019 -5.709 1.00 92.56 351 ASN A N 1
ATOM 2755 C CA . ASN A 1 351 ? 12.471 -5.423 -4.557 1.00 92.56 351 ASN A CA 1
ATOM 2756 C C . ASN A 1 351 ? 13.217 -4.968 -3.290 1.00 92.56 351 ASN A C 1
ATOM 2758 O O . ASN A 1 351 ? 14.167 -5.647 -2.883 1.00 92.56 351 ASN A O 1
ATOM 2762 N N . PRO A 1 352 ? 12.908 -3.778 -2.738 1.00 97.38 352 PRO A N 1
ATOM 2763 C CA . PRO A 1 352 ? 13.538 -3.293 -1.517 1.00 97.38 352 PRO A CA 1
ATOM 2764 C C . PRO A 1 352 ? 13.028 -4.031 -0.275 1.00 97.38 352 PRO A C 1
ATOM 2766 O O . PRO A 1 352 ? 11.890 -4.500 -0.233 1.00 97.38 352 PRO A O 1
ATOM 2769 N N . VAL A 1 353 ? 13.884 -4.096 0.744 1.00 98.44 353 VAL A N 1
ATOM 2770 C CA . VAL A 1 353 ? 13.578 -4.648 2.068 1.00 98.44 353 VAL A CA 1
ATOM 2771 C C . VAL A 1 353 ? 13.965 -3.622 3.125 1.00 98.44 353 VAL A C 1
ATOM 2773 O O . VAL A 1 353 ? 15.130 -3.234 3.201 1.00 98.44 353 VAL A O 1
ATOM 2776 N N . LEU A 1 354 ? 13.006 -3.174 3.929 1.00 98.69 354 LEU A N 1
ATOM 2777 C CA . LEU A 1 354 ? 13.268 -2.297 5.072 1.00 98.69 354 LEU A CA 1
ATOM 2778 C C . LEU A 1 354 ? 13.636 -3.168 6.271 1.00 98.69 354 LEU A C 1
ATOM 2780 O O . LEU A 1 354 ? 12.984 -4.179 6.502 1.00 98.69 354 LEU A O 1
ATOM 2784 N N . PHE A 1 355 ? 14.622 -2.781 7.067 1.00 98.38 355 PHE A N 1
ATOM 2785 C CA . PHE A 1 355 ? 14.916 -3.442 8.337 1.00 98.38 355 PHE A CA 1
ATOM 2786 C C . PHE A 1 355 ? 14.769 -2.443 9.464 1.00 98.38 355 PHE A C 1
ATOM 2788 O O . PHE A 1 355 ? 15.276 -1.329 9.351 1.00 98.38 355 PHE A O 1
ATOM 2795 N N . LEU A 1 356 ? 14.164 -2.870 10.566 1.00 97.31 356 LEU A N 1
ATOM 2796 C CA . LEU A 1 356 ? 14.240 -2.154 11.827 1.00 97.31 356 LEU A CA 1
ATOM 2797 C C . LEU A 1 356 ? 15.017 -3.003 12.829 1.00 97.31 356 LEU A C 1
ATOM 2799 O O . LEU A 1 356 ? 14.681 -4.164 13.083 1.00 97.31 356 LEU A O 1
ATOM 2803 N N . ILE A 1 357 ? 16.070 -2.419 13.391 1.00 97.25 357 ILE A N 1
ATOM 2804 C CA . ILE A 1 357 ? 16.897 -3.061 14.409 1.00 97.25 357 ILE A CA 1
ATOM 2805 C C . ILE A 1 357 ? 16.865 -2.250 15.699 1.00 97.25 357 ILE A C 1
ATOM 2807 O O . ILE A 1 357 ? 16.887 -1.020 15.687 1.00 97.25 357 ILE A O 1
ATOM 2811 N N . PHE A 1 358 ? 16.842 -2.952 16.822 1.00 95.94 358 PHE A N 1
ATOM 2812 C CA . PHE A 1 358 ? 17.089 -2.381 18.133 1.00 95.94 358 PHE A CA 1
ATOM 2813 C C . PHE A 1 358 ? 18.599 -2.262 18.347 1.00 95.94 358 PHE A C 1
ATOM 2815 O O . PHE A 1 358 ? 19.338 -3.210 18.078 1.00 95.94 358 PHE A O 1
ATOM 2822 N N . MET A 1 359 ? 19.060 -1.102 18.813 1.00 92.62 359 MET A N 1
ATOM 2823 C CA . MET A 1 359 ? 20.479 -0.792 19.033 1.00 92.62 359 MET A CA 1
ATOM 2824 C C . MET A 1 359 ? 20.838 -0.590 20.511 1.00 92.62 359 MET A C 1
ATOM 2826 O O . MET A 1 359 ? 21.983 -0.270 20.827 1.00 92.62 359 MET A O 1
ATOM 2830 N N . GLY A 1 360 ? 19.882 -0.771 21.421 1.00 91.31 360 GLY A N 1
ATOM 2831 C CA . GLY A 1 360 ? 20.071 -0.568 22.852 1.00 91.31 360 GLY A CA 1
ATOM 2832 C C . GLY A 1 360 ? 19.208 0.559 23.407 1.00 91.31 360 GLY A C 1
ATOM 2833 O O . GLY A 1 360 ? 18.243 1.006 22.791 1.00 91.31 360 GLY A O 1
ATOM 2834 N N . ILE A 1 361 ? 19.561 1.007 24.608 1.00 88.00 361 ILE A N 1
ATOM 2835 C CA . ILE A 1 361 ? 18.856 2.060 25.339 1.00 88.00 361 ILE A CA 1
ATOM 2836 C C . ILE A 1 361 ? 19.819 3.225 25.519 1.00 88.00 361 ILE A C 1
ATOM 2838 O O . ILE A 1 361 ? 20.959 3.023 25.946 1.00 88.00 361 ILE A O 1
ATOM 2842 N N . ASP A 1 362 ? 19.368 4.436 25.205 1.00 82.81 362 ASP A N 1
ATOM 2843 C CA . ASP A 1 362 ? 20.143 5.639 25.464 1.00 82.81 362 ASP A CA 1
ATOM 2844 C C . ASP A 1 362 ? 20.370 5.786 26.980 1.00 82.81 362 ASP A C 1
ATOM 2846 O O . ASP A 1 362 ? 19.406 5.885 27.744 1.00 82.81 362 ASP A O 1
ATOM 2850 N N . PRO A 1 363 ? 21.627 5.806 27.455 1.00 82.62 363 PRO A N 1
ATOM 2851 C CA . PRO A 1 363 ? 21.913 5.791 28.886 1.00 82.62 363 PRO A CA 1
ATOM 2852 C C . PRO A 1 363 ? 21.524 7.094 29.599 1.00 82.62 363 PRO A C 1
ATOM 2854 O O . PRO A 1 363 ? 21.440 7.102 30.825 1.00 82.62 363 PRO A O 1
ATOM 2857 N N . GLY A 1 364 ? 21.320 8.195 28.865 1.00 85.50 364 GLY A N 1
ATOM 2858 C CA . GLY A 1 364 ? 20.920 9.481 29.437 1.00 85.50 364 GLY A CA 1
ATOM 2859 C C . GLY A 1 364 ? 19.407 9.621 29.598 1.00 85.50 364 GLY A C 1
ATOM 2860 O O . GLY A 1 364 ? 18.931 10.027 30.654 1.00 85.50 364 GLY A O 1
ATOM 2861 N N . SER A 1 365 ? 18.656 9.289 28.550 1.00 80.88 365 SER A N 1
ATOM 2862 C CA . SER A 1 365 ? 17.202 9.467 28.464 1.00 80.88 365 SER A CA 1
ATOM 2863 C C . SER A 1 365 ? 16.400 8.211 28.809 1.00 80.88 365 SER A C 1
ATOM 2865 O O . SER A 1 365 ? 15.210 8.315 29.096 1.00 80.88 365 SER A O 1
ATOM 2867 N N . GLY A 1 366 ? 17.020 7.027 28.773 1.00 82.62 366 GLY A N 1
ATOM 2868 C CA . GLY A 1 366 ? 16.329 5.747 28.928 1.00 82.62 366 GLY A CA 1
ATOM 2869 C C . GLY A 1 366 ? 15.472 5.353 27.720 1.00 82.62 366 GLY A C 1
ATOM 2870 O O . GLY A 1 366 ? 14.731 4.375 27.801 1.00 82.62 366 GLY A O 1
ATOM 2871 N N . GLN A 1 367 ? 15.545 6.094 26.609 1.00 81.38 367 GLN A N 1
ATOM 2872 C CA . GLN A 1 367 ? 14.782 5.793 25.401 1.00 81.38 367 GLN A CA 1
ATOM 2873 C C . GLN A 1 367 ? 15.394 4.620 24.632 1.00 81.38 367 GLN A C 1
ATOM 2875 O O . GLN A 1 367 ? 16.615 4.495 24.523 1.00 81.38 367 GLN A O 1
ATOM 2880 N N . MET A 1 368 ? 14.537 3.765 24.076 1.00 86.06 368 MET A N 1
ATOM 2881 C CA . MET A 1 368 ? 14.964 2.714 23.156 1.00 86.06 368 MET A CA 1
ATOM 2882 C C . MET A 1 368 ? 15.472 3.340 21.857 1.00 86.06 368 MET A C 1
ATOM 2884 O O . MET A 1 368 ? 14.799 4.182 21.266 1.00 86.06 368 MET A O 1
ATOM 2888 N N . ILE A 1 369 ? 16.654 2.918 21.415 1.00 88.06 369 ILE A N 1
ATOM 2889 C CA . ILE A 1 369 ? 17.262 3.376 20.169 1.00 88.06 369 ILE A CA 1
ATOM 2890 C C . ILE A 1 369 ? 16.982 2.328 19.104 1.00 88.06 369 ILE A C 1
ATOM 2892 O O . ILE A 1 369 ? 17.445 1.187 19.196 1.00 88.06 369 ILE A O 1
ATOM 2896 N N . HIS A 1 370 ? 16.250 2.730 18.074 1.00 92.44 370 HIS A N 1
ATOM 2897 C CA . HIS A 1 370 ? 16.037 1.930 16.877 1.00 92.44 370 HIS A CA 1
ATOM 2898 C C . HIS A 1 370 ? 16.806 2.531 15.706 1.00 92.44 370 HIS A C 1
ATOM 2900 O O . HIS A 1 370 ? 17.072 3.732 15.676 1.00 92.44 370 HIS A O 1
ATOM 2906 N N . HIS A 1 371 ? 17.153 1.693 14.735 1.00 94.81 371 HIS A N 1
ATOM 2907 C CA . HIS A 1 371 ? 17.793 2.130 13.502 1.00 94.81 371 HIS A CA 1
ATOM 2908 C C . HIS A 1 371 ? 17.198 1.405 12.310 1.00 94.81 371 HIS A C 1
ATOM 2910 O O . HIS A 1 371 ? 16.968 0.193 12.361 1.00 94.81 371 HIS A O 1
ATOM 2916 N N . ALA A 1 372 ? 16.949 2.159 11.247 1.00 97.06 372 ALA A N 1
ATOM 2917 C CA . ALA A 1 372 ? 16.453 1.616 9.999 1.00 97.06 372 ALA A CA 1
ATOM 2918 C C . ALA A 1 372 ? 17.609 1.352 9.030 1.00 97.06 372 ALA A C 1
ATOM 2920 O O . ALA A 1 372 ? 18.501 2.183 8.856 1.00 97.06 372 ALA A O 1
ATOM 2921 N N . LEU A 1 373 ? 17.582 0.186 8.393 1.00 98.62 373 LEU A N 1
ATOM 2922 C CA . LEU A 1 373 ? 18.488 -0.176 7.307 1.00 98.62 373 LEU A CA 1
ATOM 2923 C C . LEU A 1 373 ? 17.671 -0.509 6.063 1.00 98.62 373 LEU A C 1
ATOM 2925 O O . LEU A 1 373 ? 16.502 -0.884 6.152 1.00 98.62 373 LEU A O 1
ATOM 2929 N N . ILE A 1 374 ? 18.309 -0.433 4.901 1.00 98.62 374 ILE A N 1
ATOM 2930 C CA . ILE A 1 374 ? 17.690 -0.759 3.616 1.00 98.62 374 ILE A CA 1
ATOM 2931 C C . ILE A 1 374 ? 18.466 -1.876 2.936 1.00 98.62 374 ILE A C 1
ATOM 2933 O O . ILE A 1 374 ? 19.700 -1.912 2.937 1.00 98.62 374 ILE A O 1
ATOM 2937 N N . GLY A 1 375 ? 17.730 -2.778 2.308 1.00 97.12 375 GLY A N 1
ATOM 2938 C CA . GLY A 1 375 ? 18.263 -3.774 1.406 1.00 97.12 375 GLY A CA 1
ATOM 2939 C C . GLY A 1 375 ? 17.509 -3.835 0.095 1.00 97.12 375 GLY A C 1
ATOM 2940 O O . GLY A 1 375 ? 16.463 -3.213 -0.077 1.00 97.12 375 GLY A O 1
ATOM 2941 N N . CYS A 1 376 ? 18.052 -4.592 -0.850 1.00 96.25 376 CYS A N 1
ATOM 2942 C CA . CYS A 1 376 ? 17.325 -4.964 -2.054 1.00 96.25 376 CYS A CA 1
ATOM 2943 C C . CYS A 1 376 ? 17.764 -6.330 -2.563 1.00 96.25 376 CYS A C 1
ATOM 2945 O O . CYS A 1 376 ? 18.936 -6.714 -2.466 1.00 96.25 376 CYS A O 1
ATOM 2947 N N . TRP A 1 377 ? 16.804 -7.067 -3.107 1.00 94.62 377 TRP A N 1
ATOM 2948 C CA . TRP A 1 377 ? 17.072 -8.390 -3.639 1.00 94.62 377 TRP A CA 1
ATOM 2949 C C . TRP A 1 377 ? 17.858 -8.335 -4.951 1.00 94.62 377 TRP A C 1
ATOM 2951 O O . TRP A 1 377 ? 17.599 -7.514 -5.833 1.00 94.62 377 TRP A O 1
ATOM 2961 N N . THR A 1 378 ? 18.800 -9.265 -5.102 1.00 91.69 378 THR A N 1
ATOM 2962 C CA . THR A 1 378 ? 19.526 -9.519 -6.360 1.00 91.69 378 THR A CA 1
ATOM 2963 C C . THR A 1 378 ? 18.879 -10.625 -7.196 1.00 91.69 378 THR A C 1
ATOM 2965 O O . THR A 1 378 ? 19.330 -10.924 -8.303 1.00 91.69 378 THR A O 1
ATOM 2968 N N . ARG A 1 379 ? 17.815 -11.235 -6.664 1.00 86.25 379 ARG A N 1
ATOM 2969 C CA . ARG A 1 379 ? 17.006 -12.321 -7.235 1.00 86.25 379 ARG A CA 1
ATOM 2970 C C . ARG A 1 379 ? 15.525 -12.077 -6.892 1.00 86.25 379 ARG A C 1
ATOM 2972 O O . ARG A 1 379 ? 15.247 -11.169 -6.116 1.00 86.25 379 ARG A O 1
ATOM 2979 N N . PRO A 1 380 ? 14.563 -12.833 -7.446 1.00 84.88 380 PRO A N 1
ATOM 2980 C CA . PRO A 1 380 ? 13.188 -12.787 -6.949 1.00 84.88 380 PRO A CA 1
ATOM 2981 C C . PRO A 1 380 ? 13.140 -13.012 -5.431 1.00 84.88 380 PRO A C 1
ATOM 2983 O O . PRO A 1 380 ? 13.939 -13.799 -4.907 1.00 84.88 380 PRO A O 1
ATOM 2986 N N . SER A 1 381 ? 12.239 -12.304 -4.744 1.00 86.12 381 SER A N 1
ATOM 2987 C CA . SER A 1 381 ? 12.142 -12.362 -3.283 1.00 86.12 381 SER A CA 1
ATOM 2988 C C . SER A 1 381 ? 11.876 -13.788 -2.796 1.00 86.12 381 SER A C 1
ATOM 2990 O O . SER A 1 381 ? 11.176 -14.572 -3.442 1.00 86.12 381 SER A O 1
ATOM 2992 N N . ARG A 1 382 ? 12.451 -14.132 -1.638 1.00 84.81 382 ARG A N 1
ATOM 2993 C CA . ARG A 1 382 ? 12.165 -15.388 -0.926 1.00 84.81 382 ARG A CA 1
ATOM 2994 C C . ARG A 1 382 ? 11.140 -15.225 0.191 1.00 84.81 382 ARG A C 1
ATOM 2996 O O . ARG A 1 382 ? 10.685 -16.233 0.736 1.00 84.81 382 ARG A O 1
ATOM 3003 N N . MET A 1 383 ? 10.781 -13.991 0.535 1.00 88.94 383 MET A N 1
ATOM 3004 C CA . MET A 1 383 ? 9.827 -13.720 1.601 1.00 88.94 383 MET A CA 1
ATOM 3005 C C . MET A 1 383 ? 8.408 -14.049 1.140 1.00 88.94 383 MET A C 1
ATOM 3007 O O . MET A 1 383 ? 7.964 -13.641 0.071 1.00 88.94 383 MET A O 1
ATOM 3011 N N . LYS A 1 384 ? 7.697 -14.829 1.960 1.00 84.81 384 LYS A N 1
ATOM 3012 C CA . LYS A 1 384 ? 6.299 -15.234 1.711 1.00 84.81 384 LYS A CA 1
ATOM 3013 C C . LYS A 1 384 ? 5.282 -14.356 2.438 1.00 84.81 384 LYS A C 1
ATOM 3015 O O . LYS A 1 384 ? 4.094 -14.447 2.161 1.00 84.81 384 LYS A O 1
ATOM 3020 N N . SER A 1 385 ? 5.758 -13.570 3.396 1.00 93.06 385 SER A N 1
ATOM 3021 C CA . SER A 1 385 ? 4.987 -12.650 4.223 1.00 93.06 385 SER A CA 1
ATOM 3022 C C . SER A 1 385 ? 5.598 -11.256 4.077 1.00 93.06 385 SER A C 1
ATOM 3024 O O . SER A 1 385 ? 6.821 -11.171 3.927 1.00 93.06 385 SER A O 1
ATOM 3026 N N . PRO A 1 386 ? 4.797 -10.177 4.155 1.00 95.25 386 PRO A N 1
ATOM 3027 C CA . PRO A 1 386 ? 5.307 -8.808 4.176 1.00 95.25 386 PRO A CA 1
ATOM 3028 C C . PRO A 1 386 ? 6.366 -8.587 5.252 1.00 95.25 386 PRO A C 1
ATOM 3030 O O . PRO A 1 386 ? 7.335 -7.880 5.007 1.00 95.25 386 PRO A O 1
ATOM 3033 N N . VAL A 1 387 ? 6.192 -9.209 6.424 1.00 96.38 387 VAL A N 1
ATOM 3034 C CA . VAL A 1 387 ? 7.066 -9.027 7.587 1.00 96.38 387 VAL A CA 1
ATOM 3035 C C . VAL A 1 387 ? 7.746 -10.341 7.965 1.00 96.38 387 VAL A C 1
ATOM 3037 O O . VAL A 1 387 ? 7.070 -11.353 8.164 1.00 96.38 387 VAL A O 1
ATOM 3040 N N . GLU A 1 388 ? 9.069 -10.303 8.121 1.00 96.56 388 GLU A N 1
ATOM 3041 C CA . GLU A 1 388 ? 9.906 -11.399 8.622 1.00 96.56 388 GLU A CA 1
ATOM 3042 C C . GLU A 1 388 ? 10.596 -10.988 9.928 1.00 96.56 388 GLU A C 1
ATOM 3044 O O . GLU A 1 388 ? 11.152 -9.897 10.035 1.00 96.56 388 GLU A O 1
ATOM 3049 N N . ARG A 1 389 ? 10.569 -11.871 10.929 1.00 96.31 389 ARG A N 1
ATOM 3050 C CA . ARG A 1 389 ? 11.198 -11.661 12.249 1.00 96.31 389 ARG A CA 1
ATOM 3051 C C . ARG A 1 389 ? 12.281 -12.693 12.548 1.00 96.31 389 ARG A C 1
ATOM 3053 O O . ARG A 1 389 ? 13.020 -12.557 13.517 1.00 96.31 389 ARG A O 1
ATOM 3060 N N . ASN A 1 390 ? 12.398 -13.726 11.719 1.00 96.81 390 ASN A N 1
ATOM 3061 C CA . ASN A 1 390 ? 13.418 -14.745 11.850 1.00 96.81 390 ASN A CA 1
ATOM 3062 C C . ASN A 1 390 ? 14.783 -14.194 11.412 1.00 96.81 390 ASN A C 1
ATOM 3064 O O . ASN A 1 390 ? 15.131 -14.160 10.230 1.00 96.81 390 ASN A O 1
ATOM 3068 N N . ALA A 1 391 ? 15.575 -13.798 12.407 1.00 97.62 391 ALA A N 1
ATOM 3069 C CA . ALA A 1 391 ? 16.930 -13.296 12.233 1.00 97.62 391 ALA A CA 1
ATOM 3070 C C . ALA A 1 391 ? 17.857 -14.252 11.464 1.00 97.62 391 ALA A C 1
ATOM 3072 O O . ALA A 1 391 ? 18.702 -13.791 10.692 1.00 97.62 391 ALA A O 1
ATOM 3073 N N . PHE A 1 392 ? 17.692 -15.568 11.643 1.00 97.06 392 PHE A N 1
ATOM 3074 C CA . PHE A 1 392 ? 18.497 -16.575 10.953 1.00 97.06 392 PHE A CA 1
ATOM 3075 C C . PHE A 1 392 ? 18.206 -16.588 9.448 1.00 97.06 392 PHE A C 1
ATOM 3077 O O . PHE A 1 392 ? 19.140 -16.547 8.647 1.00 97.06 392 PHE A O 1
ATOM 3084 N N . GLU A 1 393 ? 16.928 -16.580 9.060 1.00 96.31 393 GLU A N 1
ATOM 3085 C CA . GLU A 1 393 ? 16.517 -16.534 7.650 1.00 96.31 393 GLU A CA 1
ATOM 3086 C C . GLU A 1 393 ? 17.023 -15.256 6.975 1.00 96.31 393 GLU A C 1
ATOM 3088 O O . GLU A 1 393 ? 17.732 -15.334 5.968 1.00 96.31 393 GLU A O 1
ATOM 3093 N N . VAL A 1 394 ? 16.763 -14.094 7.589 1.00 97.38 394 VAL A N 1
ATOM 3094 C CA . VAL A 1 394 ? 17.221 -12.790 7.083 1.00 97.38 394 VAL A CA 1
ATOM 3095 C C . VAL A 1 394 ? 18.733 -12.779 6.874 1.00 97.38 394 VAL A C 1
ATOM 3097 O O . VAL A 1 394 ? 19.216 -12.392 5.806 1.00 97.38 394 VAL A O 1
ATOM 3100 N N . TRP A 1 395 ? 19.497 -13.233 7.871 1.00 98.00 395 TRP A N 1
ATOM 3101 C CA . TRP A 1 395 ? 20.952 -13.260 7.770 1.00 98.00 395 TRP A CA 1
ATOM 3102 C C . TRP A 1 395 ? 21.443 -14.225 6.685 1.00 98.00 395 TRP A C 1
ATOM 3104 O O . TRP A 1 395 ? 22.383 -13.893 5.961 1.00 98.00 395 TRP A O 1
ATOM 3114 N N . SER A 1 396 ? 20.789 -15.379 6.513 1.00 97.38 396 SER A N 1
ATOM 3115 C CA . SER A 1 396 ? 21.171 -16.371 5.501 1.00 97.38 396 SER A CA 1
ATOM 3116 C C . SER A 1 396 ? 21.124 -15.808 4.072 1.00 97.38 396 SER A C 1
ATOM 3118 O O . SER A 1 396 ? 22.020 -16.074 3.269 1.00 97.38 396 SER A O 1
ATOM 3120 N N . TRP A 1 397 ? 20.139 -14.959 3.753 1.00 96.69 397 TRP A N 1
ATOM 3121 C CA . TRP A 1 397 ? 20.014 -14.331 2.430 1.00 96.69 397 TRP A CA 1
ATOM 3122 C C . TRP A 1 397 ? 21.094 -13.273 2.189 1.00 96.69 397 TRP A C 1
ATOM 3124 O O . TRP A 1 397 ? 21.623 -13.145 1.079 1.00 96.69 397 TRP A O 1
ATOM 3134 N N . VAL A 1 398 ? 21.457 -12.541 3.244 1.00 97.19 398 VAL A N 1
ATOM 3135 C CA . VAL A 1 398 ? 22.533 -11.541 3.230 1.00 97.19 398 VAL A CA 1
ATOM 3136 C C . VAL A 1 398 ? 2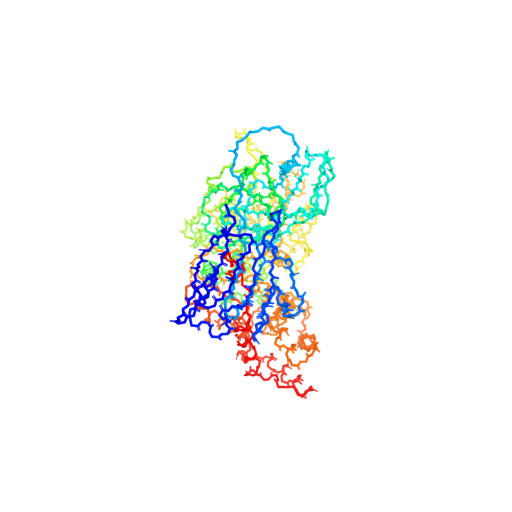3.906 -12.207 3.110 1.00 97.19 398 VAL A C 1
ATOM 3138 O O . VAL A 1 398 ? 24.793 -11.703 2.416 1.00 97.19 398 VAL A O 1
ATOM 3141 N N . GLU A 1 399 ? 24.113 -13.354 3.755 1.00 97.12 399 GLU A N 1
ATOM 3142 C CA . GLU A 1 399 ? 25.334 -14.152 3.632 1.00 97.12 399 GLU A CA 1
ATOM 3143 C C . GLU A 1 399 ? 25.476 -14.785 2.242 1.00 97.12 399 GLU A C 1
ATOM 3145 O O . GLU A 1 399 ? 26.558 -14.738 1.658 1.00 97.12 399 GLU A O 1
ATOM 3150 N N . ALA A 1 400 ? 24.375 -15.273 1.667 1.00 95.69 400 ALA A N 1
ATOM 3151 C CA . ALA A 1 400 ? 24.343 -15.834 0.318 1.00 95.69 400 ALA A CA 1
ATOM 3152 C C . ALA A 1 400 ? 24.524 -14.789 -0.807 1.00 95.69 400 ALA A C 1
ATOM 3154 O O . ALA A 1 400 ? 24.668 -15.163 -1.972 1.00 95.69 400 ALA A O 1
ATOM 3155 N N . GLY A 1 401 ? 24.507 -13.487 -0.488 1.00 93.88 401 GLY A N 1
ATOM 3156 C CA . GLY A 1 401 ? 24.582 -12.397 -1.472 1.00 93.88 401 GLY A CA 1
ATOM 3157 C C . GLY A 1 401 ? 23.296 -12.204 -2.286 1.00 93.88 401 GLY A C 1
ATOM 3158 O O . GLY A 1 401 ? 23.299 -11.527 -3.318 1.00 93.88 401 GLY A O 1
ATOM 3159 N N . GLU A 1 402 ? 22.195 -12.805 -1.838 1.00 93.94 402 GLU A N 1
ATOM 3160 C CA . GLU A 1 402 ? 20.880 -12.696 -2.473 1.00 93.94 402 GLU A CA 1
ATOM 3161 C C . GLU A 1 402 ? 20.143 -11.426 -2.040 1.00 93.94 402 GLU A C 1
ATOM 3163 O O . GLU A 1 402 ? 19.339 -10.891 -2.802 1.00 93.94 402 GLU A O 1
ATOM 3168 N N . LEU A 1 403 ? 20.480 -10.910 -0.855 1.00 96.25 403 LEU A N 1
ATOM 3169 C CA . LEU A 1 403 ? 19.955 -9.673 -0.294 1.00 96.25 403 LEU A CA 1
ATOM 3170 C C . LEU A 1 403 ? 21.107 -8.706 0.002 1.00 96.25 403 LEU A C 1
ATOM 3172 O O . LEU A 1 403 ? 21.954 -8.957 0.861 1.00 96.25 403 LEU A O 1
ATOM 3176 N N . LEU A 1 404 ? 21.163 -7.600 -0.744 1.00 97.19 404 LEU A N 1
ATOM 3177 C CA . LEU A 1 404 ? 22.087 -6.502 -0.455 1.00 97.19 404 LEU A CA 1
ATOM 3178 C C . LEU A 1 404 ? 21.572 -5.724 0.752 1.00 97.19 404 LEU A C 1
ATOM 3180 O O . LEU A 1 404 ? 20.364 -5.618 0.921 1.00 97.19 404 LEU A O 1
ATOM 3184 N N . VAL A 1 405 ? 22.473 -5.146 1.548 1.00 98.19 405 VAL A N 1
ATOM 3185 C CA . VAL A 1 405 ? 22.131 -4.313 2.712 1.00 98.19 405 VAL A CA 1
ATOM 3186 C C . VAL A 1 405 ? 23.087 -3.128 2.787 1.00 98.19 405 VAL A C 1
ATOM 3188 O O . VAL A 1 405 ? 24.286 -3.282 2.531 1.00 98.19 405 VAL A O 1
ATOM 3191 N N . LEU A 1 406 ? 22.567 -1.953 3.139 1.00 98.31 406 LEU A N 1
ATOM 3192 C CA . LEU A 1 406 ? 23.352 -0.774 3.489 1.00 98.31 406 LEU A CA 1
ATOM 3193 C C . LEU A 1 406 ? 22.646 0.092 4.533 1.00 98.31 406 LEU A C 1
ATOM 3195 O O . LEU A 1 406 ? 21.450 -0.041 4.784 1.00 98.31 406 LEU A O 1
ATOM 3199 N N . ASP A 1 407 ? 23.419 0.992 5.131 1.00 98.31 407 ASP A N 1
ATOM 3200 C CA . ASP A 1 407 ? 22.912 2.043 6.005 1.00 98.31 407 ASP A CA 1
ATOM 3201 C C . ASP A 1 407 ? 22.558 3.297 5.190 1.00 98.31 407 ASP A C 1
ATOM 3203 O O . ASP A 1 407 ? 23.443 3.937 4.611 1.00 98.31 407 ASP A O 1
ATOM 3207 N N . ALA A 1 408 ? 21.265 3.629 5.118 1.00 97.81 408 ALA A N 1
ATOM 3208 C CA . ALA A 1 408 ? 20.770 4.769 4.347 1.00 97.81 408 ALA A CA 1
ATOM 3209 C C . ALA A 1 408 ? 21.223 6.114 4.933 1.00 97.81 408 ALA A C 1
ATOM 3211 O O . ALA A 1 408 ? 21.373 7.083 4.193 1.00 97.81 408 ALA A O 1
ATOM 3212 N N . VAL A 1 409 ? 21.536 6.180 6.233 1.00 97.31 409 VAL A N 1
ATOM 3213 C CA . VAL A 1 409 ? 22.044 7.415 6.851 1.00 97.31 409 VAL A CA 1
ATOM 3214 C C . VAL A 1 409 ? 23.368 7.843 6.222 1.00 97.31 409 VAL A C 1
ATOM 3216 O O . VAL A 1 409 ? 23.664 9.032 6.148 1.00 97.31 409 VAL A O 1
ATOM 3219 N N . GLY A 1 410 ? 24.132 6.896 5.669 1.00 97.44 410 GLY A N 1
ATOM 3220 C CA . GLY A 1 410 ? 25.415 7.171 5.037 1.00 97.44 410 GLY A CA 1
ATOM 3221 C C . GLY A 1 410 ? 25.375 8.209 3.909 1.00 97.44 410 GLY A C 1
ATOM 3222 O O . GLY A 1 410 ? 26.379 8.894 3.708 1.00 97.44 410 GLY A O 1
ATOM 3223 N N . TYR A 1 411 ? 24.264 8.342 3.171 1.00 97.81 411 TYR A N 1
ATOM 3224 C CA . TYR A 1 411 ? 24.182 9.326 2.086 1.00 97.81 411 TYR A CA 1
ATOM 3225 C C . TYR A 1 411 ? 23.765 10.724 2.563 1.00 97.81 411 TYR A C 1
ATOM 3227 O O . TYR A 1 411 ? 23.867 11.668 1.783 1.00 97.81 411 TYR A O 1
ATOM 3235 N N . ALA A 1 412 ? 23.305 10.870 3.808 1.00 97.38 412 ALA A N 1
ATOM 3236 C CA . ALA A 1 412 ? 22.979 12.161 4.404 1.00 97.38 412 ALA A CA 1
ATOM 3237 C C . ALA A 1 412 ? 24.227 12.844 4.986 1.00 97.38 412 ALA A C 1
ATOM 3239 O O . ALA A 1 412 ? 25.269 12.218 5.181 1.00 97.38 412 ALA A O 1
ATOM 3240 N N . ARG A 1 413 ? 24.117 14.137 5.281 1.00 94.38 413 ARG A N 1
ATOM 3241 C CA . ARG A 1 413 ? 25.120 14.948 5.972 1.00 94.38 413 ARG A CA 1
ATOM 3242 C C . ARG A 1 413 ? 24.981 14.830 7.481 1.00 94.38 413 ARG A C 1
ATOM 3244 O O . ARG A 1 413 ? 23.875 14.729 8.011 1.00 94.38 413 ARG A O 1
ATOM 3251 N N . GLY A 1 414 ? 26.100 14.966 8.185 1.00 86.19 414 GLY A N 1
ATOM 3252 C CA . GLY A 1 414 ? 26.105 15.127 9.639 1.00 86.19 414 GLY A CA 1
ATOM 3253 C C . GLY A 1 414 ? 26.353 13.828 10.403 1.00 86.19 414 GLY A C 1
ATOM 3254 O O . GLY A 1 414 ? 27.131 12.970 9.985 1.00 86.19 414 GLY A O 1
ATOM 3255 N N . ARG A 1 415 ? 25.777 13.706 11.606 1.00 78.94 415 ARG A N 1
ATOM 3256 C CA . ARG A 1 415 ? 26.151 12.638 12.547 1.00 78.94 415 ARG A CA 1
ATOM 3257 C C . ARG A 1 415 ? 25.757 11.263 12.001 1.00 78.94 415 ARG A C 1
ATOM 3259 O O . ARG A 1 415 ? 24.580 10.951 11.918 1.00 78.94 415 ARG A O 1
ATOM 3266 N N . GLY A 1 416 ? 26.754 10.423 11.724 1.00 78.69 416 GLY A N 1
ATOM 3267 C CA . GLY A 1 416 ? 26.537 9.067 11.203 1.00 78.69 416 GLY A CA 1
ATOM 3268 C C . GLY A 1 416 ? 26.328 8.993 9.687 1.00 78.69 416 GLY A C 1
ATOM 3269 O O . GLY A 1 416 ? 26.135 7.892 9.179 1.00 78.69 416 GLY A O 1
ATOM 3270 N N . GLY A 1 417 ? 26.394 10.133 8.989 1.00 91.25 417 GLY A N 1
ATOM 3271 C CA . GLY A 1 417 ? 26.336 10.228 7.533 1.00 91.25 417 GLY A CA 1
ATOM 3272 C C . GLY A 1 417 ? 27.708 10.427 6.881 1.00 91.25 417 GLY A C 1
ATOM 3273 O O . GLY A 1 417 ? 28.743 10.093 7.460 1.00 91.25 417 GLY A O 1
ATOM 3274 N N . ASP A 1 418 ? 27.716 10.979 5.668 1.00 93.50 418 ASP A N 1
ATOM 3275 C CA . ASP A 1 418 ? 28.908 11.267 4.859 1.00 93.50 418 ASP A CA 1
ATOM 3276 C C . ASP A 1 418 ? 29.785 10.029 4.584 1.00 93.50 418 ASP A C 1
ATOM 3278 O O . ASP A 1 418 ? 31.015 10.090 4.536 1.00 93.50 418 ASP A O 1
ATOM 3282 N N . HIS A 1 419 ? 29.148 8.875 4.391 1.00 96.12 419 HIS A N 1
ATOM 3283 C CA . HIS A 1 419 ? 29.817 7.610 4.102 1.00 96.12 419 HIS A CA 1
ATOM 3284 C C . HIS A 1 419 ? 29.821 7.320 2.614 1.00 96.12 419 HIS A C 1
ATOM 3286 O O . HIS A 1 419 ? 28.796 7.416 1.939 1.00 96.12 419 HIS A O 1
ATOM 3292 N N . LEU A 1 420 ? 30.964 6.906 2.076 1.00 97.00 420 LEU A N 1
ATOM 3293 C CA . LEU A 1 420 ? 30.989 6.402 0.706 1.00 97.00 420 LEU A CA 1
ATOM 3294 C C . LEU A 1 420 ? 30.129 5.135 0.613 1.00 97.00 420 LEU A C 1
ATOM 3296 O O . LEU A 1 420 ? 30.002 4.385 1.579 1.00 97.00 420 LEU A O 1
ATOM 3300 N N . PHE A 1 421 ? 29.591 4.846 -0.573 1.00 97.75 421 PHE A N 1
ATOM 3301 C CA . PHE A 1 421 ? 28.706 3.693 -0.795 1.00 97.75 421 PHE A CA 1
ATOM 3302 C C . PHE A 1 421 ? 29.221 2.373 -0.183 1.00 97.75 421 PHE A C 1
ATOM 3304 O O . PHE A 1 421 ? 28.476 1.653 0.478 1.00 97.75 421 PHE A O 1
ATOM 3311 N N . GLY A 1 422 ? 30.512 2.064 -0.360 1.00 97.88 422 GLY A N 1
ATOM 3312 C CA . GLY A 1 422 ? 31.109 0.841 0.192 1.00 97.88 422 GLY A CA 1
ATOM 3313 C C . GLY A 1 422 ? 31.181 0.826 1.725 1.00 97.88 422 GLY A C 1
ATOM 3314 O O . GLY A 1 422 ? 31.009 -0.224 2.339 1.00 97.88 422 GLY A O 1
ATOM 3315 N N . GLU A 1 423 ? 31.386 1.985 2.353 1.00 98.00 423 GLU A N 1
ATOM 3316 C CA . GLU A 1 423 ? 31.384 2.123 3.813 1.00 98.00 423 GLU A CA 1
ATOM 3317 C C . GLU A 1 423 ? 29.971 1.963 4.374 1.00 98.00 423 GLU A C 1
ATOM 3319 O O . GLU A 1 423 ? 29.787 1.276 5.378 1.00 98.00 423 GLU A O 1
ATOM 3324 N N . ALA A 1 424 ? 28.969 2.536 3.701 1.00 98.25 424 ALA A N 1
ATOM 3325 C CA . ALA A 1 424 ? 27.564 2.387 4.065 1.00 98.25 424 ALA A CA 1
ATOM 3326 C C . ALA A 1 424 ? 27.084 0.933 3.957 1.00 98.25 424 ALA A C 1
ATOM 3328 O O . ALA A 1 424 ? 26.388 0.453 4.853 1.00 98.25 424 ALA A O 1
ATOM 3329 N N . GLN A 1 425 ? 27.508 0.195 2.922 1.00 98.12 425 GLN A N 1
ATOM 3330 C CA . GLN A 1 425 ? 27.264 -1.251 2.833 1.00 98.12 425 GLN A CA 1
ATOM 3331 C C . GLN A 1 425 ? 27.922 -2.015 3.985 1.00 98.12 425 GLN A C 1
ATOM 3333 O O . GLN A 1 425 ? 27.279 -2.850 4.621 1.00 98.12 425 GLN A O 1
ATOM 3338 N N . LEU A 1 426 ? 29.195 -1.731 4.280 1.00 98.12 426 LEU A N 1
ATOM 3339 C CA . LEU A 1 426 ? 29.917 -2.411 5.356 1.00 98.12 426 LEU A CA 1
ATOM 3340 C C . LEU A 1 426 ? 29.268 -2.155 6.724 1.00 98.12 426 LEU A C 1
ATOM 3342 O O . LEU A 1 426 ? 29.104 -3.088 7.511 1.00 98.12 426 LEU A O 1
ATOM 3346 N N . LYS A 1 427 ? 28.877 -0.905 6.995 1.00 97.00 427 LYS A N 1
ATOM 3347 C CA . LYS A 1 427 ? 28.181 -0.513 8.225 1.00 97.00 427 LYS A CA 1
ATOM 3348 C C . LYS A 1 427 ? 26.814 -1.169 8.337 1.00 97.00 427 LYS A C 1
ATOM 3350 O O . LYS A 1 427 ? 26.571 -1.834 9.337 1.00 97.00 427 LYS A O 1
ATOM 3355 N N . GLY A 1 428 ? 25.977 -1.061 7.304 1.00 97.69 428 GLY A N 1
ATOM 3356 C CA . GLY A 1 428 ? 24.651 -1.680 7.294 1.00 97.69 428 GLY A CA 1
ATOM 3357 C C . GLY A 1 428 ? 24.724 -3.191 7.504 1.00 97.69 428 GLY A C 1
ATOM 3358 O O . GLY A 1 428 ? 24.045 -3.726 8.377 1.00 97.69 428 GLY A O 1
ATOM 3359 N N . ARG A 1 429 ? 25.633 -3.877 6.794 1.00 98.25 429 ARG A N 1
ATOM 3360 C CA . ARG A 1 429 ? 25.860 -5.317 6.978 1.00 98.25 429 ARG A CA 1
ATOM 3361 C C . ARG A 1 429 ? 26.281 -5.655 8.407 1.00 98.25 429 ARG A C 1
ATOM 3363 O O . ARG A 1 429 ? 25.738 -6.593 8.975 1.00 98.25 429 ARG A O 1
ATOM 3370 N N . LYS A 1 430 ? 27.231 -4.916 8.989 1.00 97.94 430 LYS A N 1
ATOM 3371 C CA . LYS A 1 430 ? 27.713 -5.163 10.358 1.00 97.94 430 LYS A CA 1
ATOM 3372 C C . LYS A 1 430 ? 26.628 -4.910 11.408 1.00 97.94 430 LYS A C 1
ATOM 3374 O O . LYS A 1 430 ? 26.507 -5.684 12.353 1.00 97.94 430 LYS A O 1
ATOM 3379 N N . SER A 1 431 ? 25.850 -3.840 11.258 1.00 97.38 431 SER A N 1
ATOM 3380 C CA . SER A 1 431 ? 24.743 -3.523 12.165 1.00 97.38 431 SER A CA 1
ATOM 3381 C C . SER A 1 431 ? 23.666 -4.604 12.120 1.00 97.38 431 SER A C 1
ATOM 3383 O O . SER A 1 431 ? 23.244 -5.071 13.177 1.00 97.38 431 SER A O 1
ATOM 3385 N N . LEU A 1 432 ? 23.292 -5.057 10.917 1.00 98.38 432 LEU A N 1
ATOM 3386 C CA . LEU A 1 432 ? 22.345 -6.156 10.749 1.00 98.38 432 LEU A CA 1
ATOM 3387 C C . LEU A 1 432 ? 22.912 -7.485 11.264 1.00 98.38 432 LEU A C 1
ATOM 3389 O O . LEU A 1 432 ? 22.191 -8.225 11.915 1.00 98.38 432 LEU A O 1
ATOM 3393 N N . GLU A 1 433 ? 24.201 -7.773 11.049 1.00 98.38 433 GLU A N 1
ATOM 3394 C CA . GLU A 1 433 ? 24.856 -8.956 11.624 1.00 98.38 433 GLU A CA 1
ATOM 3395 C C . GLU A 1 433 ? 24.740 -8.955 13.149 1.00 98.38 433 GLU A C 1
ATOM 3397 O O . GLU A 1 433 ? 24.332 -9.946 13.750 1.00 98.38 433 GLU A O 1
ATOM 3402 N N . ASN A 1 434 ? 25.091 -7.837 13.786 1.00 97.94 434 ASN A N 1
ATOM 3403 C CA . ASN A 1 434 ? 24.992 -7.715 15.232 1.00 97.94 434 ASN A CA 1
ATOM 3404 C C . ASN A 1 434 ? 23.550 -7.911 15.707 1.00 97.94 434 ASN A C 1
ATOM 3406 O O . ASN A 1 434 ? 23.342 -8.619 16.682 1.00 97.94 434 ASN A O 1
ATOM 3410 N N . ALA A 1 435 ? 22.575 -7.333 15.005 1.00 98.00 435 ALA A N 1
ATOM 3411 C CA . ALA A 1 435 ? 21.160 -7.473 15.327 1.00 98.00 435 ALA A CA 1
ATOM 3412 C C . ALA A 1 435 ? 20.654 -8.916 15.157 1.00 98.00 435 ALA A C 1
ATOM 3414 O O . ALA A 1 435 ? 19.981 -9.433 16.043 1.00 98.00 435 ALA A O 1
ATOM 3415 N N . CYS A 1 436 ? 21.006 -9.595 14.061 1.00 98.06 436 CYS A N 1
ATOM 3416 C CA . CYS A 1 436 ? 20.563 -10.966 13.805 1.00 98.06 436 CYS A CA 1
ATOM 3417 C C . CYS A 1 436 ? 21.226 -12.002 14.726 1.00 98.06 436 CYS A C 1
ATOM 3419 O O . CYS A 1 436 ? 20.650 -13.055 14.976 1.00 98.06 436 CYS A O 1
ATOM 3421 N N . HIS A 1 437 ? 22.437 -11.721 15.214 1.00 97.81 437 HIS A N 1
ATOM 3422 C CA . HIS A 1 437 ? 23.167 -12.587 16.151 1.00 97.81 437 HIS A CA 1
ATOM 3423 C C . HIS A 1 437 ? 23.080 -12.113 17.608 1.00 97.81 437 HIS A C 1
ATOM 3425 O O . HIS A 1 437 ? 23.853 -12.584 18.442 1.00 97.81 437 HIS A O 1
ATOM 3431 N N . GLU A 1 438 ? 22.207 -11.147 17.901 1.00 96.44 438 GLU A N 1
ATOM 3432 C CA . GLU A 1 438 ? 22.001 -10.548 19.228 1.00 96.44 438 GLU A CA 1
ATOM 3433 C C . GLU A 1 438 ? 23.296 -10.069 19.926 1.00 96.44 438 GLU A C 1
ATOM 3435 O O . GLU A 1 438 ? 23.466 -10.110 21.149 1.00 96.44 438 GLU A O 1
ATOM 3440 N N . LYS A 1 439 ? 24.271 -9.602 19.138 1.00 95.62 439 LYS A N 1
ATOM 3441 C CA . LYS A 1 439 ? 25.557 -9.096 19.632 1.00 95.62 439 LYS A CA 1
ATOM 3442 C C . LYS A 1 439 ? 25.401 -7.652 20.097 1.00 95.62 439 LYS A C 1
ATOM 3444 O O . LYS A 1 439 ? 24.721 -6.849 19.469 1.00 95.62 439 LYS A O 1
ATOM 3449 N N . GLN A 1 440 ? 26.132 -7.290 21.154 1.00 89.88 440 GLN A N 1
ATOM 3450 C CA . GLN A 1 440 ? 26.190 -5.912 21.676 1.00 89.88 440 GLN A CA 1
ATOM 3451 C C . GLN A 1 440 ? 24.828 -5.372 22.153 1.00 89.88 440 GLN A C 1
ATOM 3453 O O . GLN A 1 440 ? 24.635 -4.164 22.210 1.00 89.88 440 GLN A O 1
ATOM 3458 N N . GLY A 1 441 ? 23.893 -6.260 22.511 1.00 90.25 441 GLY A N 1
ATOM 3459 C CA . GLY A 1 441 ? 22.540 -5.875 22.919 1.00 90.25 441 GLY A CA 1
ATOM 3460 C C . GLY A 1 441 ? 21.664 -5.384 21.765 1.00 90.25 441 GLY A C 1
ATOM 3461 O O . GLY A 1 441 ? 20.617 -4.797 22.019 1.00 90.25 441 GLY A O 1
ATOM 3462 N N . HIS A 1 442 ? 22.088 -5.593 20.516 1.00 96.25 442 HIS A N 1
ATOM 3463 C CA . HIS A 1 442 ? 21.261 -5.320 19.349 1.00 96.25 442 HIS A CA 1
ATOM 3464 C C . HIS A 1 442 ? 20.293 -6.478 19.113 1.00 96.25 442 HIS A C 1
ATOM 3466 O O . HIS A 1 442 ? 20.597 -7.608 19.477 1.00 96.25 442 HIS A O 1
ATOM 3472 N N . ALA A 1 443 ? 19.169 -6.221 18.454 1.00 97.81 443 ALA A N 1
ATOM 3473 C CA . ALA A 1 443 ? 18.245 -7.271 18.031 1.00 97.81 443 ALA A CA 1
ATOM 3474 C C . ALA A 1 443 ? 17.569 -6.890 16.713 1.00 97.81 443 ALA A C 1
ATOM 3476 O O . ALA A 1 443 ? 17.278 -5.715 16.477 1.00 97.81 443 ALA A O 1
ATOM 3477 N N . LEU A 1 444 ? 17.312 -7.871 15.847 1.00 97.94 444 LEU A N 1
ATOM 3478 C CA . LEU A 1 444 ? 16.408 -7.665 14.718 1.00 97.94 444 LEU A CA 1
ATOM 3479 C C . LEU A 1 444 ? 14.985 -7.556 15.269 1.00 97.94 444 LEU A C 1
ATOM 3481 O O . LEU A 1 444 ? 14.514 -8.486 15.918 1.00 97.94 444 LEU A O 1
ATOM 3485 N N . LEU A 1 445 ? 14.301 -6.445 14.991 1.00 96.19 445 LEU A N 1
ATOM 3486 C CA . LEU A 1 445 ? 12.874 -6.340 15.292 1.00 96.19 445 LEU A CA 1
ATOM 3487 C C . LEU A 1 445 ? 12.075 -6.989 14.166 1.00 96.19 445 LEU A C 1
ATOM 3489 O O . LEU A 1 445 ? 11.289 -7.901 14.411 1.00 96.19 445 LEU A O 1
ATOM 3493 N N . PHE A 1 446 ? 12.310 -6.546 12.929 1.00 96.94 446 PHE A N 1
ATOM 3494 C CA . PHE A 1 446 ? 11.688 -7.112 11.736 1.00 96.94 446 PHE A CA 1
ATOM 3495 C C . PHE A 1 446 ? 12.354 -6.624 10.442 1.00 96.94 446 PHE A C 1
ATOM 3497 O O . PHE A 1 446 ? 13.040 -5.599 10.410 1.00 96.94 446 PHE A O 1
ATOM 3504 N N . ALA A 1 447 ? 12.092 -7.355 9.360 1.00 98.00 447 ALA A N 1
ATOM 3505 C CA . ALA A 1 447 ? 12.320 -6.960 7.978 1.00 98.00 447 ALA A CA 1
ATOM 3506 C C . ALA A 1 447 ? 10.976 -6.862 7.236 1.00 98.00 447 ALA A C 1
ATOM 3508 O O . ALA A 1 447 ? 10.125 -7.733 7.413 1.00 98.00 447 ALA A O 1
ATOM 3509 N N . ILE A 1 448 ? 10.789 -5.835 6.406 1.00 98.06 448 ILE A N 1
ATOM 3510 C CA . ILE A 1 448 ? 9.600 -5.626 5.572 1.00 98.06 448 ILE A CA 1
ATOM 3511 C C . ILE A 1 448 ? 10.001 -5.740 4.107 1.00 98.06 448 ILE A C 1
ATOM 3513 O O . ILE A 1 448 ? 10.726 -4.884 3.601 1.00 98.06 448 ILE A O 1
ATOM 3517 N N . ASP A 1 449 ? 9.518 -6.769 3.418 1.00 97.69 449 ASP A N 1
ATOM 3518 C CA . ASP A 1 449 ? 9.679 -6.898 1.971 1.00 97.69 449 ASP A CA 1
ATOM 3519 C C . ASP A 1 449 ? 8.580 -6.119 1.262 1.00 97.69 449 ASP A C 1
ATOM 3521 O O . ASP A 1 449 ? 7.395 -6.422 1.406 1.00 97.69 449 ASP A O 1
ATOM 3525 N N . ILE A 1 450 ? 8.976 -5.112 0.484 1.00 97.31 450 ILE A N 1
ATOM 3526 C CA . ILE A 1 450 ? 8.011 -4.230 -0.164 1.00 97.31 450 ILE A CA 1
ATOM 3527 C C . ILE A 1 450 ? 7.202 -4.977 -1.224 1.00 97.31 450 ILE A C 1
ATOM 3529 O O . ILE A 1 450 ? 5.998 -4.776 -1.293 1.00 97.31 450 ILE A O 1
ATOM 3533 N N . GLN A 1 451 ? 7.788 -5.898 -1.991 1.00 94.06 451 GLN A N 1
ATOM 3534 C CA . GLN A 1 451 ? 7.033 -6.661 -2.990 1.00 94.06 451 GLN A CA 1
ATOM 3535 C C . GLN A 1 451 ? 5.967 -7.550 -2.329 1.00 94.06 451 GLN A C 1
ATOM 3537 O O . GLN A 1 451 ? 4.816 -7.568 -2.770 1.00 94.06 451 GLN A O 1
ATOM 3542 N N . ALA A 1 452 ? 6.329 -8.256 -1.256 1.00 95.00 452 ALA A N 1
ATOM 3543 C CA . ALA A 1 452 ? 5.391 -9.063 -0.482 1.00 95.00 452 ALA A CA 1
ATOM 3544 C C . ALA A 1 452 ? 4.315 -8.190 0.185 1.00 95.00 452 ALA A C 1
ATOM 3546 O O . ALA A 1 452 ? 3.145 -8.568 0.185 1.00 95.00 452 ALA A O 1
ATOM 3547 N N . ALA A 1 453 ? 4.680 -7.004 0.685 1.00 96.00 453 ALA A N 1
ATOM 3548 C CA . ALA A 1 453 ? 3.742 -6.033 1.243 1.00 96.00 453 ALA A CA 1
ATOM 3549 C C . ALA A 1 453 ? 2.717 -5.560 0.200 1.00 96.00 453 ALA A C 1
ATOM 3551 O O . ALA A 1 453 ? 1.518 -5.608 0.469 1.00 96.00 453 ALA A O 1
ATOM 3552 N N . ARG A 1 454 ? 3.152 -5.213 -1.021 1.00 94.81 454 ARG A N 1
ATOM 3553 C CA . ARG A 1 454 ? 2.242 -4.848 -2.122 1.00 94.81 454 ARG A CA 1
ATOM 3554 C C . ARG A 1 454 ? 1.282 -5.984 -2.473 1.00 94.81 454 ARG A C 1
ATOM 3556 O O . ARG A 1 454 ? 0.101 -5.739 -2.683 1.00 94.81 454 ARG A O 1
ATOM 3563 N N . LEU A 1 455 ? 1.769 -7.228 -2.527 1.00 92.69 455 LEU A N 1
ATOM 3564 C CA . LEU A 1 455 ? 0.929 -8.403 -2.800 1.00 92.69 455 LEU A CA 1
ATOM 3565 C C . LEU A 1 455 ? -0.093 -8.678 -1.690 1.00 92.69 455 LEU A C 1
ATOM 3567 O O . LEU A 1 455 ? -1.140 -9.259 -1.970 1.00 92.69 455 LEU A O 1
ATOM 3571 N N . ALA A 1 456 ? 0.205 -8.260 -0.460 1.00 92.81 456 ALA A N 1
ATOM 3572 C CA . ALA A 1 456 ? -0.694 -8.349 0.685 1.00 92.81 456 ALA A CA 1
ATOM 3573 C C . ALA A 1 456 ? -1.645 -7.145 0.826 1.00 92.81 456 ALA A C 1
ATOM 3575 O O . ALA A 1 456 ? -2.447 -7.138 1.752 1.00 92.81 456 ALA A O 1
ATOM 3576 N N . GLY A 1 457 ? -1.587 -6.157 -0.078 1.00 92.12 457 GLY A N 1
ATOM 3577 C CA . GLY A 1 457 ? -2.484 -4.995 -0.081 1.00 92.12 457 GLY A CA 1
ATOM 3578 C C . GLY A 1 457 ? -1.922 -3.729 0.572 1.00 92.12 457 GLY A C 1
ATOM 3579 O O . GLY A 1 457 ? -2.601 -2.707 0.581 1.00 92.12 457 GLY A O 1
ATOM 3580 N N . TYR A 1 458 ? -0.677 -3.746 1.061 1.00 94.19 458 TYR A N 1
ATOM 3581 C CA . TYR A 1 458 ? -0.025 -2.545 1.586 1.00 94.19 458 TYR A CA 1
ATOM 3582 C C . TYR A 1 458 ? 0.510 -1.707 0.424 1.00 94.19 458 TYR A C 1
ATOM 3584 O O . TYR A 1 458 ? 1.607 -1.962 -0.083 1.00 94.19 458 TYR A O 1
ATOM 3592 N N . HIS A 1 459 ? -0.259 -0.720 -0.023 1.00 93.12 459 HIS A N 1
ATOM 3593 C CA . HIS A 1 459 ? 0.045 0.136 -1.171 1.00 93.12 459 HIS A CA 1
ATOM 3594 C C . HIS A 1 459 ? 0.496 1.538 -0.735 1.00 93.12 459 HIS A C 1
ATOM 3596 O O . HIS A 1 459 ? 0.233 1.937 0.399 1.00 93.12 459 HIS A O 1
ATOM 3602 N N . PRO A 1 460 ? 1.188 2.294 -1.611 1.00 93.94 460 PRO A N 1
ATOM 3603 C CA . PRO A 1 460 ? 1.560 3.674 -1.321 1.00 93.94 460 PRO A CA 1
ATOM 3604 C C . PRO A 1 460 ? 0.377 4.512 -0.818 1.00 93.94 460 PRO A C 1
ATOM 3606 O O . PRO A 1 460 ? -0.709 4.471 -1.407 1.00 93.94 460 PRO A O 1
ATOM 3609 N N . LEU A 1 461 ? 0.598 5.246 0.274 1.00 91.75 461 LEU A N 1
ATOM 3610 C CA . LEU A 1 461 ? -0.373 6.171 0.851 1.00 91.75 461 LEU A CA 1
ATOM 3611 C C . LEU A 1 461 ? -0.555 7.375 -0.064 1.00 91.75 461 LEU A C 1
ATOM 3613 O O . LEU A 1 461 ? 0.392 7.831 -0.704 1.00 91.75 461 LEU A O 1
ATOM 3617 N N . GLN A 1 462 ? -1.769 7.909 -0.060 1.00 85.75 462 GLN A N 1
ATOM 3618 C CA . GLN A 1 462 ? -2.079 9.168 -0.726 1.00 85.75 462 GLN A CA 1
ATOM 3619 C C . GLN A 1 462 ? -1.883 10.319 0.249 1.00 85.75 462 GLN A C 1
ATOM 3621 O O . GLN A 1 462 ? -2.372 10.239 1.378 1.00 85.75 462 GLN A O 1
ATOM 3626 N N . HIS A 1 463 ? -1.160 11.354 -0.169 1.00 76.81 463 HIS A N 1
ATOM 3627 C CA . HIS A 1 463 ? -0.788 12.479 0.696 1.00 76.81 463 HIS A CA 1
ATOM 3628 C C . HIS A 1 463 ? -0.996 13.852 0.035 1.00 76.81 463 HIS A C 1
ATOM 3630 O O . HIS A 1 463 ? -0.693 14.876 0.639 1.00 76.81 463 HIS A O 1
ATOM 3636 N N . GLY A 1 464 ? -1.580 13.901 -1.169 1.00 65.75 464 GLY A N 1
ATOM 3637 C CA . GLY A 1 464 ? -2.247 15.101 -1.676 1.00 65.75 464 GLY A CA 1
ATOM 3638 C C . GLY A 1 464 ? -1.311 16.202 -2.176 1.00 65.75 464 GLY A C 1
ATOM 3639 O O . GLY A 1 464 ? -1.613 17.384 -2.022 1.00 65.75 464 GLY A O 1
ATOM 3640 N N . ASN A 1 465 ? -0.202 15.848 -2.835 1.00 65.12 465 ASN A N 1
ATOM 3641 C CA . ASN A 1 465 ? 0.809 16.829 -3.272 1.00 65.12 465 ASN A CA 1
ATOM 3642 C C . ASN A 1 465 ? 0.518 17.494 -4.637 1.00 65.12 465 ASN A C 1
ATOM 3644 O O . ASN A 1 465 ? 1.388 18.143 -5.217 1.00 65.12 465 ASN A O 1
ATOM 3648 N N . GLY A 1 466 ? -0.687 17.324 -5.192 1.00 61.12 466 GLY A N 1
ATOM 3649 C CA . GLY A 1 466 ? -1.080 17.892 -6.493 1.00 61.12 466 GLY A CA 1
ATOM 3650 C C . GLY A 1 466 ? -0.457 17.205 -7.721 1.00 61.12 466 GLY A C 1
ATOM 3651 O O . GLY A 1 466 ? -0.716 17.613 -8.855 1.00 61.12 466 GLY A O 1
ATOM 3652 N N . ALA A 1 467 ? 0.339 16.152 -7.528 1.00 72.31 467 ALA A N 1
ATOM 3653 C CA . ALA A 1 467 ? 0.770 15.241 -8.587 1.00 72.31 467 ALA A CA 1
ATOM 3654 C C . ALA A 1 467 ? -0.257 14.115 -8.772 1.00 72.31 467 ALA A C 1
ATOM 3656 O O . ALA A 1 467 ? -1.030 13.830 -7.866 1.00 72.31 467 ALA A O 1
ATOM 3657 N N . VAL A 1 468 ? -0.275 13.475 -9.947 1.00 77.25 468 VAL A N 1
ATOM 3658 C CA . VAL A 1 468 ? -1.156 12.320 -10.181 1.00 77.25 468 VAL A CA 1
ATOM 3659 C C . VAL A 1 468 ? -0.699 11.141 -9.322 1.00 77.25 468 VAL A C 1
ATOM 3661 O O . VAL A 1 468 ? 0.330 10.529 -9.606 1.00 77.25 468 VAL A O 1
ATOM 3664 N N . GLU A 1 469 ? -1.489 10.813 -8.309 1.00 85.62 469 GLU A N 1
ATOM 3665 C CA . GLU A 1 469 ? -1.314 9.661 -7.434 1.00 85.62 469 GLU A CA 1
ATOM 3666 C C . GLU A 1 469 ? -2.086 8.451 -7.972 1.00 85.62 469 GLU A C 1
ATOM 3668 O O . GLU A 1 469 ? -2.995 8.562 -8.802 1.00 85.62 469 GLU A O 1
ATOM 3673 N N . TYR A 1 470 ? -1.671 7.261 -7.550 1.00 89.56 470 TYR A N 1
ATOM 3674 C CA . TYR A 1 470 ? -2.229 6.007 -8.036 1.00 89.56 470 TYR A CA 1
ATOM 3675 C C . TYR A 1 470 ? -3.201 5.490 -6.983 1.00 89.56 470 TYR A C 1
ATOM 3677 O O . TYR A 1 470 ? -2.833 5.322 -5.822 1.00 89.56 470 TYR A O 1
ATOM 3685 N N . ASP A 1 471 ? -4.430 5.197 -7.396 1.00 88.06 471 ASP A N 1
ATOM 3686 C CA . ASP A 1 471 ? -5.387 4.517 -6.533 1.00 88.06 471 ASP A CA 1
ATOM 3687 C C . ASP A 1 471 ? -4.865 3.131 -6.107 1.00 88.06 471 ASP A C 1
ATOM 3689 O O . ASP A 1 471 ? -4.020 2.521 -6.778 1.00 88.06 471 ASP A O 1
ATOM 3693 N N . GLN A 1 472 ? -5.391 2.597 -5.003 1.00 87.81 472 GLN A N 1
ATOM 3694 C CA . GLN A 1 472 ? -5.016 1.268 -4.518 1.00 87.81 472 GLN A CA 1
ATOM 3695 C C . GLN A 1 472 ? -5.242 0.190 -5.574 1.00 87.81 472 GLN A C 1
ATOM 3697 O O . GLN A 1 472 ? -4.364 -0.644 -5.784 1.00 87.81 472 GLN A O 1
ATOM 3702 N N . ARG A 1 473 ? -6.363 0.239 -6.307 1.00 91.25 473 ARG A N 1
ATOM 3703 C CA . ARG A 1 473 ? -6.668 -0.760 -7.342 1.00 91.25 473 ARG A CA 1
ATOM 3704 C C . ARG A 1 473 ? -5.665 -0.710 -8.490 1.00 91.25 473 ARG A C 1
ATOM 3706 O O . ARG A 1 473 ? -5.285 -1.745 -9.031 1.00 91.25 473 ARG A O 1
ATOM 3713 N N . VAL A 1 474 ? -5.182 0.483 -8.836 1.00 94.12 474 VAL A N 1
ATOM 3714 C CA . VAL A 1 474 ? -4.118 0.665 -9.836 1.00 94.12 474 VAL A CA 1
ATOM 3715 C C . VAL A 1 474 ? -2.804 0.089 -9.318 1.00 94.12 474 VAL A C 1
ATOM 3717 O O . VAL A 1 474 ? -2.174 -0.712 -10.007 1.00 94.12 474 VAL A O 1
ATOM 3720 N N . SER A 1 475 ? -2.412 0.440 -8.092 1.00 93.50 475 SER A N 1
ATOM 3721 C CA . SER A 1 475 ? -1.197 -0.077 -7.448 1.00 93.50 475 SER A CA 1
ATOM 3722 C C . SER A 1 475 ? -1.208 -1.608 -7.354 1.00 93.50 475 SER A C 1
ATOM 3724 O O . SER A 1 475 ? -0.209 -2.273 -7.647 1.00 93.50 475 SER A O 1
ATOM 3726 N N . GLN A 1 476 ? -2.361 -2.185 -7.022 1.00 94.12 476 GLN A N 1
ATOM 3727 C CA . GLN A 1 476 ? -2.576 -3.623 -6.968 1.00 94.12 476 GLN A CA 1
ATOM 3728 C C . GLN A 1 476 ? -2.492 -4.267 -8.358 1.00 94.12 476 GLN A C 1
ATOM 3730 O O . GLN A 1 476 ? -1.787 -5.263 -8.524 1.00 94.12 476 GLN A O 1
ATOM 3735 N N . ALA A 1 477 ? -3.114 -3.673 -9.382 1.00 96.50 477 ALA A N 1
ATOM 3736 C CA . ALA A 1 477 ? -3.037 -4.176 -10.754 1.00 96.50 477 ALA A CA 1
ATOM 3737 C C . ALA A 1 477 ? -1.596 -4.198 -11.286 1.00 96.50 477 ALA A C 1
ATOM 3739 O O . ALA A 1 477 ? -1.186 -5.176 -11.913 1.00 96.50 477 ALA A O 1
ATOM 3740 N N . LEU A 1 478 ? -0.802 -3.158 -11.008 1.00 95.88 478 LEU A N 1
ATOM 3741 C CA . LEU A 1 478 ? 0.612 -3.098 -11.400 1.00 95.88 478 LEU A CA 1
ATOM 3742 C C . LEU A 1 478 ? 1.453 -4.138 -10.659 1.00 95.88 478 LEU A C 1
ATOM 3744 O O . LEU A 1 478 ? 2.314 -4.787 -11.257 1.00 95.88 478 LEU A O 1
ATOM 3748 N N . THR A 1 479 ? 1.159 -4.347 -9.376 1.00 94.75 479 THR A N 1
ATOM 3749 C CA . THR A 1 479 ? 1.795 -5.389 -8.564 1.00 94.75 479 THR A CA 1
ATOM 3750 C C . THR A 1 479 ? 1.490 -6.777 -9.127 1.00 94.75 479 THR A C 1
ATOM 3752 O O . THR A 1 479 ? 2.405 -7.575 -9.336 1.00 94.75 479 THR A O 1
ATOM 3755 N N . PHE A 1 480 ? 0.225 -7.063 -9.445 1.00 96.62 480 PHE A N 1
ATOM 3756 C CA . PHE A 1 480 ? -0.179 -8.323 -10.068 1.00 96.62 480 PHE A CA 1
ATOM 3757 C C . PHE A 1 480 ? 0.424 -8.505 -11.456 1.00 96.62 480 PHE A C 1
ATOM 3759 O O . PHE A 1 480 ? 0.851 -9.606 -11.785 1.00 96.62 480 PHE A O 1
ATOM 3766 N N . ALA A 1 481 ? 0.528 -7.443 -12.250 1.00 97.12 481 ALA A N 1
ATOM 3767 C CA . ALA A 1 481 ? 1.194 -7.502 -13.542 1.00 97.12 481 ALA A CA 1
ATOM 3768 C C . ALA A 1 481 ? 2.677 -7.890 -13.408 1.00 97.12 481 ALA A C 1
ATOM 3770 O O . ALA A 1 481 ? 3.167 -8.725 -14.172 1.00 97.12 481 ALA A O 1
ATOM 3771 N N . LYS A 1 482 ? 3.384 -7.331 -12.416 1.00 94.00 482 LYS A N 1
ATOM 3772 C CA . LYS A 1 482 ? 4.775 -7.699 -12.117 1.00 94.00 482 LYS A CA 1
ATOM 3773 C C . LYS A 1 482 ? 4.892 -9.153 -11.653 1.00 94.00 482 LYS A C 1
ATOM 3775 O O . LYS A 1 482 ? 5.736 -9.879 -12.170 1.00 94.00 482 LYS A O 1
ATOM 3780 N N . ASP A 1 483 ? 4.027 -9.589 -10.741 1.00 93.50 483 ASP A N 1
ATOM 3781 C CA . ASP A 1 483 ? 3.976 -10.978 -10.258 1.00 93.50 483 ASP A CA 1
ATOM 3782 C C . ASP A 1 483 ? 3.686 -11.967 -11.403 1.00 93.50 483 ASP A C 1
ATOM 3784 O O . ASP A 1 483 ? 4.363 -12.985 -11.532 1.00 93.50 483 ASP A O 1
ATOM 3788 N N . GLU A 1 484 ? 2.764 -11.646 -12.316 1.00 95.50 484 GLU A N 1
ATOM 3789 C CA . GLU A 1 484 ? 2.515 -12.474 -13.504 1.00 95.50 484 GLU A CA 1
ATOM 3790 C C . GLU A 1 484 ? 3.721 -12.528 -14.448 1.00 95.50 484 GLU A C 1
ATOM 3792 O O . GLU A 1 484 ? 4.042 -13.597 -14.970 1.00 95.50 484 GLU A O 1
ATOM 3797 N N . ALA A 1 485 ? 4.439 -11.419 -14.638 1.00 94.62 485 ALA A N 1
ATOM 3798 C CA . ALA A 1 485 ? 5.664 -11.416 -15.433 1.00 94.62 485 ALA A CA 1
ATOM 3799 C C . ALA A 1 485 ? 6.767 -12.283 -14.801 1.00 94.62 485 ALA A C 1
ATOM 3801 O O . ALA A 1 485 ? 7.447 -13.028 -15.510 1.00 94.62 485 ALA A O 1
ATOM 3802 N N . GLU A 1 486 ? 6.923 -12.240 -13.476 1.00 91.25 486 GLU A N 1
ATOM 3803 C CA . GLU A 1 486 ? 7.881 -13.080 -12.751 1.00 91.25 486 GLU A CA 1
ATOM 3804 C C . GLU A 1 486 ? 7.506 -14.570 -12.828 1.00 91.25 486 GLU A C 1
ATOM 3806 O O . GLU A 1 486 ? 8.364 -15.401 -13.147 1.00 91.25 486 GLU A O 1
ATOM 3811 N N . ARG A 1 487 ? 6.224 -14.919 -12.643 1.00 91.88 487 ARG A N 1
ATOM 3812 C CA . ARG A 1 487 ? 5.706 -16.297 -12.777 1.00 91.88 487 ARG A CA 1
ATOM 3813 C C . ARG A 1 487 ? 5.870 -16.849 -14.186 1.00 91.88 487 ARG A C 1
ATOM 3815 O O . ARG A 1 487 ? 6.296 -17.991 -14.359 1.00 91.88 487 ARG A O 1
ATOM 3822 N N . ALA A 1 488 ? 5.570 -16.031 -15.192 1.00 94.94 488 ALA A N 1
ATOM 3823 C CA . ALA A 1 488 ? 5.764 -16.373 -16.596 1.00 94.94 488 ALA A CA 1
ATOM 3824 C C . ALA A 1 488 ? 7.245 -16.385 -17.004 1.00 94.94 488 ALA A C 1
ATOM 3826 O O . ALA A 1 488 ? 7.575 -16.866 -18.089 1.00 94.94 488 ALA A O 1
ATOM 3827 N N . ARG A 1 489 ? 8.144 -15.897 -16.133 1.00 94.06 489 ARG A N 1
ATOM 3828 C CA . ARG A 1 489 ? 9.575 -15.707 -16.404 1.00 94.06 489 ARG A CA 1
ATOM 3829 C C . ARG A 1 489 ? 9.804 -14.841 -17.641 1.00 94.06 489 ARG A C 1
ATOM 3831 O O . ARG A 1 489 ? 10.699 -15.124 -18.437 1.00 94.06 489 ARG A O 1
ATOM 3838 N N . SER A 1 490 ? 8.969 -13.827 -17.815 1.00 94.31 490 SER A N 1
ATOM 3839 C CA . SER A 1 490 ? 9.022 -12.902 -18.941 1.00 94.31 490 SER A CA 1
ATOM 3840 C C . SER A 1 490 ? 10.323 -12.103 -18.933 1.00 94.31 490 SER A C 1
ATOM 3842 O O . SER A 1 490 ? 10.916 -11.850 -17.886 1.00 94.31 490 SER A O 1
ATOM 3844 N N . ASP A 1 491 ? 10.779 -11.689 -20.109 1.00 91.69 491 ASP A N 1
ATOM 3845 C CA . ASP A 1 491 ? 11.957 -10.836 -20.263 1.00 91.69 491 ASP A CA 1
ATOM 3846 C C . ASP A 1 491 ? 11.649 -9.339 -20.109 1.00 91.69 491 ASP A C 1
ATOM 3848 O O . ASP A 1 491 ? 12.571 -8.553 -19.901 1.00 91.69 491 ASP A O 1
ATOM 3852 N N . THR A 1 492 ? 10.374 -8.949 -20.192 1.00 92.75 492 THR A N 1
ATOM 3853 C CA . THR A 1 492 ? 9.894 -7.568 -20.056 1.00 92.75 492 THR A CA 1
ATOM 3854 C C . THR A 1 492 ? 8.443 -7.511 -19.566 1.00 92.75 492 THR A C 1
ATOM 3856 O O . THR A 1 492 ? 7.639 -8.410 -19.823 1.00 92.75 492 THR A O 1
ATOM 3859 N N . LEU A 1 493 ? 8.080 -6.423 -18.890 1.00 94.75 493 LEU A N 1
ATOM 3860 C CA . LEU A 1 493 ? 6.702 -6.012 -18.633 1.00 94.75 493 LEU A CA 1
ATOM 3861 C C . LEU A 1 493 ? 6.079 -5.525 -19.947 1.00 94.75 493 LEU A C 1
ATOM 3863 O O . LEU A 1 493 ? 6.738 -4.861 -20.745 1.00 94.75 493 LEU A O 1
ATOM 3867 N N . THR A 1 494 ? 4.821 -5.902 -20.187 1.00 96.62 494 THR A N 1
ATOM 3868 C CA . THR A 1 494 ? 4.099 -5.634 -21.443 1.00 96.62 494 THR A CA 1
ATOM 3869 C C . THR A 1 494 ? 2.637 -5.338 -21.145 1.00 96.62 494 THR A C 1
ATOM 3871 O O . THR A 1 494 ? 2.145 -5.686 -20.067 1.00 96.62 494 THR A O 1
ATOM 3874 N N . ALA A 1 495 ? 1.907 -4.813 -22.130 1.00 97.62 495 ALA A N 1
ATOM 3875 C CA . ALA A 1 495 ? 0.455 -4.631 -22.051 1.00 97.62 495 ALA A CA 1
ATOM 3876 C C . ALA A 1 495 ? -0.305 -5.903 -21.616 1.00 97.62 495 ALA A C 1
ATOM 3878 O O . ALA A 1 495 ? -1.308 -5.815 -20.917 1.00 97.62 495 ALA A O 1
ATOM 3879 N N . ARG A 1 496 ? 0.188 -7.103 -21.963 1.00 98.06 496 ARG A N 1
ATOM 3880 C CA . ARG A 1 496 ? -0.440 -8.378 -21.563 1.00 98.06 496 ARG A CA 1
ATOM 3881 C C . ARG A 1 496 ? -0.325 -8.653 -20.067 1.00 98.06 496 ARG A C 1
ATOM 3883 O O . ARG A 1 496 ? -1.259 -9.185 -19.481 1.00 98.06 496 ARG A O 1
ATOM 3890 N N . HIS A 1 497 ? 0.796 -8.279 -19.452 1.00 98.25 497 HIS A N 1
ATOM 3891 C CA . HIS A 1 497 ? 0.963 -8.387 -18.003 1.00 98.25 497 HIS A CA 1
ATOM 3892 C C . HIS A 1 497 ? 0.030 -7.410 -17.289 1.00 98.25 497 HIS A C 1
ATOM 3894 O O . HIS A 1 497 ? -0.646 -7.801 -16.346 1.00 98.25 497 HIS A O 1
ATOM 3900 N N . LEU A 1 498 ? -0.072 -6.173 -17.788 1.00 98.06 498 LEU A N 1
ATOM 3901 C CA . LEU A 1 498 ? -0.998 -5.173 -17.254 1.00 98.06 498 LEU A CA 1
ATOM 3902 C C . LEU A 1 498 ? -2.460 -5.624 -17.364 1.00 98.06 498 LEU A C 1
ATOM 3904 O O . LEU A 1 498 ? -3.218 -5.515 -16.406 1.00 98.06 498 LEU A O 1
ATOM 3908 N N . PHE A 1 499 ? -2.828 -6.197 -18.511 1.00 98.44 499 PHE A N 1
ATOM 3909 C CA . PHE A 1 499 ? -4.142 -6.785 -18.749 1.00 98.44 499 PHE A CA 1
ATOM 3910 C C . PHE A 1 499 ? -4.472 -7.902 -17.756 1.00 98.44 499 PHE A C 1
ATOM 3912 O O . PHE A 1 499 ? -5.548 -7.897 -17.164 1.00 98.44 499 PHE A O 1
ATOM 3919 N N . LEU A 1 500 ? -3.535 -8.830 -17.532 1.00 98.56 500 LEU A N 1
ATOM 3920 C CA . LEU A 1 500 ? -3.686 -9.895 -16.539 1.00 98.56 500 LEU A CA 1
ATOM 3921 C C . LEU A 1 500 ? -3.753 -9.352 -15.107 1.00 98.56 500 LEU A C 1
ATOM 3923 O O . LEU A 1 500 ? -4.523 -9.868 -14.303 1.00 98.56 500 LEU A O 1
ATOM 3927 N N . GLY A 1 501 ? -2.985 -8.305 -14.800 1.00 98.06 501 GLY A N 1
ATOM 3928 C CA . GLY A 1 501 ? -3.022 -7.629 -13.506 1.00 98.06 501 GLY A CA 1
ATOM 3929 C C . GLY A 1 501 ? -4.388 -7.013 -13.210 1.00 98.06 501 GLY A C 1
ATOM 3930 O O . GLY A 1 501 ? -4.949 -7.259 -12.147 1.00 98.06 501 GLY A O 1
ATOM 3931 N N . LEU A 1 502 ? -4.966 -6.292 -14.177 1.00 97.69 502 LEU A N 1
ATOM 3932 C CA . LEU A 1 502 ? -6.322 -5.741 -14.071 1.00 97.69 502 LEU A CA 1
ATOM 3933 C C . LEU A 1 502 ? -7.380 -6.844 -13.957 1.00 97.69 502 LEU A C 1
ATOM 3935 O O . LEU A 1 502 ? -8.246 -6.769 -13.093 1.00 97.69 502 LEU A O 1
ATOM 3939 N N . LEU A 1 503 ? -7.275 -7.901 -14.769 1.00 97.56 503 LEU A N 1
ATOM 3940 C CA . LEU A 1 503 ? -8.169 -9.063 -14.715 1.00 97.56 503 LEU A CA 1
ATOM 3941 C C . LEU A 1 503 ? -8.098 -9.844 -13.402 1.00 97.56 503 LEU A C 1
ATOM 3943 O O . LEU A 1 503 ? -8.989 -10.648 -13.142 1.00 97.56 503 LEU A O 1
ATOM 3947 N N . ARG A 1 504 ? -7.048 -9.656 -12.599 1.00 96.75 504 ARG A N 1
ATOM 3948 C CA . ARG A 1 504 ? -6.882 -10.312 -11.300 1.00 96.75 504 ARG A CA 1
ATOM 3949 C C . ARG A 1 504 ? -7.469 -9.503 -10.140 1.00 96.75 504 ARG A C 1
ATOM 3951 O O . ARG A 1 504 ? -7.588 -10.049 -9.049 1.00 96.75 504 ARG A O 1
ATOM 3958 N N . LEU A 1 505 ? -7.846 -8.242 -10.354 1.00 94.38 505 LEU A N 1
ATOM 3959 C CA . LEU A 1 505 ? -8.535 -7.455 -9.332 1.00 94.38 505 LEU A CA 1
ATOM 3960 C C . LEU A 1 505 ? -9.895 -8.074 -8.983 1.00 94.38 505 LEU A C 1
ATOM 3962 O O . LEU A 1 505 ? -10.618 -8.558 -9.859 1.00 94.38 505 LEU A O 1
ATOM 3966 N N . ASP A 1 506 ? -10.276 -7.975 -7.711 1.00 89.50 506 ASP A N 1
ATOM 3967 C CA . ASP A 1 506 ? -11.615 -8.349 -7.262 1.00 89.50 506 ASP A CA 1
ATOM 3968 C C . ASP A 1 506 ? -12.658 -7.402 -7.864 1.00 89.50 506 ASP A C 1
ATOM 3970 O O . ASP A 1 506 ? -12.493 -6.175 -7.829 1.00 89.50 506 ASP A O 1
ATOM 3974 N N . ALA A 1 507 ? -13.722 -7.977 -8.436 1.00 87.81 507 ALA A N 1
ATOM 3975 C CA . ALA A 1 507 ? -14.770 -7.255 -9.162 1.00 87.81 507 ALA A CA 1
ATOM 3976 C C . ALA A 1 507 ? -14.219 -6.287 -10.233 1.00 87.81 507 ALA A C 1
ATOM 3978 O O . ALA A 1 507 ? -14.728 -5.179 -10.402 1.00 87.81 507 ALA A O 1
ATOM 3979 N N . SER A 1 508 ? -13.166 -6.696 -10.949 1.00 92.06 508 SER A N 1
ATOM 3980 C CA . SER A 1 508 ? -12.524 -5.906 -12.010 1.00 92.06 508 SER A CA 1
ATOM 3981 C C . SER A 1 508 ? -13.518 -5.376 -13.054 1.00 92.06 508 SER A C 1
ATOM 3983 O O . SER A 1 508 ? -14.422 -6.095 -13.485 1.00 92.06 508 SER A O 1
ATOM 3985 N N . LEU A 1 509 ? -13.288 -4.160 -13.556 1.00 94.06 509 LEU A N 1
ATOM 3986 C CA . LEU A 1 509 ? -14.013 -3.598 -14.698 1.00 94.06 509 LEU A CA 1
ATOM 3987 C C . LEU A 1 509 ? -13.856 -4.465 -15.950 1.00 94.06 509 LEU A C 1
ATOM 3989 O O . LEU A 1 509 ? -14.829 -4.672 -16.667 1.00 94.06 509 LEU A O 1
ATOM 3993 N N . LEU A 1 510 ? -12.671 -5.031 -16.198 1.00 95.69 510 LEU A N 1
ATOM 3994 C CA . LEU A 1 510 ? -12.464 -5.943 -17.326 1.00 95.69 510 LEU A CA 1
ATOM 3995 C C . LEU A 1 510 ? -13.264 -7.235 -17.173 1.00 95.69 510 LEU A C 1
ATOM 3997 O O . LEU A 1 510 ? -13.857 -7.693 -18.148 1.00 95.69 510 LEU A O 1
ATOM 4001 N N . GLN A 1 511 ? -13.310 -7.810 -15.967 1.00 95.31 511 GLN A N 1
ATOM 4002 C CA . GLN A 1 511 ? -14.159 -8.976 -15.710 1.00 95.31 511 GLN A CA 1
ATOM 4003 C C . GLN A 1 511 ? -15.620 -8.625 -16.004 1.00 95.31 511 GLN A C 1
ATOM 4005 O O . GLN A 1 511 ? -16.247 -9.297 -16.815 1.00 95.31 511 GLN A O 1
ATOM 4010 N N . GLN A 1 512 ? -16.127 -7.526 -15.436 1.00 94.12 512 GLN A N 1
ATOM 4011 C CA . GLN A 1 512 ? -17.504 -7.074 -15.651 1.00 94.12 512 GLN A CA 1
ATOM 4012 C C . GLN A 1 512 ? -17.827 -6.834 -17.135 1.00 94.12 512 GLN A C 1
ATOM 4014 O O . GLN A 1 512 ? -18.897 -7.233 -17.594 1.00 94.12 512 GLN A O 1
ATOM 4019 N N . ILE A 1 513 ? -16.906 -6.236 -17.903 1.00 95.00 513 ILE A N 1
ATOM 4020 C CA . ILE A 1 513 ? -17.058 -6.065 -19.356 1.00 95.00 513 ILE A CA 1
ATOM 4021 C C . ILE A 1 513 ? -17.221 -7.424 -20.034 1.00 95.00 513 ILE A C 1
ATOM 4023 O O . ILE A 1 513 ? -18.168 -7.605 -20.793 1.00 95.00 513 ILE A O 1
ATOM 4027 N N . PHE A 1 514 ? -16.334 -8.385 -19.766 1.00 96.44 514 PHE A N 1
ATOM 4028 C CA . PHE A 1 514 ? -16.370 -9.684 -20.441 1.00 96.44 514 PHE A CA 1
ATOM 4029 C C . PHE A 1 514 ? -17.592 -10.523 -20.058 1.00 96.44 514 PHE A C 1
ATOM 4031 O O . PHE A 1 514 ? -18.188 -11.147 -20.936 1.00 96.44 514 PHE A O 1
ATOM 4038 N N . GLU A 1 515 ? -18.031 -10.466 -18.802 1.00 94.88 515 GLU A N 1
ATOM 4039 C CA . GLU A 1 515 ? -19.268 -11.126 -18.363 1.00 94.88 515 GLU A CA 1
ATOM 4040 C C . GLU A 1 515 ? -20.534 -10.529 -19.018 1.00 94.88 515 GLU A C 1
ATOM 4042 O O . GLU A 1 515 ? -21.554 -11.209 -19.108 1.00 94.88 515 GLU A O 1
ATOM 4047 N N . CYS A 1 516 ? -20.491 -9.297 -19.554 1.00 93.00 516 CYS A N 1
ATOM 4048 C CA . CYS A 1 516 ? -21.607 -8.760 -20.349 1.00 93.00 516 CYS A CA 1
ATOM 4049 C C . CYS A 1 516 ? -21.794 -9.467 -21.701 1.00 93.00 516 CYS A C 1
ATOM 4051 O O . CYS A 1 516 ? -22.869 -9.351 -22.295 1.00 93.00 516 CYS A O 1
ATOM 4053 N N . PHE A 1 517 ? -20.762 -10.145 -22.212 1.00 95.00 517 PHE A N 1
ATOM 4054 C CA . PHE A 1 517 ? -20.829 -10.856 -23.490 1.00 95.00 517 PHE A CA 1
ATOM 4055 C C . PHE A 1 517 ? -21.225 -12.317 -23.301 1.00 95.00 517 PHE A C 1
ATOM 4057 O O . PHE A 1 517 ? -22.075 -12.821 -24.033 1.00 95.00 517 PHE A O 1
ATOM 4064 N N . GLU A 1 518 ? -20.595 -13.000 -22.346 1.00 95.38 518 GLU A N 1
ATOM 4065 C CA . GLU A 1 518 ? -20.819 -14.417 -22.074 1.00 95.38 518 GLU A CA 1
ATOM 4066 C C . GLU A 1 518 ? -20.350 -14.760 -20.652 1.00 95.38 518 GLU A C 1
ATOM 4068 O O . GLU A 1 518 ? -19.277 -14.326 -20.229 1.00 95.38 518 GLU A O 1
ATOM 4073 N N . GLU A 1 519 ? -21.132 -15.571 -19.934 1.00 95.50 519 GLU A N 1
ATOM 4074 C CA . GLU A 1 519 ? -20.784 -16.038 -18.588 1.00 95.50 519 GLU A CA 1
ATOM 4075 C C . GLU A 1 519 ? -19.478 -16.858 -18.601 1.00 95.50 519 GLU A C 1
ATOM 4077 O O . GLU A 1 519 ? -19.314 -17.801 -19.379 1.00 95.50 519 GLU A O 1
ATOM 4082 N N . GLY A 1 520 ? -18.532 -16.506 -17.729 1.00 94.38 520 GLY A N 1
ATOM 4083 C CA . GLY A 1 520 ? -17.222 -17.146 -17.611 1.00 94.38 520 GLY A CA 1
ATOM 4084 C C . GLY A 1 520 ? -16.215 -16.735 -18.691 1.00 94.38 520 GLY A C 1
ATOM 4085 O O . GLY A 1 520 ? -15.108 -17.290 -18.745 1.00 94.38 520 GLY A O 1
ATOM 4086 N N . LEU A 1 521 ? -16.546 -15.763 -19.551 1.00 96.69 521 LEU A N 1
ATOM 4087 C CA . LEU A 1 521 ? -15.639 -15.294 -20.602 1.00 96.69 521 LEU A CA 1
ATOM 4088 C C . LEU A 1 521 ? -14.348 -14.715 -20.024 1.00 96.69 521 LEU A C 1
ATOM 4090 O O . LEU A 1 521 ? -13.272 -14.957 -20.578 1.00 96.69 521 LEU A O 1
ATOM 4094 N N . SER A 1 522 ? -14.429 -14.011 -18.893 1.00 96.19 522 SER A N 1
ATOM 4095 C CA . SER A 1 522 ? -13.265 -13.423 -18.223 1.00 96.19 522 SER A CA 1
ATOM 4096 C C . SER A 1 522 ? -12.176 -14.468 -17.935 1.00 96.19 522 SER A C 1
ATOM 4098 O O . SER A 1 522 ? -11.011 -14.264 -18.273 1.00 96.19 522 SER A O 1
ATOM 4100 N N . GLN A 1 523 ? -12.549 -15.646 -17.425 1.00 96.12 523 GLN A N 1
ATOM 4101 C CA . GLN A 1 523 ? -11.621 -16.749 -17.142 1.00 96.12 523 GLN A CA 1
ATOM 4102 C C . GLN A 1 523 ? -10.975 -17.304 -18.416 1.00 96.12 523 GLN A C 1
ATOM 4104 O O . GLN A 1 523 ? -9.782 -17.639 -18.439 1.00 96.12 523 GLN A O 1
ATOM 4109 N N . HIS A 1 524 ? -11.752 -17.397 -19.497 1.00 96.25 524 HIS A N 1
ATOM 4110 C CA . HIS A 1 524 ? -11.247 -17.852 -20.786 1.00 96.25 524 HIS A CA 1
ATOM 4111 C C . HIS A 1 524 ? -10.232 -16.865 -21.375 1.00 96.25 524 HIS A C 1
ATOM 4113 O O . HIS A 1 524 ? -9.164 -17.283 -21.836 1.00 96.25 524 HIS A O 1
ATOM 4119 N N . VAL A 1 525 ? -10.541 -15.568 -21.305 1.00 96.94 525 VAL A N 1
ATOM 4120 C CA . VAL A 1 525 ? -9.668 -14.469 -21.731 1.00 96.94 525 VAL A CA 1
ATOM 4121 C C . VAL A 1 525 ? -8.373 -14.455 -20.919 1.00 96.94 525 VAL A C 1
ATOM 4123 O O . VAL A 1 525 ? -7.293 -14.459 -21.514 1.00 96.94 525 VAL A O 1
ATOM 4126 N N . THR A 1 526 ? -8.454 -14.560 -19.589 1.00 97.62 526 THR A N 1
ATOM 4127 C CA . THR A 1 526 ? -7.285 -14.688 -18.700 1.00 97.62 526 THR A CA 1
ATOM 4128 C C . THR A 1 526 ? -6.400 -15.862 -19.116 1.00 97.62 526 THR A C 1
ATOM 4130 O O . THR A 1 526 ? -5.198 -15.699 -19.330 1.00 97.62 526 THR A O 1
ATOM 4133 N N . SER A 1 527 ? -6.994 -17.039 -19.328 1.00 96.94 527 SER A N 1
ATOM 4134 C CA . SER A 1 527 ? -6.253 -18.244 -19.719 1.00 96.94 527 SER A CA 1
ATOM 4135 C C . SER A 1 527 ? -5.565 -18.095 -21.082 1.00 96.94 527 SER A C 1
ATOM 4137 O O . SER A 1 527 ? -4.456 -18.588 -21.289 1.00 96.94 527 SER A O 1
ATOM 4139 N N . ALA A 1 528 ? -6.221 -17.441 -22.043 1.00 96.88 528 ALA A N 1
ATOM 4140 C CA . ALA A 1 528 ? -5.648 -17.180 -23.360 1.00 96.88 528 ALA A CA 1
ATOM 4141 C C . ALA A 1 528 ? -4.489 -16.176 -23.287 1.00 96.88 528 ALA A C 1
ATOM 4143 O O . ALA A 1 528 ? -3.442 -16.408 -23.894 1.00 96.88 528 ALA A O 1
ATOM 4144 N N . ALA A 1 529 ? -4.645 -15.108 -22.501 1.00 96.94 529 ALA A N 1
ATOM 4145 C CA . ALA A 1 529 ? -3.597 -14.124 -22.272 1.00 96.94 529 ALA A CA 1
ATOM 4146 C C . ALA A 1 529 ? -2.369 -14.748 -21.592 1.00 96.94 529 ALA A C 1
ATOM 4148 O O . ALA A 1 529 ? -1.258 -14.566 -22.091 1.00 96.94 529 ALA A O 1
ATOM 4149 N N . GLN A 1 530 ? -2.553 -15.572 -20.554 1.00 97.25 530 GLN A N 1
ATOM 4150 C CA . GLN A 1 530 ? -1.463 -16.313 -19.901 1.00 97.25 530 GLN A CA 1
ATOM 4151 C C . GLN A 1 530 ? -0.722 -17.237 -20.876 1.00 97.25 530 GLN A C 1
ATOM 4153 O O . GLN A 1 530 ? 0.505 -17.214 -20.934 1.00 97.25 530 GLN A O 1
ATOM 4158 N N . ARG A 1 531 ? -1.444 -18.005 -21.708 1.00 96.00 531 ARG A N 1
ATOM 4159 C CA . ARG A 1 531 ? -0.828 -18.882 -22.726 1.00 96.00 531 ARG A CA 1
ATOM 4160 C C . ARG A 1 531 ? -0.048 -18.126 -23.800 1.00 96.00 531 ARG A C 1
ATOM 4162 O O . ARG A 1 531 ? 0.803 -18.719 -24.456 1.00 96.00 531 ARG A O 1
ATOM 4169 N N . SER A 1 532 ? -0.351 -16.846 -24.008 1.00 95.38 532 SER A N 1
ATOM 4170 C CA . SER A 1 532 ? 0.372 -16.016 -24.972 1.00 95.38 532 SER A CA 1
ATOM 4171 C C . SER A 1 532 ? 1.741 -15.553 -24.459 1.00 95.38 532 SER A C 1
ATOM 4173 O O . SER A 1 532 ? 2.554 -15.081 -25.254 1.00 95.38 532 SER A O 1
ATOM 4175 N N . LEU A 1 533 ? 1.997 -15.636 -23.148 1.00 95.88 533 LEU A N 1
ATOM 4176 C CA . LEU A 1 533 ? 3.266 -15.221 -22.556 1.00 95.88 533 LEU A CA 1
ATOM 4177 C C . LEU A 1 533 ? 4.378 -16.227 -22.882 1.00 95.88 533 LEU A C 1
ATOM 4179 O O . LEU A 1 533 ? 4.145 -17.428 -23.037 1.00 95.88 533 LEU A O 1
ATOM 4183 N N . HIS A 1 534 ? 5.608 -15.729 -22.985 1.00 90.75 534 HIS A N 1
ATOM 4184 C CA . HIS A 1 534 ? 6.784 -16.536 -23.291 1.00 90.75 534 HIS A CA 1
ATOM 4185 C C . HIS A 1 534 ? 7.866 -16.276 -22.249 1.00 90.75 534 HIS A C 1
ATOM 4187 O O . HIS A 1 534 ? 8.277 -15.135 -22.052 1.00 90.75 534 HIS A O 1
ATOM 4193 N N . GLY A 1 535 ? 8.316 -17.345 -21.594 1.00 92.12 535 GLY A N 1
ATOM 4194 C CA . GLY A 1 535 ? 9.357 -17.269 -20.578 1.00 92.12 535 GLY A CA 1
ATOM 4195 C C . GLY A 1 535 ? 10.761 -17.400 -21.158 1.00 92.12 535 GLY A C 1
ATOM 4196 O O . GLY A 1 535 ? 10.979 -18.104 -22.147 1.00 92.12 535 GLY A O 1
ATOM 4197 N N . VAL A 1 536 ? 11.732 -16.779 -20.491 1.00 91.12 536 VAL A N 1
ATOM 4198 C CA . VAL A 1 536 ? 13.160 -16.918 -20.788 1.00 91.12 536 VAL A CA 1
ATOM 4199 C C . VAL A 1 536 ? 13.900 -17.683 -19.676 1.00 91.12 536 VAL A C 1
ATOM 4201 O O . VAL A 1 536 ? 13.509 -17.630 -18.505 1.00 91.12 536 VAL A O 1
ATOM 4204 N N . PRO A 1 537 ? 14.997 -18.405 -19.991 1.00 88.06 537 PRO A N 1
ATOM 4205 C CA . PRO A 1 537 ? 15.751 -19.177 -18.995 1.00 88.06 537 PRO A CA 1
ATOM 4206 C C . PRO A 1 537 ? 16.375 -18.338 -17.875 1.00 88.06 537 PRO A C 1
ATOM 4208 O O . PRO A 1 537 ? 16.580 -18.836 -16.772 1.00 88.06 537 PRO A O 1
ATOM 4211 N N . THR A 1 538 ? 16.671 -17.071 -18.129 1.00 83.38 538 THR A N 1
ATOM 4212 C CA . THR A 1 538 ? 17.259 -16.165 -17.137 1.00 83.38 538 THR A CA 1
ATOM 4213 C C . THR A 1 538 ? 16.650 -14.784 -17.343 1.00 83.38 538 THR A C 1
ATOM 4215 O O . THR A 1 538 ? 17.190 -13.993 -18.117 1.00 83.38 538 THR A O 1
ATOM 4218 N N . PRO A 1 539 ? 15.494 -14.510 -16.711 1.00 84.25 539 PRO A N 1
ATOM 4219 C CA . PRO A 1 539 ? 14.867 -13.199 -16.780 1.00 84.25 539 PRO A CA 1
ATOM 4220 C C . PRO A 1 539 ? 15.815 -12.114 -16.260 1.00 84.25 539 PRO A C 1
ATOM 4222 O O . PRO A 1 539 ? 16.546 -12.361 -15.292 1.00 84.25 539 PRO A O 1
ATOM 4225 N N . PRO A 1 540 ? 15.830 -10.922 -16.874 1.00 83.50 540 PRO A N 1
ATOM 4226 C CA . PRO A 1 540 ? 16.573 -9.798 -16.333 1.00 83.50 540 PRO A CA 1
ATOM 4227 C C . PRO A 1 540 ? 15.949 -9.357 -15.003 1.00 83.50 540 PRO A C 1
ATOM 4229 O O . PRO A 1 540 ? 14.728 -9.288 -14.875 1.00 83.50 540 PRO A O 1
ATOM 4232 N N . LEU A 1 541 ? 16.791 -9.012 -14.028 1.00 78.94 541 LEU A N 1
ATOM 4233 C CA . LEU A 1 541 ? 16.353 -8.369 -12.794 1.00 78.94 541 LEU A CA 1
ATOM 4234 C C . LEU A 1 541 ? 17.116 -7.050 -12.611 1.00 78.94 541 LEU A C 1
ATOM 4236 O O . LEU A 1 541 ? 18.352 -7.063 -12.582 1.00 78.94 541 LEU A O 1
ATOM 4240 N N . PRO A 1 542 ? 16.425 -5.906 -12.485 1.00 85.69 542 PRO A N 1
ATOM 4241 C CA . PRO A 1 542 ? 14.965 -5.747 -12.522 1.00 85.69 542 PRO A CA 1
ATOM 4242 C C . PRO A 1 542 ? 14.340 -5.955 -13.923 1.00 85.69 542 PRO A C 1
ATOM 4244 O O . PRO A 1 542 ? 15.052 -5.886 -14.925 1.00 85.69 542 PRO A O 1
ATOM 4247 N N . LEU A 1 543 ? 13.021 -6.189 -14.007 1.00 87.00 543 LEU A N 1
ATOM 4248 C CA . LEU A 1 543 ? 12.309 -6.363 -15.287 1.00 87.00 543 LEU A CA 1
ATOM 4249 C C . LEU A 1 543 ? 12.192 -5.026 -16.054 1.00 87.00 543 LEU A C 1
ATOM 4251 O O . LEU A 1 543 ? 11.973 -3.978 -15.437 1.00 87.00 543 LEU A O 1
ATOM 4255 N N . PRO A 1 544 ? 12.445 -4.984 -17.378 1.00 88.94 544 PRO A N 1
ATOM 4256 C CA . PRO A 1 544 ? 12.237 -3.791 -18.205 1.00 88.94 544 PRO A CA 1
ATOM 4257 C C . PRO A 1 544 ? 10.768 -3.584 -18.523 1.00 88.94 544 PRO A C 1
ATOM 4259 O O . PRO A 1 544 ? 9.964 -4.496 -18.382 1.00 88.94 544 PRO A O 1
ATOM 4262 N N . GLU A 1 545 ? 10.441 -2.365 -18.923 1.00 92.50 545 GLU A N 1
ATOM 4263 C CA . GLU A 1 545 ? 9.123 -1.994 -19.417 1.00 92.50 545 GLU A CA 1
ATOM 4264 C C . GLU A 1 545 ? 9.205 -1.865 -20.933 1.00 92.50 545 GLU A C 1
ATOM 4266 O O . GLU A 1 545 ? 10.140 -1.249 -21.447 1.00 92.50 545 GLU A O 1
ATOM 4271 N N . ASP A 1 546 ? 8.249 -2.443 -21.658 1.00 93.12 546 ASP A N 1
ATOM 4272 C CA . ASP A 1 546 ? 8.166 -2.227 -23.098 1.00 93.12 546 ASP A CA 1
ATOM 4273 C C . ASP A 1 546 ? 7.471 -0.895 -23.438 1.00 93.12 546 ASP A C 1
ATOM 4275 O O . ASP A 1 546 ? 6.873 -0.219 -22.595 1.00 93.12 546 ASP A O 1
ATOM 4279 N N . GLY A 1 547 ? 7.540 -0.502 -24.713 1.00 94.81 547 GLY A N 1
ATOM 4280 C CA . GLY A 1 547 ? 6.937 0.752 -25.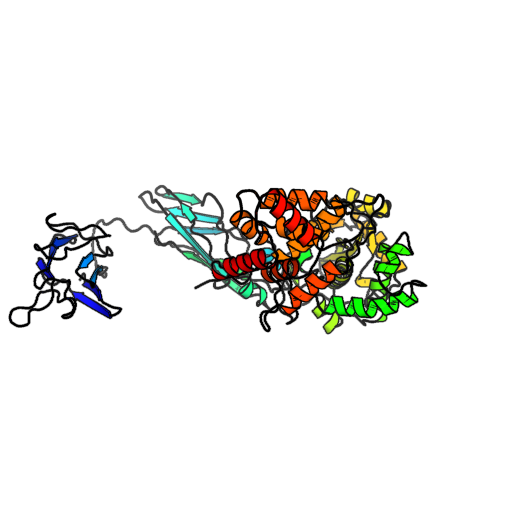167 1.00 94.81 547 GLY A CA 1
ATOM 4281 C C . GLY A 1 547 ? 5.411 0.786 -25.031 1.00 94.81 547 GLY A C 1
ATOM 4282 O O . GLY A 1 547 ? 4.846 1.863 -24.838 1.00 94.81 547 GLY A O 1
ATOM 4283 N N . HIS A 1 548 ? 4.729 -0.364 -25.101 1.00 96.38 548 HIS A N 1
ATOM 4284 C CA . HIS A 1 548 ? 3.274 -0.423 -24.937 1.00 96.38 548 HIS A CA 1
ATOM 4285 C C . HIS A 1 548 ? 2.874 -0.186 -23.481 1.00 96.38 548 HIS A C 1
ATOM 4287 O O . HIS A 1 548 ? 1.985 0.621 -23.231 1.00 96.38 548 HIS A O 1
ATOM 4293 N N . TRP A 1 549 ? 3.557 -0.829 -22.532 1.00 95.88 549 TRP A N 1
ATOM 4294 C CA . TRP A 1 549 ? 3.401 -0.608 -21.096 1.00 95.88 549 TRP A CA 1
ATOM 4295 C C . TRP A 1 549 ? 3.526 0.876 -20.752 1.00 95.88 549 TRP A C 1
ATOM 4297 O O . TRP A 1 549 ? 2.612 1.456 -20.168 1.00 95.88 549 TRP A O 1
ATOM 4307 N N . GLN A 1 550 ? 4.618 1.508 -21.190 1.00 94.62 550 GLN A N 1
ATOM 4308 C CA . GLN A 1 550 ? 4.863 2.932 -20.957 1.00 94.62 550 GLN A CA 1
ATOM 4309 C C . GLN A 1 550 ? 3.772 3.807 -21.583 1.00 94.62 550 GLN A C 1
ATOM 4311 O O . GLN A 1 550 ? 3.244 4.698 -20.923 1.00 94.62 550 GLN A O 1
ATOM 4316 N N . SER A 1 551 ? 3.382 3.522 -22.830 1.00 97.38 551 SER A N 1
ATOM 4317 C CA . SER A 1 551 ? 2.339 4.284 -23.529 1.00 97.38 551 SER A CA 1
ATOM 4318 C C . SER A 1 551 ? 0.982 4.202 -22.826 1.00 97.38 551 SER A C 1
ATOM 4320 O O . SER A 1 551 ? 0.273 5.203 -22.765 1.00 97.38 551 SER A O 1
ATOM 4322 N N . ILE A 1 552 ? 0.627 3.038 -22.271 1.00 98.00 552 ILE A N 1
ATOM 4323 C CA . ILE A 1 552 ? -0.623 2.854 -21.522 1.00 98.00 552 ILE A CA 1
ATOM 4324 C C . ILE A 1 552 ? -0.609 3.679 -20.235 1.00 98.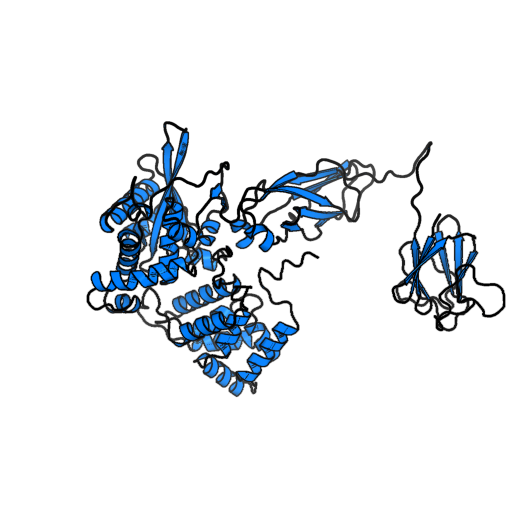00 552 ILE A C 1
ATOM 4326 O O . ILE A 1 552 ? -1.576 4.387 -19.962 1.00 98.00 552 ILE A O 1
ATOM 4330 N N . LEU A 1 553 ? 0.477 3.621 -19.457 1.00 95.56 553 LEU A N 1
ATOM 4331 C CA . LEU A 1 553 ? 0.578 4.383 -18.209 1.00 95.56 553 LEU A CA 1
ATOM 4332 C C . LEU A 1 553 ? 0.549 5.893 -18.456 1.00 95.56 553 LEU A C 1
ATOM 4334 O O . LEU A 1 553 ? -0.147 6.615 -17.745 1.00 95.56 553 LEU A O 1
ATOM 4338 N N . GLU A 1 554 ? 1.260 6.374 -19.476 1.00 94.44 554 GLU A N 1
ATOM 4339 C CA . GLU A 1 554 ? 1.244 7.793 -19.832 1.00 94.44 554 GLU A CA 1
ATOM 4340 C C . GLU A 1 554 ? -0.140 8.238 -20.316 1.00 94.44 554 GLU A C 1
ATOM 4342 O O . GLU A 1 554 ? -0.658 9.247 -19.839 1.00 94.44 554 GLU A O 1
ATOM 4347 N N . LEU A 1 555 ? -0.803 7.456 -21.175 1.00 96.94 555 LEU A N 1
ATOM 4348 C CA . LEU A 1 555 ? -2.168 7.759 -21.607 1.00 96.94 555 LEU A CA 1
ATOM 4349 C C . LEU A 1 555 ? -3.145 7.778 -20.421 1.00 96.94 555 LEU A C 1
ATOM 4351 O O . LEU A 1 555 ? -3.933 8.716 -20.299 1.00 96.94 555 LEU A O 1
ATOM 4355 N N . ALA A 1 556 ? -3.057 6.809 -19.507 1.00 95.88 556 ALA A N 1
ATOM 4356 C CA . ALA A 1 556 ? -3.897 6.758 -18.312 1.00 95.88 556 ALA A CA 1
ATOM 4357 C C . ALA A 1 556 ? -3.731 8.010 -17.433 1.00 95.88 556 ALA A C 1
ATOM 4359 O O . ALA A 1 556 ? -4.726 8.568 -16.972 1.00 95.88 556 ALA A O 1
ATOM 4360 N N . LYS A 1 557 ? -2.499 8.511 -17.257 1.00 92.50 557 LYS A N 1
ATOM 4361 C CA . LYS A 1 557 ? -2.237 9.768 -16.532 1.00 92.50 557 LYS A CA 1
ATOM 4362 C C . LYS A 1 557 ? -2.876 10.975 -17.217 1.00 92.50 557 LYS A C 1
ATOM 4364 O O . LYS A 1 557 ? -3.442 11.821 -16.533 1.00 92.50 557 LYS A O 1
ATOM 4369 N N . THR A 1 558 ? -2.834 11.059 -18.551 1.00 92.88 558 THR A N 1
ATOM 4370 C CA . THR A 1 558 ? -3.447 12.188 -19.287 1.00 92.88 558 THR A CA 1
ATOM 4371 C C . THR A 1 558 ? -4.972 12.237 -19.183 1.00 92.88 558 THR A C 1
ATOM 4373 O O . THR A 1 558 ? -5.561 13.294 -19.395 1.00 92.88 558 THR A O 1
ATOM 4376 N N . LYS A 1 559 ? -5.609 11.110 -18.844 1.00 90.62 559 LYS A N 1
ATOM 4377 C CA . LYS A 1 559 ? -7.062 11.001 -18.657 1.00 90.62 559 LYS A CA 1
ATOM 4378 C C . LYS A 1 559 ? -7.526 11.443 -17.264 1.00 90.62 559 LYS A C 1
ATOM 4380 O O . LYS A 1 559 ? -8.723 11.625 -17.059 1.00 90.62 559 LYS A O 1
ATOM 4385 N N . VAL A 1 560 ? -6.608 11.638 -16.314 1.00 87.25 560 VAL A N 1
ATOM 4386 C CA . VAL A 1 560 ? -6.948 12.093 -14.962 1.00 87.25 560 VAL A CA 1
ATOM 4387 C C . VAL A 1 560 ? -7.493 13.519 -15.010 1.00 87.25 560 VAL A C 1
ATOM 4389 O O . VAL A 1 560 ? -6.874 14.427 -15.566 1.00 87.25 560 VAL A O 1
ATOM 4392 N N . VAL A 1 561 ? -8.661 13.721 -14.398 1.00 78.50 561 VAL A N 1
ATOM 4393 C CA . VAL A 1 561 ? -9.320 15.029 -14.348 1.00 78.50 561 VAL A CA 1
ATOM 4394 C C . VAL A 1 561 ? -8.463 16.018 -13.543 1.00 78.50 561 VAL A C 1
ATOM 4396 O O . VAL A 1 561 ? -8.080 15.706 -12.408 1.00 78.50 561 VAL A O 1
ATOM 4399 N N . PRO A 1 562 ? -8.195 17.227 -14.076 1.00 72.25 562 PRO A N 1
ATOM 4400 C CA . PRO A 1 562 ? -7.515 18.277 -13.326 1.00 72.25 562 PRO A CA 1
ATOM 4401 C C . PRO A 1 562 ? -8.211 18.557 -11.985 1.00 72.25 562 PRO A C 1
ATOM 4403 O O . PRO A 1 562 ? -9.424 18.755 -11.950 1.00 72.25 562 PRO A O 1
ATOM 4406 N N . GLY A 1 563 ? -7.449 18.577 -10.889 1.00 67.88 563 GLY A N 1
ATOM 4407 C CA . GLY A 1 563 ? -7.946 18.848 -9.534 1.00 67.88 563 GLY A CA 1
ATOM 4408 C C . GLY A 1 563 ? -8.257 17.612 -8.683 1.00 67.88 563 GLY A C 1
ATOM 4409 O O . GLY A 1 563 ? -8.210 17.721 -7.466 1.00 67.88 563 GLY A O 1
ATOM 4410 N N . ILE A 1 564 ? -8.515 16.442 -9.285 1.00 67.88 564 ILE A N 1
ATOM 4411 C CA . ILE A 1 564 ? -8.719 15.180 -8.538 1.00 67.88 564 ILE A CA 1
ATOM 4412 C C . ILE A 1 564 ? -7.399 14.415 -8.380 1.00 67.88 564 ILE A C 1
ATOM 4414 O O . ILE A 1 564 ? -7.234 13.679 -7.418 1.00 67.88 564 ILE A O 1
ATOM 4418 N N . HIS A 1 565 ? -6.450 14.607 -9.307 1.00 81.94 565 HIS A N 1
ATOM 4419 C CA . HIS A 1 565 ? -5.075 14.095 -9.220 1.00 81.94 565 HIS A CA 1
ATOM 4420 C C . HIS A 1 565 ? -4.955 12.594 -8.883 1.00 81.94 565 HIS A C 1
ATOM 4422 O O . HIS A 1 565 ? -3.934 12.164 -8.365 1.00 81.94 565 HIS A O 1
ATOM 4428 N N . LEU A 1 566 ? -5.958 11.781 -9.230 1.00 86.56 566 LEU A N 1
ATOM 4429 C CA . LEU A 1 566 ? -5.980 10.351 -8.932 1.00 86.56 566 LEU A CA 1
ATOM 4430 C C . LEU A 1 566 ? -6.214 9.501 -10.184 1.00 86.56 566 LEU A C 1
ATOM 4432 O O . LEU A 1 566 ? -7.224 9.631 -10.885 1.00 86.56 566 LEU A O 1
ATOM 4436 N N . LEU A 1 567 ? -5.291 8.580 -10.440 1.00 90.75 567 LEU A N 1
ATOM 4437 C CA . LEU A 1 567 ? -5.401 7.557 -11.472 1.00 90.75 567 LEU A CA 1
ATOM 4438 C C . LEU A 1 567 ? -6.164 6.353 -10.905 1.00 90.75 567 LEU A C 1
ATOM 4440 O O . LEU A 1 567 ? -5.710 5.734 -9.950 1.00 90.75 567 LEU A O 1
ATOM 4444 N N . THR A 1 568 ? -7.313 6.017 -11.496 1.00 91.62 568 THR A N 1
ATOM 4445 C CA . THR A 1 568 ? -8.197 4.921 -11.060 1.00 91.62 568 THR A CA 1
ATOM 4446 C C . THR A 1 568 ? -8.137 3.728 -12.019 1.00 91.62 568 THR A C 1
ATOM 4448 O O . THR A 1 568 ? -7.625 3.845 -13.137 1.00 91.62 568 THR A O 1
ATOM 4451 N N . GLU A 1 569 ? -8.717 2.585 -11.626 1.00 93.44 569 GLU A N 1
ATOM 4452 C CA . GLU A 1 569 ? -8.847 1.409 -12.506 1.00 93.44 569 GLU A CA 1
ATOM 4453 C C . GLU A 1 569 ? -9.499 1.764 -13.850 1.00 93.44 569 GLU A C 1
ATOM 4455 O O . GLU A 1 569 ? -9.094 1.232 -14.883 1.00 93.44 569 GLU A O 1
ATOM 4460 N N . HIS A 1 570 ? -10.467 2.686 -13.855 1.00 93.12 570 HIS A N 1
ATOM 4461 C CA . HIS A 1 570 ? -11.126 3.137 -15.078 1.00 93.12 570 HIS A CA 1
ATOM 4462 C C . HIS A 1 570 ? -10.125 3.763 -16.055 1.00 93.12 570 HIS A C 1
ATOM 4464 O O . HIS A 1 570 ? -10.029 3.292 -17.186 1.00 93.12 570 HIS A O 1
ATOM 4470 N N . HIS A 1 571 ? -9.336 4.751 -15.614 1.00 94.69 571 HIS A N 1
ATOM 4471 C CA . HIS A 1 571 ? -8.348 5.416 -16.475 1.00 94.69 571 HIS A CA 1
ATOM 4472 C C . HIS A 1 571 ? -7.337 4.416 -17.052 1.00 94.69 571 HIS A C 1
ATOM 4474 O O . HIS A 1 571 ? -6.988 4.483 -18.231 1.00 94.69 571 HIS A O 1
ATOM 4480 N N . LEU A 1 572 ? -6.884 3.467 -16.224 1.00 96.62 572 LEU A N 1
ATOM 4481 C CA . LEU A 1 572 ? -5.921 2.448 -16.634 1.00 96.62 572 LEU A CA 1
ATOM 4482 C C . LEU A 1 572 ? -6.526 1.436 -17.619 1.00 96.62 572 LEU A C 1
ATOM 4484 O O . LEU A 1 572 ? -5.887 1.081 -18.608 1.00 96.62 572 LEU A O 1
ATOM 4488 N N . THR A 1 573 ? -7.759 0.990 -17.369 1.00 96.88 573 THR A N 1
ATOM 4489 C CA . THR A 1 573 ? -8.485 0.047 -18.233 1.00 96.88 573 THR A CA 1
ATOM 4490 C C . THR A 1 573 ? -8.805 0.672 -19.585 1.00 96.88 573 THR A C 1
ATOM 4492 O O . THR A 1 573 ? -8.601 0.043 -20.621 1.00 96.88 573 THR A O 1
ATOM 4495 N N . GLU A 1 574 ? -9.258 1.925 -19.588 1.00 96.62 574 GLU A N 1
ATOM 4496 C CA . GLU A 1 574 ? -9.536 2.681 -20.806 1.00 96.62 574 GLU A CA 1
ATOM 4497 C C . GLU A 1 574 ? -8.265 2.834 -21.651 1.00 96.62 574 GLU A C 1
ATOM 4499 O O . GLU A 1 574 ? -8.255 2.471 -22.826 1.00 96.62 574 GLU A O 1
ATOM 4504 N N . ALA A 1 575 ? -7.158 3.274 -21.040 1.00 97.94 575 ALA A N 1
ATOM 4505 C CA . ALA A 1 575 ? -5.880 3.410 -21.732 1.00 97.94 575 ALA A CA 1
ATOM 4506 C C . ALA A 1 575 ? -5.349 2.071 -22.276 1.00 97.94 575 ALA A C 1
ATOM 4508 O O . ALA A 1 575 ? -4.813 2.028 -23.384 1.00 97.94 575 ALA A O 1
ATOM 4509 N N . LEU A 1 576 ? -5.518 0.971 -21.533 1.00 98.12 576 LEU A N 1
ATOM 4510 C CA . LEU A 1 576 ? -5.134 -0.366 -21.988 1.00 98.12 576 LEU A CA 1
ATOM 4511 C C . LEU A 1 576 ? -5.898 -0.786 -23.252 1.00 98.12 576 LEU A C 1
ATOM 4513 O O . LEU A 1 576 ? -5.301 -1.355 -24.165 1.00 98.12 576 LEU A O 1
ATOM 4517 N N . LEU A 1 577 ? -7.210 -0.540 -23.289 1.00 96.75 577 LEU A N 1
ATOM 4518 C CA . LEU A 1 577 ? -8.059 -0.881 -24.432 1.00 96.75 577 LEU A CA 1
ATOM 4519 C C . LEU A 1 577 ? -7.804 0.044 -25.632 1.00 96.75 577 LEU A C 1
ATOM 4521 O O . LEU A 1 577 ? -7.928 -0.397 -26.773 1.00 96.75 577 LEU A O 1
ATOM 4525 N N . GLU A 1 578 ? -7.425 1.302 -25.390 1.00 96.69 578 GLU A N 1
ATOM 4526 C CA . GLU A 1 578 ? -7.133 2.278 -26.443 1.00 96.69 578 GLU A CA 1
ATOM 4527 C C . GLU A 1 578 ? -5.785 2.060 -27.136 1.00 96.69 578 GLU A C 1
ATOM 4529 O O . GLU A 1 578 ? -5.704 2.199 -28.357 1.00 96.69 578 GLU A O 1
ATOM 4534 N N . VAL A 1 579 ? -4.725 1.739 -26.385 1.00 96.56 579 VAL A N 1
ATOM 4535 C CA . VAL A 1 579 ? -3.376 1.582 -26.949 1.00 96.56 579 VAL A CA 1
ATOM 4536 C C . VAL A 1 579 ? -3.283 0.271 -27.737 1.00 96.56 579 VAL A C 1
ATOM 4538 O O . VAL A 1 579 ? -3.333 -0.802 -27.128 1.00 96.56 579 VAL A O 1
ATOM 4541 N N . PRO A 1 580 ? -3.053 0.308 -29.067 1.00 94.00 580 PRO A N 1
ATOM 4542 C CA . PRO A 1 580 ? -2.924 -0.906 -29.864 1.00 94.00 580 PRO A CA 1
ATOM 4543 C C . PRO A 1 580 ? -1.769 -1.771 -29.351 1.00 94.00 580 PRO A C 1
ATOM 4545 O O . PRO A 1 580 ? -0.616 -1.333 -29.313 1.00 94.00 580 PRO A O 1
ATOM 4548 N N . SER A 1 581 ? -2.074 -3.003 -28.948 1.00 95.31 581 SER A N 1
ATOM 4549 C CA . SER A 1 581 ? -1.094 -3.925 -28.368 1.00 95.31 581 SER A CA 1
ATOM 4550 C C . SER A 1 581 ? -1.440 -5.387 -28.666 1.00 95.31 581 SER A C 1
ATOM 4552 O O . SER A 1 581 ? -2.417 -5.702 -29.345 1.00 95.31 581 SER A O 1
ATOM 4554 N N . GLN A 1 582 ? -0.649 -6.324 -28.140 1.00 94.50 582 GLN A N 1
ATOM 4555 C CA . GLN A 1 582 ? -0.928 -7.757 -28.276 1.00 94.50 582 GLN A CA 1
ATOM 4556 C C . GLN A 1 582 ? -2.234 -8.179 -27.576 1.00 94.50 582 GLN A C 1
ATOM 4558 O O . GLN A 1 582 ? -2.750 -9.255 -27.878 1.00 94.50 582 GLN A O 1
ATOM 4563 N N . VAL A 1 583 ? -2.784 -7.350 -26.680 1.00 96.38 583 VAL A N 1
ATOM 4564 C CA . VAL A 1 583 ? -4.093 -7.582 -26.048 1.00 96.38 583 VAL A CA 1
ATOM 4565 C C . VAL A 1 583 ? -5.204 -7.598 -27.102 1.00 96.38 583 VAL A C 1
ATOM 4567 O O . VAL A 1 583 ? -6.010 -8.525 -27.108 1.00 96.38 583 VAL A O 1
ATOM 4570 N N . HIS A 1 584 ? -5.185 -6.673 -28.071 1.00 94.94 584 HIS A N 1
ATOM 4571 C CA . HIS A 1 584 ? -6.149 -6.643 -29.180 1.00 94.94 584 HIS A CA 1
ATOM 4572 C C . HIS A 1 584 ? -6.145 -7.942 -29.983 1.00 94.94 584 HIS A C 1
ATOM 4574 O O . HIS A 1 584 ? -7.204 -8.468 -30.314 1.00 94.94 584 HIS A O 1
ATOM 4580 N N . ASN A 1 585 ? -4.965 -8.508 -30.245 1.00 94.12 585 ASN A N 1
ATOM 4581 C CA . ASN A 1 585 ? -4.850 -9.771 -30.978 1.00 94.12 585 ASN A CA 1
ATOM 4582 C C . ASN A 1 585 ? -5.483 -10.940 -30.209 1.00 94.12 585 ASN A C 1
ATOM 4584 O O . ASN A 1 585 ? -6.116 -11.801 -30.819 1.00 94.12 585 ASN A O 1
ATOM 4588 N N . ILE A 1 586 ? -5.333 -10.967 -28.879 1.00 96.06 586 ILE A N 1
ATOM 4589 C CA . ILE A 1 586 ? -5.959 -11.980 -28.018 1.00 96.06 586 ILE A CA 1
ATOM 4590 C C . ILE A 1 586 ? -7.484 -11.844 -28.074 1.00 96.06 586 ILE A C 1
ATOM 4592 O O . ILE A 1 586 ? -8.172 -12.833 -28.324 1.00 96.06 586 ILE A O 1
ATOM 4596 N N . LEU A 1 587 ? -8.006 -10.629 -27.887 1.00 97.00 587 LEU A N 1
ATOM 4597 C CA . LEU A 1 587 ? -9.448 -10.372 -27.890 1.00 97.00 587 LEU A CA 1
ATOM 4598 C C . LEU A 1 587 ? -10.083 -10.689 -29.248 1.00 97.00 587 LEU A C 1
ATOM 4600 O O . LEU A 1 587 ? -11.096 -11.382 -29.297 1.00 97.00 587 LEU A O 1
ATOM 4604 N N . MET A 1 588 ? -9.448 -10.285 -30.351 1.00 95.31 588 MET A N 1
ATOM 4605 C CA . MET A 1 588 ? -9.919 -10.591 -31.706 1.00 95.31 588 MET A CA 1
ATOM 4606 C C . MET A 1 588 ? -9.952 -12.094 -31.989 1.00 95.31 588 MET A C 1
ATOM 4608 O O . MET A 1 588 ? -10.913 -12.585 -32.581 1.00 95.31 588 MET A O 1
ATOM 4612 N N . LEU A 1 589 ? -8.931 -12.841 -31.554 1.00 95.75 589 LEU A N 1
ATOM 4613 C CA . LEU A 1 589 ? -8.894 -14.294 -31.723 1.00 95.75 589 LEU A CA 1
ATOM 4614 C C . LEU A 1 589 ? -10.042 -14.973 -30.964 1.00 95.75 589 LEU A C 1
ATOM 4616 O O . LEU A 1 589 ? -10.713 -15.844 -31.517 1.00 95.75 589 LEU A O 1
ATOM 4620 N N . ILE A 1 590 ? -10.290 -14.564 -29.718 1.00 96.38 590 ILE A N 1
ATOM 4621 C CA . ILE A 1 590 ? -11.384 -15.105 -28.899 1.00 96.38 590 ILE A CA 1
ATOM 4622 C C . ILE A 1 590 ? -12.740 -14.733 -29.501 1.00 96.38 590 ILE A C 1
ATOM 4624 O O . ILE A 1 590 ? -13.603 -15.600 -29.634 1.00 96.38 590 ILE A O 1
ATOM 4628 N N . GLY A 1 591 ? -12.909 -13.477 -29.923 1.00 95.69 591 GLY A N 1
ATOM 4629 C CA . GLY A 1 591 ? -14.128 -12.998 -30.569 1.00 95.69 591 GLY A CA 1
ATOM 4630 C C . GLY A 1 591 ? -14.467 -13.806 -31.822 1.00 95.69 591 GLY A C 1
ATOM 4631 O O . GLY A 1 591 ? -15.601 -14.248 -31.989 1.00 95.69 591 GLY A O 1
ATOM 4632 N N . GLN A 1 592 ? -13.469 -14.121 -32.654 1.00 95.62 592 GLN A N 1
ATOM 4633 C CA . GLN A 1 592 ? -13.651 -14.997 -33.817 1.00 95.62 592 GLN A CA 1
ATOM 4634 C C . GLN A 1 592 ? -14.022 -16.434 -33.432 1.00 95.62 592 GLN A C 1
ATOM 4636 O O . GLN A 1 592 ? -14.906 -17.019 -34.053 1.00 95.62 592 GLN A O 1
ATOM 4641 N N . GLN A 1 593 ? -13.363 -17.006 -32.419 1.00 94.88 593 GLN A N 1
ATOM 4642 C CA . GLN A 1 593 ? -13.610 -18.381 -31.969 1.00 94.88 593 GLN A CA 1
ATOM 4643 C C . GLN A 1 593 ? -14.993 -18.567 -31.337 1.00 94.88 593 GLN A C 1
ATOM 4645 O O . GLN A 1 593 ? -15.558 -19.654 -31.437 1.00 94.88 593 GLN A O 1
ATOM 4650 N N . ARG A 1 594 ? -15.524 -17.527 -30.685 1.00 94.62 594 ARG A N 1
ATOM 4651 C CA . ARG A 1 594 ? -16.809 -17.571 -29.969 1.00 94.62 594 ARG A CA 1
ATOM 4652 C C . ARG A 1 594 ? -17.943 -16.816 -30.654 1.00 94.62 594 ARG A C 1
ATOM 4654 O O . ARG A 1 594 ? -19.054 -16.812 -30.142 1.00 94.62 594 ARG A O 1
ATOM 4661 N N . HIS A 1 595 ? -17.687 -16.212 -31.812 1.00 95.25 595 HIS A N 1
ATOM 4662 C CA . HIS A 1 595 ? -18.641 -15.353 -32.521 1.00 95.25 595 HIS A CA 1
ATOM 4663 C C . HIS A 1 595 ? -19.131 -14.158 -31.677 1.00 95.25 595 HIS A C 1
ATOM 4665 O O . HIS A 1 595 ? -20.303 -13.790 -31.733 1.00 95.25 595 HIS A O 1
ATOM 4671 N N . LEU A 1 596 ? -18.221 -13.548 -30.913 1.00 96.12 596 LEU A N 1
ATOM 4672 C CA . LEU A 1 596 ? -18.463 -12.368 -30.078 1.00 96.12 596 LEU A CA 1
ATOM 4673 C C . LEU A 1 596 ? -17.750 -11.141 -30.658 1.00 96.12 596 LEU A C 1
ATOM 4675 O O . LEU A 1 596 ? -16.633 -11.248 -31.170 1.00 96.12 596 LEU A O 1
ATOM 4679 N N . ASP A 1 597 ? -18.365 -9.965 -30.530 1.00 95.75 597 ASP A N 1
ATOM 4680 C CA . ASP A 1 597 ? -17.739 -8.697 -30.911 1.00 95.75 597 ASP A CA 1
ATOM 4681 C C . ASP A 1 597 ? -16.903 -8.124 -29.758 1.00 95.75 597 ASP A C 1
ATOM 4683 O O . ASP A 1 597 ? -17.357 -7.288 -28.984 1.00 95.75 597 ASP A O 1
ATOM 4687 N N . LEU A 1 598 ? -15.665 -8.605 -29.639 1.00 95.31 598 LEU A N 1
ATOM 4688 C CA . LEU A 1 598 ? -14.687 -8.121 -28.657 1.00 95.31 598 LEU A CA 1
ATOM 4689 C C . LEU A 1 598 ? -13.773 -7.027 -29.234 1.00 95.31 598 LEU A C 1
ATOM 4691 O O . LEU A 1 598 ? -12.625 -6.881 -28.802 1.00 95.31 598 LEU A O 1
ATOM 4695 N N . ALA A 1 599 ? -14.245 -6.290 -30.244 1.00 92.88 599 ALA A N 1
ATOM 4696 C CA . ALA A 1 599 ? -13.509 -5.167 -30.804 1.00 92.88 599 ALA A CA 1
ATOM 4697 C C . ALA A 1 599 ? -13.291 -4.061 -29.757 1.00 92.88 599 ALA A C 1
ATOM 4699 O O . ALA A 1 599 ? -14.058 -3.909 -28.804 1.00 92.88 599 ALA A O 1
ATOM 4700 N N . GLN A 1 600 ? -12.242 -3.262 -29.965 1.00 92.31 600 GLN A N 1
ATOM 4701 C CA . GLN A 1 600 ? -11.867 -2.158 -29.078 1.00 92.31 600 GLN A CA 1
ATOM 4702 C C . GLN A 1 600 ? -13.043 -1.214 -28.791 1.00 92.31 600 GLN A C 1
ATOM 4704 O O . GLN A 1 600 ? -13.350 -0.971 -27.626 1.00 92.31 600 GLN A O 1
ATOM 4709 N N . ASP A 1 601 ? -13.710 -0.720 -29.837 1.00 93.62 601 ASP A N 1
ATOM 4710 C CA . ASP A 1 601 ? -14.811 0.242 -29.703 1.00 93.62 601 ASP A CA 1
ATOM 4711 C C . ASP A 1 601 ? -15.973 -0.338 -28.888 1.00 93.62 601 ASP A C 1
ATOM 4713 O O . ASP A 1 601 ? -16.567 0.352 -28.060 1.00 93.62 601 ASP A O 1
ATOM 4717 N N . THR A 1 602 ? -16.253 -1.630 -29.067 1.00 95.75 602 THR A N 1
ATOM 4718 C CA . THR A 1 602 ? -17.310 -2.339 -28.346 1.00 95.75 602 THR A CA 1
ATOM 4719 C C . THR A 1 602 ? -16.955 -2.477 -26.866 1.00 95.75 602 THR A C 1
ATOM 4721 O O . THR A 1 602 ? -17.743 -2.077 -26.010 1.00 95.75 602 THR A O 1
ATOM 4724 N N . CYS A 1 603 ? -15.747 -2.943 -26.537 1.00 95.62 603 CYS A N 1
ATOM 4725 C CA . CYS A 1 603 ? -15.271 -3.028 -25.151 1.00 95.62 603 CYS A CA 1
ATOM 4726 C C . CYS A 1 603 ? -15.251 -1.655 -24.450 1.00 95.62 603 CYS A C 1
ATOM 4728 O O . CYS A 1 603 ? -15.678 -1.550 -23.298 1.00 95.62 603 CYS A O 1
ATOM 4730 N N . LEU A 1 604 ? -14.814 -0.595 -25.141 1.00 95.06 604 LEU A N 1
ATOM 4731 C CA . LEU A 1 604 ? -14.830 0.776 -24.617 1.00 95.06 604 LEU A CA 1
ATOM 4732 C C . LEU A 1 604 ? -16.258 1.286 -24.375 1.00 95.06 604 LEU A C 1
ATOM 4734 O O . LEU A 1 604 ? -16.512 1.920 -23.352 1.00 95.06 604 LEU A O 1
ATOM 4738 N N . ALA A 1 605 ? -17.214 0.975 -25.255 1.00 94.75 605 ALA A N 1
ATOM 4739 C CA . ALA A 1 605 ? -18.615 1.344 -25.056 1.00 94.75 605 ALA A CA 1
ATOM 4740 C C . ALA A 1 605 ? -19.226 0.669 -23.812 1.00 94.75 605 ALA A C 1
ATOM 4742 O O . ALA A 1 605 ? -19.963 1.308 -23.056 1.00 94.75 605 ALA A O 1
ATOM 4743 N N . TYR A 1 606 ? -18.890 -0.602 -23.555 1.00 93.75 606 TYR A N 1
ATOM 4744 C CA . TYR A 1 606 ? -19.296 -1.290 -22.324 1.00 93.75 606 TYR A CA 1
ATOM 4745 C C . TYR A 1 606 ? -18.645 -0.681 -21.080 1.00 93.75 606 TYR A C 1
ATOM 4747 O O . TYR A 1 606 ? -19.343 -0.462 -20.091 1.00 93.75 606 TYR A O 1
ATOM 4755 N N . LEU A 1 607 ? -17.351 -0.347 -21.137 1.00 92.81 607 LEU A N 1
ATOM 4756 C CA . LEU A 1 607 ? -16.663 0.351 -20.048 1.00 92.81 607 LEU A CA 1
ATOM 4757 C C . LEU A 1 607 ? -17.373 1.668 -19.702 1.00 92.81 607 LEU A C 1
ATOM 4759 O O . LEU A 1 607 ? -17.732 1.890 -18.549 1.00 92.81 607 LEU A O 1
ATOM 4763 N N . GLN A 1 608 ? -17.650 2.504 -20.707 1.00 90.19 608 GLN A N 1
ATOM 4764 C CA . GLN A 1 608 ? -18.346 3.783 -20.524 1.00 90.19 608 GLN A CA 1
ATOM 4765 C C . GLN A 1 608 ? -19.735 3.607 -19.907 1.00 90.19 608 GLN A C 1
ATOM 4767 O O . GLN A 1 608 ? -20.143 4.406 -19.064 1.00 90.19 608 GLN A O 1
ATOM 4772 N N . ARG A 1 609 ? -20.464 2.557 -20.299 1.00 89.06 609 ARG A N 1
ATOM 4773 C CA . ARG A 1 609 ? -21.765 2.233 -19.710 1.00 89.06 609 ARG A CA 1
ATOM 4774 C C . ARG A 1 609 ? -21.639 1.816 -18.244 1.00 89.06 609 ARG A C 1
ATOM 4776 O O . ARG A 1 609 ? -22.363 2.358 -17.417 1.00 89.06 609 ARG A O 1
ATOM 4783 N N . LEU A 1 610 ? -20.709 0.918 -17.911 1.00 86.00 610 LEU A N 1
ATOM 4784 C CA . LEU A 1 610 ? -20.477 0.476 -16.528 1.00 86.00 610 LEU A CA 1
ATOM 4785 C C . LEU A 1 610 ? -20.133 1.650 -15.608 1.00 86.00 610 LEU A C 1
ATOM 4787 O O . LEU A 1 610 ? -20.676 1.754 -14.515 1.00 86.00 610 LEU A O 1
ATOM 4791 N N . VAL A 1 611 ? -19.277 2.558 -16.074 1.00 80.94 611 VAL A N 1
ATOM 4792 C CA . VAL A 1 611 ? -18.861 3.760 -15.333 1.00 80.94 611 VAL A CA 1
ATOM 4793 C C . VAL A 1 611 ? -20.023 4.736 -15.111 1.00 80.94 611 VAL A C 1
ATOM 4795 O O . VAL A 1 611 ? -20.015 5.502 -14.150 1.00 80.94 611 VAL A O 1
ATOM 4798 N N . ARG A 1 612 ? -21.006 4.749 -16.017 1.00 79.19 612 ARG A N 1
ATOM 4799 C CA . ARG A 1 612 ? -22.170 5.639 -15.949 1.00 79.19 612 ARG A CA 1
ATOM 4800 C C . ARG A 1 612 ? -23.286 5.083 -15.067 1.00 79.19 612 ARG A C 1
ATOM 4802 O O . ARG A 1 612 ? -23.982 5.867 -14.429 1.00 79.19 612 ARG A O 1
ATOM 4809 N N . ASP A 1 613 ? -23.457 3.764 -15.074 1.00 71.69 613 ASP A N 1
ATOM 4810 C CA . ASP A 1 613 ? -24.536 3.064 -14.372 1.00 71.69 613 ASP A CA 1
ATOM 4811 C C . ASP A 1 613 ? -24.157 2.690 -12.922 1.00 71.69 613 ASP A C 1
ATOM 4813 O O . ASP A 1 613 ? -25.053 2.490 -12.104 1.00 71.69 613 ASP A O 1
ATOM 4817 N N . ASN A 1 614 ? -22.859 2.624 -12.590 1.00 61.94 614 ASN A N 1
ATOM 4818 C CA . ASN A 1 614 ? -22.358 2.236 -11.268 1.00 61.94 614 ASN A CA 1
ATOM 4819 C C . ASN A 1 614 ? -21.488 3.324 -10.624 1.00 61.94 614 ASN A C 1
ATOM 4821 O O . ASN A 1 614 ? -20.692 3.991 -11.290 1.00 61.94 614 ASN A O 1
ATOM 4825 N N . ASP A 1 615 ? -21.538 3.410 -9.294 1.00 58.78 615 ASP A N 1
ATOM 4826 C CA . ASP A 1 615 ? -20.496 4.090 -8.532 1.00 58.78 615 ASP A CA 1
ATOM 4827 C C . ASP A 1 615 ? -19.207 3.273 -8.617 1.00 58.78 615 ASP A C 1
ATOM 4829 O O . ASP A 1 615 ? -19.087 2.186 -8.051 1.00 58.78 615 ASP A O 1
ATOM 4833 N N . LEU A 1 616 ? -18.243 3.778 -9.390 1.00 56.38 616 LEU A N 1
ATOM 4834 C CA . LEU A 1 616 ? -16.943 3.132 -9.517 1.00 56.38 616 LEU A CA 1
ATOM 4835 C C . LEU A 1 616 ? -16.264 3.012 -8.144 1.00 56.38 616 LEU A C 1
ATOM 4837 O O . LEU A 1 616 ? -16.189 4.019 -7.431 1.00 56.38 616 LEU A O 1
ATOM 4841 N N . PRO A 1 617 ? -15.694 1.840 -7.809 1.00 52.62 617 PRO A N 1
ATOM 4842 C CA . PRO A 1 617 ? -14.858 1.692 -6.631 1.00 52.62 617 PRO A CA 1
ATOM 4843 C C . PRO A 1 617 ? -13.622 2.584 -6.793 1.00 52.62 617 PRO A C 1
ATOM 4845 O O . PRO A 1 617 ? -12.724 2.325 -7.590 1.00 52.62 617 PRO A O 1
ATOM 4848 N N . SER A 1 618 ? -13.627 3.681 -6.054 1.00 58.69 618 SER A N 1
ATOM 4849 C CA . SER A 1 618 ? -12.494 4.560 -5.804 1.00 58.69 618 SER A CA 1
ATOM 4850 C C . SER A 1 618 ? -12.487 4.774 -4.304 1.00 58.69 618 SER A C 1
ATOM 4852 O O . SER A 1 618 ? -13.562 4.925 -3.710 1.00 58.69 618 SER A O 1
ATOM 4854 N N . ILE A 1 619 ? -11.308 4.816 -3.691 1.00 56.00 619 ILE A N 1
ATOM 4855 C CA . ILE A 1 619 ? -11.211 5.038 -2.246 1.00 56.00 619 ILE A CA 1
ATOM 4856 C C . ILE A 1 619 ? -11.895 6.350 -1.799 1.00 56.00 619 ILE A C 1
ATOM 4858 O O . ILE A 1 619 ? -12.305 6.460 -0.651 1.00 56.00 619 ILE A O 1
ATOM 4862 N N . TRP A 1 620 ? -12.105 7.295 -2.727 1.00 49.47 620 TRP A N 1
ATOM 4863 C CA . TRP A 1 620 ? -12.780 8.585 -2.508 1.00 49.47 620 TRP A CA 1
ATOM 4864 C C . TRP A 1 620 ? -14.275 8.596 -2.851 1.00 49.47 620 TRP A C 1
ATOM 4866 O O . TRP A 1 620 ? -14.924 9.629 -2.730 1.00 49.47 620 TRP A O 1
ATOM 4876 N N . ARG A 1 621 ? -14.834 7.490 -3.360 1.00 47.12 621 ARG A N 1
ATOM 4877 C CA . ARG A 1 621 ? -16.279 7.365 -3.646 1.00 47.12 621 ARG A CA 1
ATOM 4878 C C . ARG A 1 621 ? -17.017 6.478 -2.648 1.00 47.12 621 ARG A C 1
ATOM 4880 O O . ARG A 1 621 ? -18.240 6.514 -2.599 1.00 47.12 621 ARG A O 1
ATOM 4887 N N . HIS A 1 622 ? -16.301 5.711 -1.826 1.00 40.62 622 HIS A N 1
ATOM 4888 C CA . HIS A 1 622 ? -16.907 5.018 -0.685 1.00 40.62 622 HIS A CA 1
ATOM 4889 C C . HIS A 1 622 ? -17.123 5.929 0.535 1.00 40.62 622 HIS A C 1
ATOM 4891 O O . HIS A 1 622 ? -17.780 5.515 1.483 1.00 40.62 622 HIS A O 1
ATOM 4897 N N . SER A 1 623 ? -16.665 7.181 0.480 1.00 38.69 623 SER A N 1
ATOM 4898 C CA . SER A 1 623 ? -16.863 8.227 1.491 1.00 38.69 623 SER A CA 1
ATOM 4899 C C . SER A 1 623 ? -18.150 9.044 1.289 1.00 38.69 623 SER A C 1
ATOM 4901 O O . SER A 1 623 ? -18.225 10.211 1.669 1.00 38.69 623 SER A O 1
ATOM 4903 N N . HIS A 1 624 ? -19.208 8.455 0.718 1.00 30.02 624 HIS A N 1
ATOM 4904 C CA . HIS A 1 624 ? -20.540 9.069 0.754 1.00 30.02 624 HIS A CA 1
ATOM 4905 C C . HIS A 1 624 ? -21.166 8.916 2.149 1.00 30.02 624 HIS A C 1
ATOM 4907 O O . HIS A 1 624 ? -22.128 8.181 2.345 1.00 30.02 624 HIS A O 1
ATOM 4913 N N . PHE A 1 625 ? -20.605 9.646 3.112 1.00 27.75 625 PHE A N 1
ATOM 4914 C CA . PHE A 1 625 ? -21.336 10.132 4.274 1.00 27.75 625 PHE A CA 1
ATOM 4915 C C . PHE A 1 625 ? -22.218 11.300 3.826 1.00 27.75 625 PHE A C 1
ATOM 4917 O O . PHE A 1 625 ? -21.744 12.432 3.731 1.00 27.75 625 PHE A O 1
ATOM 4924 N N . LEU A 1 626 ? -23.488 11.018 3.528 1.00 24.42 626 LEU A N 1
ATOM 4925 C CA . LEU A 1 626 ? -24.596 11.975 3.630 1.00 24.42 626 LEU A CA 1
ATOM 4926 C C . LEU A 1 626 ? -25.896 11.250 3.980 1.00 24.42 626 LEU A C 1
ATOM 4928 O O . LEU A 1 626 ? -26.249 10.295 3.251 1.00 24.42 626 LEU A O 1
#

Radius of gyration: 33.22 Å; Cα contacts (8 Å, |Δi|>4): 1295; chains: 1; bounding box: 104×43×76 Å

Secondary structure (DSSP, 8-state):
--EEEEEETTEEEEEE--SSEEEEEPPPSSSPPPSEE--TT-TTS-TT-EEEEEETTEEEEEE-S-SS-EEETTEE-TTS-EEE--TT-EEEETTEEEEEEPPPPPP----S------PEEEEEE--SEE-HHHHHTT---EEEEEEE--SSS-EEEEEEEEEETTTEEEPPEEEEEE-TT-EEE-SS-EEEEE-HHHHHT--S-EEEEEEEE-SSS-EESS--EEEEE--TTEEE-SS-GGGGGGG--TT-HHHHHHHHHHHHHHHHHSTT-SSHHHHHHH-TTHHHHHHHHHHHHHHHH---EE-PPP----SSEEE---HHHHHHHTEE-HHHHHHHHHHHHHHTT--EEEEEEEEEE-TTT-PEEEEEEEEEESSS---SSSEE--HHHHHHHHHTTSEEEE-GGGGSBSTT----HHHHHHHHHHHHHHHHTTGGG-EEEEEEEHHHHHHTT--PPP---SS-EEPHHHHHHHHHHHHHHHHTT-SSB-HHHHHHHHHTSTT-HHHHHHHTTSTTHHHHHHHHHHHT----SS--SSPPB-HHHHHHHHHHHHTSPTTT-EE-HHHHHHHHHHS-SHHHHHHHHHHHHHT----HHHHHHHHHHHHHHS----TTTS----

Nearest PDB structures (foldseek):
  6hc1-assembly2_B  TM=8.407E-01  e=1.075E-04  Bdellovibrio bacteriovorus HD100
  1uht-assembly1_A  TM=7.165E-01  e=4.574E-05  Arabidopsis thaliana
  7tfm-assembly1_A  TM=8.130E-01  e=1.075E-04  Leishmania mexicana MHOM/GT/2001/U1103
  6hbz-assembly1_A  TM=7.981E-01  e=5.060E-04  Bdellovibrio bacteriovorus HD100
  6hc0-assembly3_C  TM=7.979E-01  e=4.797E-04  Bdellovibrio bacteriovorus HD100

Mean predicted aligned error: 12.93 Å

Foldseek 3Di:
DKWKWKDFPRDIDIADDDDQKWFEFDQDPDDDATSHHDDNPLPQTHRRFWMWGDDPNWIWIAGPQRPNAKDWPNHGCRPVGIGTQDAQTWIDGRRMTMGMDDDDDDDDDDDDDDFPQQAKEKDKDWDQEDELLCVQLPHWTFIKMKIFQCAQAKDAFWWKKKDWPLFWIWDIFTDGIAGHRGMDIGPGTTTTPTQSVVLLPAAAKDWTWIDMDTPPGHHDYDGTRIHIRHHNQKDFCPPRPLSLLQLLQLVDPLLVVLQVQLLVLLCVQPPPDNHLVVLLVPDLQSLLSQLQSSLVSLQVVQQAAEDDFDDDDDPGMGGEDHLVRCRVVSYHHQSNLQSNSSSNCVNSQWWKKKWKKWQQADPPPRHTDIGIKMKTFSDPDPDQAQKDQQLVVVLVCVVVVRIQIFRSQQSYDDDPHVHRPVRRSVVRNVLSVCQSVCHNVMHTPIMGTSLNSLCSRNHHDDNDPQAQGEFSLRSQLVSQLQVLCVVLQAQARALLSSVLSQLPDDVHLLVVLQVVFPNCRSVVLNVLSSVVGHHDPHHGPPHHYDPQRVQLVVQLQVPDDRPVSYRYSLSSVLSSLPRDDVSQVSQVVVCVVPVHPSHSVSSNVSSVVCVVVDQDDTSNSSSPPD

Solvent-accessible surface area (backbone atoms only — not comparable to full-atom values): 33468 Å² total; per-residue (Å²): 113,42,30,35,40,36,37,45,96,91,45,78,48,77,43,74,70,86,57,55,63,35,42,30,13,17,51,55,100,75,74,83,60,34,77,42,65,45,62,82,81,41,80,54,33,32,55,65,19,30,37,40,39,51,58,98,89,45,41,27,40,24,40,51,81,36,92,71,42,32,26,48,82,87,42,75,36,57,84,68,51,76,38,83,44,58,67,75,46,53,32,38,44,48,74,35,40,34,28,40,43,72,56,82,85,81,89,80,89,84,90,86,86,73,87,70,84,61,55,31,33,46,46,75,46,58,70,58,60,47,37,33,40,43,52,73,39,68,53,83,66,52,33,42,49,34,40,32,31,81,35,91,57,68,46,60,63,44,37,38,36,41,33,39,69,88,38,24,38,30,65,79,43,71,41,69,63,30,50,46,66,31,65,45,60,50,94,60,60,42,49,60,54,60,25,56,68,60,34,49,68,28,81,55,77,41,83,35,46,38,43,76,50,39,97,67,51,59,75,42,69,81,68,66,53,70,30,34,40,36,19,35,46,29,45,51,56,72,98,39,56,58,36,58,44,17,55,32,41,40,76,38,69,48,37,54,52,50,54,61,55,20,42,59,47,32,44,74,75,38,86,89,35,79,47,80,72,42,38,54,76,77,36,96,59,24,45,62,53,52,52,48,28,50,46,51,31,46,41,76,75,38,86,26,32,55,45,74,71,65,95,66,91,58,92,57,40,43,61,49,60,43,47,51,52,31,67,75,68,30,41,33,31,43,57,28,38,24,31,40,52,35,11,48,35,41,58,58,51,37,44,24,29,44,32,41,29,38,62,38,60,42,90,86,80,68,44,78,39,70,48,37,29,30,29,35,38,68,53,84,80,84,64,89,46,28,63,45,61,57,33,66,61,58,47,49,37,44,74,71,63,42,32,45,47,23,29,39,43,12,38,20,40,62,87,78,26,72,37,56,70,70,55,16,27,54,49,22,44,50,54,49,50,27,13,43,66,52,39,88,64,15,30,52,62,36,35,36,34,44,59,37,21,36,76,72,49,27,41,52,62,81,80,82,84,79,54,71,41,67,32,66,65,36,52,43,16,52,49,40,12,51,51,49,28,60,74,48,25,28,62,46,44,36,53,57,28,46,49,51,8,42,57,65,42,85,89,20,68,61,35,56,48,34,45,72,78,37,85,67,37,38,62,55,51,49,53,50,55,58,69,70,59,65,59,46,99,74,47,54,59,47,56,46,74,35,72,58,34,52,51,22,54,53,47,14,57,72,65,38,57,90,92,70,33,52,35,41,53,64,36,46,52,53,21,51,61,67,48,88,49,74,53,56,57,53,35,48,53,50,15,65,75,69,77,44,82,50,47,56,70,52,51,50,52,45,48,56,47,51,60,71,79,40,87,63,93,41,84,82,59,76,49,74,84,124

Sequence (626 aa):
MAKIHCQYEGKQSFFPITKDRMLIGRPPGKGQSPDLALPENDYHAGRAHAFITQEHGCYWIEDNQSKSGTWINGNNIQGKGRVEWPPNTPVKIGKSLLTLMADSPSQAQDASSLPREVPLRVAVSCPPEVAYSWVYNGDLFPIEVTVYNDGTQDLRDIQLEVTLGRFGQSKLGIIARVEAGKDSTLASPLLLQFDLQQLCEVTDIQQEQLEVESPTHKLQGEIPLTVQILPADAWHREGNEATLAGFVACHDQAVEAVIGRARTVLRCLVRGAQSFEDIRRIHQNAALLILKTLYCTLQERYDIAYGLEPRCYGLHWQRVRFPQEVIDTLEGTCVDLTILLAACLENRHLNPVLFLIFMGIDPGSGQMIHHALIGCWTRPSRMKSPVERNAFEVWSWVEAGELLVLDAVGYARGRGGDHLFGEAQLKGRKSLENACHEKQGHALLFAIDIQAARLAGYHPLQHGNGAVEYDQRVSQALTFAKDEAERARSDTLTARHLFLGLLRLDASLLQQIFECFEEGLSQHVTSAAQRSLHGVPTPPLPLPEDGHWQSILELAKTKVVPGIHLLTEHHLTEALLEVPSQVHNILMLIGQQRHLDLAQDTCLAYLQRLVRDNDLPSIWRHSHFL

pLDDT: mean 87.95, std 13.06, range [24.42, 98.69]